Protein 3SIM (pdb70)

Sequence (550 aa):
TLFVEYIGYPLFSGVKFSDVPINPHITKFQFVLSFAVDYTASSPHTSTNGKFNVFWDSSILGPDQISAIKSSHPNVRVAVSLGGASVGSNTVQFQAASVDSWVSNAVTSLTRIIQRYNLDGIDIDYEHFQNTDKNTFAECIGRLITTLKKNGVISFASISPFPSVDEYYLALFNEYKNAINHINYQFKAYDSSTSVDKFLGYYNNAASSKYKGGNVLISFSTGPHPGGLPVDKGFFDAATSLKNKGKLHGIAVWTADTSKSSDFRYEEEAQAFLVSTLFVEYIGYPLFSGVKFSDVPINPHITKFQFVLSFAVDYTASSPHTSTNGKFNVFWDSSILGPDQISAIKSSHPNVRVAVSLGGASVGSNTVQFQAASVDSWVSNAVTSLTRIIQRYNLDGIDIDYEHFQNTDKNTFAECIGRLITTLKKNGVISFASISPFPSVDEYYLALFNEYKNAINHINYQFKAYDSSTSVDKFLGYYNNAASKYKGGNVLISFSTGPHPGGLPVDKGFFDAATSLKNKGKLHGIAVWTADTSKSSDFRYEEEAQAFLVS

Structure (mmCIF, N/CA/C/O backbone):
data_3SIM
#
_entry.id   3SIM
#
_cell.length_a   172.270
_cell.length_b   37.080
_cell.length_c   126.370
_cell.angle_alpha   90.00
_cell.angle_beta   127.01
_cell.angle_gamma   90.00
#
_symmetry.space_group_name_H-M   'C 1 2 1'
#
loop_
_entity.id
_entity.type
_entity.pdbx_description
1 polymer 'Protein, Family 18 Chitinase'
2 non-polymer 'ACETATE ION'
3 non-polymer GLYCEROL
4 water water
#
loop_
_atom_site.group_PDB
_atom_site.id
_atom_site.type_symbol
_atom_site.label_atom_id
_atom_site.label_alt_id
_atom_site.label_comp_id
_atom_site.label_asym_id
_atom_site.label_entity_id
_atom_site.label_seq_id
_atom_site.pdbx_PDB_ins_code
_atom_site.Cartn_x
_atom_site.Cartn_y
_atom_site.Cartn_z
_atom_site.occupancy
_atom_site.B_iso_or_equiv
_atom_site.auth_seq_id
_atom_site.auth_comp_id
_atom_site.auth_asym_id
_atom_site.auth_atom_id
_atom_site.pdbx_PDB_model_num
ATOM 1 N N . THR A 1 1 ? -6.123 15.368 52.589 1.00 16.29 1 THR A N 1
ATOM 2 C CA . THR A 1 1 ? -6.842 14.119 52.798 1.00 16.39 1 THR A CA 1
ATOM 3 C C . THR A 1 1 ? -7.696 13.622 51.587 1.00 15.51 1 THR A C 1
ATOM 4 O O . THR A 1 1 ? -8.370 14.389 50.977 1.00 15.67 1 THR A O 1
ATOM 8 N N . LEU A 1 2 ? -7.596 12.348 51.323 1.00 13.59 2 LEU A N 1
ATOM 9 C CA . LEU A 1 2 ? -8.285 11.633 50.268 1.00 12.04 2 LEU A CA 1
ATOM 10 C C . LEU A 1 2 ? -9.087 10.478 50.819 1.00 11.95 2 LEU A C 1
ATOM 11 O O . LEU A 1 2 ? -8.583 9.637 51.507 1.00 10.45 2 LEU A O 1
ATOM 16 N N . PHE A 1 3 ? -10.344 10.447 50.436 1.00 10.89 3 PHE A N 1
ATOM 17 C CA . PHE A 1 3 ? -11.237 9.337 50.671 1.00 10.01 3 PHE A CA 1
ATOM 18 C C . PHE A 1 3 ? -11.942 8.924 49.386 1.00 9.38 3 PHE A C 1
ATOM 19 O O . PHE A 1 3 ? -12.555 9.722 48.759 1.00 8.53 3 PHE A O 1
ATOM 27 N N . VAL A 1 4 ? -11.838 7.661 49.053 1.00 9.37 4 VAL A N 1
ATOM 28 C CA . VAL A 1 4 ? -12.377 7.041 47.867 1.00 8.81 4 VAL A CA 1
ATOM 29 C C . VAL A 1 4 ? -13.511 6.024 48.182 1.00 9.90 4 VAL A C 1
ATOM 30 O O . VAL A 1 4 ? -13.333 5.099 48.886 1.00 9.02 4 VAL A O 1
ATOM 34 N N . GLU A 1 5 ? -14.671 6.285 47.623 1.00 9.24 5 GLU A N 1
ATOM 35 C CA . GLU A 1 5 ? -15.877 5.481 47.734 1.00 9.54 5 GLU A CA 1
ATOM 36 C C . GLU A 1 5 ? -16.334 4.801 46.439 1.00 8.47 5 GLU A C 1
ATOM 37 O O . GLU A 1 5 ? -16.859 5.435 45.585 1.00 8.47 5 GLU A O 1
ATOM 43 N N . TYR A 1 6 ? -16.134 3.497 46.317 1.00 9.34 6 TYR A N 1
ATOM 44 C CA . TYR A 1 6 ? -16.698 2.757 45.184 1.00 8.35 6 TYR A CA 1
ATOM 45 C C . TYR A 1 6 ? -18.270 2.699 45.248 1.00 8.32 6 TYR A C 1
ATOM 46 O O . TYR A 1 6 ? -18.787 2.594 46.290 1.00 8.73 6 TYR A O 1
ATOM 55 N N . ILE A 1 7 ? -18.937 2.838 44.127 1.00 8.67 7 ILE A N 1
ATOM 56 C CA . ILE A 1 7 ? -20.388 2.867 44.059 1.00 8.68 7 ILE A CA 1
ATOM 57 C C . ILE A 1 7 ? -20.979 2.413 42.711 1.00 8.72 7 ILE A C 1
ATOM 58 O O . ILE A 1 7 ? -20.458 2.638 41.659 1.00 6.88 7 ILE A O 1
ATOM 63 N N . GLY A 1 8 ? -22.154 1.828 42.844 1.00 9.85 8 GLY A N 1
ATOM 64 C CA . GLY A 1 8 ? -22.873 1.125 41.821 1.00 10.37 8 GLY A CA 1
ATOM 65 C C . GLY A 1 8 ? -22.767 -0.391 41.586 1.00 10.87 8 GLY A C 1
ATOM 66 O O . GLY A 1 8 ? -23.310 -0.841 40.659 1.00 11.81 8 GLY A O 1
ATOM 67 N N . TYR A 1 9 ? -22.028 -1.096 42.433 1.00 10.88 9 TYR A N 1
ATOM 68 C CA . TYR A 1 9 ? -21.897 -2.526 42.473 1.00 11.92 9 TYR A CA 1
ATOM 69 C C . TYR A 1 9 ? -21.711 -2.995 43.942 1.00 11.88 9 TYR A C 1
ATOM 70 O O . TYR A 1 9 ? -21.018 -2.376 44.666 1.00 11.74 9 TYR A O 1
ATOM 79 N N . PRO A 1 10 ? -22.344 -4.085 44.350 1.00 12.72 10 PRO A N 1
ATOM 80 C CA . PRO A 1 10 ? -23.192 -4.956 43.552 1.00 13.37 10 PRO A CA 1
ATOM 81 C C . PRO A 1 10 ? -24.465 -4.249 43.027 1.00 13.38 10 PRO A C 1
ATOM 82 O O . PRO A 1 10 ? -24.835 -3.251 43.523 1.00 12.16 10 PRO A O 1
ATOM 86 N N . LEU A 1 11 ? -25.068 -4.817 42.004 1.00 13.46 11 LEU A N 1
ATOM 87 C CA . LEU A 1 11 ? -26.257 -4.288 41.301 1.00 14.69 11 LEU A CA 1
ATOM 88 C C . LEU A 1 11 ? -27.544 -4.224 42.124 1.00 15.43 11 LEU A C 1
ATOM 89 O O . LEU A 1 11 ? -27.687 -4.929 43.066 1.00 14.90 11 LEU A O 1
ATOM 94 N N . PHE A 1 12 ? -28.439 -3.330 41.778 1.00 14.91 12 PHE A N 1
ATOM 95 C CA . PHE A 1 12 ? -29.759 -3.237 42.387 1.00 15.85 12 PHE A CA 1
ATOM 96 C C . PHE A 1 12 ? -29.831 -2.895 43.906 1.00 15.40 12 PHE A C 1
ATOM 97 O O . PHE A 1 12 ? -30.780 -3.228 44.531 1.00 14.12 12 PHE A O 1
ATOM 105 N N . SER A 1 13 ? -28.823 -2.241 44.458 1.00 13.60 13 SER A N 1
ATOM 106 C CA . SER A 1 13 ? -28.879 -1.736 45.826 1.00 12.59 13 SER A CA 1
ATOM 107 C C . SER A 1 13 ? -29.882 -0.600 46.080 1.00 12.84 13 SER A C 1
ATOM 108 O O . SER A 1 13 ? -30.351 -0.416 47.156 1.00 11.82 13 SER A O 1
ATOM 111 N N . GLY A 1 14 ? -29.996 0.233 45.081 1.00 10.93 14 GLY A N 1
ATOM 112 C CA . GLY A 1 14 ? -30.697 1.471 45.124 1.00 12.92 14 GLY A CA 1
ATOM 113 C C . GLY A 1 14 ? -29.981 2.664 45.738 1.00 13.43 14 GLY A C 1
ATOM 114 O O . GLY A 1 14 ? -30.540 3.695 45.794 1.00 14.05 14 GLY A O 1
ATOM 115 N N . VAL A 1 15 ? -28.744 2.499 46.177 1.00 13.01 15 VAL A N 1
ATOM 116 C CA . VAL A 1 15 ? -27.998 3.564 46.829 1.00 12.19 15 VAL A CA 1
ATOM 117 C C . VAL A 1 15 ? -27.673 4.762 45.923 1.00 11.92 15 VAL A C 1
ATOM 118 O O . VAL A 1 15 ? -27.125 4.637 44.923 1.00 11.94 15 VAL A O 1
ATOM 122 N N . LYS A 1 16 ? -28.058 5.928 46.368 1.00 12.39 16 LYS A N 1
ATOM 123 C CA . LYS A 1 16 ? -27.767 7.197 45.736 1.00 12.24 16 LYS A CA 1
ATOM 124 C C . LYS A 1 16 ? -26.553 7.890 46.273 1.00 11.50 16 LYS A C 1
ATOM 125 O O . LYS A 1 16 ? -26.219 7.651 47.351 1.00 11.46 16 LYS A O 1
ATOM 131 N N . PHE A 1 17 ? -25.979 8.820 45.535 1.00 11.41 17 PHE A N 1
ATOM 132 C CA . PHE A 1 17 ? -24.805 9.558 45.976 1.00 12.79 17 PHE A CA 1
ATOM 133 C C . PHE A 1 17 ? -25.147 10.289 47.306 1.00 13.35 17 PHE A C 1
ATOM 134 O O . PHE A 1 17 ? -24.393 10.296 48.269 1.00 12.68 17 PHE A O 1
ATOM 142 N N . SER A 1 18 ? -26.345 10.849 47.324 1.00 14.61 18 SER A N 1
ATOM 143 C CA . SER A 1 18 ? -26.882 11.592 48.442 1.00 15.44 18 SER A CA 1
ATOM 144 C C . SER A 1 18 ? -27.172 10.743 49.681 1.00 16.22 18 SER A C 1
ATOM 145 O O . SER A 1 18 ? -27.379 11.265 50.709 1.00 16.05 18 SER A O 1
ATOM 148 N N . ASP A 1 19 ? -27.241 9.443 49.527 1.00 15.05 19 ASP A N 1
ATOM 149 C CA . ASP A 1 19 ? -27.307 8.566 50.650 1.00 14.53 19 ASP A CA 1
ATOM 150 C C . ASP A 1 19 ? -25.993 8.477 51.481 1.00 13.72 19 ASP A C 1
ATOM 151 O O . ASP A 1 19 ? -26.006 8.086 52.596 1.00 12.79 19 ASP A O 1
ATOM 156 N N . VAL A 1 20 ? -24.867 8.754 50.862 1.00 13.24 20 VAL A N 1
ATOM 157 C CA . VAL A 1 20 ? -23.577 8.584 51.478 1.00 12.66 20 VAL A CA 1
ATOM 158 C C . VAL A 1 20 ? -23.089 9.817 52.248 1.00 13.14 20 VAL A C 1
ATOM 159 O O . VAL A 1 20 ? -22.947 10.834 51.711 1.00 13.03 20 VAL A O 1
ATOM 163 N N . PRO A 1 21 ? -22.773 9.650 53.521 1.00 13.57 21 PRO A N 1
ATOM 164 C CA . PRO A 1 21 ? -22.230 10.746 54.320 1.00 14.40 21 PRO A CA 1
ATOM 165 C C . PRO A 1 21 ? -20.917 11.296 53.747 1.00 14.30 21 PRO A C 1
ATOM 166 O O . PRO A 1 21 ? -19.989 10.587 53.522 1.00 14.61 21 PRO A O 1
ATOM 170 N N . ILE A 1 22 ? -20.899 12.587 53.523 1.00 13.41 22 ILE A N 1
ATOM 171 C CA . ILE A 1 22 ? -19.763 13.288 53.026 1.00 13.43 22 ILE A CA 1
ATOM 172 C C . ILE A 1 22 ? -19.269 14.326 54.062 1.00 14.73 22 ILE A C 1
ATOM 173 O O . ILE A 1 22 ? -19.920 15.292 54.310 1.00 15.80 22 ILE A O 1
ATOM 178 N N . ASN A 1 23 ? -18.089 14.082 54.586 1.00 14.08 23 ASN A N 1
ATOM 179 C CA . ASN A 1 23 ? -17.457 14.944 55.540 1.00 13.53 23 ASN A CA 1
ATOM 180 C C . ASN A 1 23 ? -16.822 16.145 54.842 1.00 13.35 23 ASN A C 1
ATOM 181 O O . ASN A 1 23 ? -15.924 15.985 54.104 1.00 13.51 23 ASN A O 1
ATOM 186 N N . PRO A 1 24 ? -17.310 17.331 55.154 1.00 12.57 24 PRO A N 1
ATOM 187 C CA . PRO A 1 24 ? -16.903 18.576 54.507 1.00 13.34 24 PRO A CA 1
ATOM 188 C C . PRO A 1 24 ? -15.438 19.008 54.698 1.00 12.44 24 PRO A C 1
ATOM 189 O O . PRO A 1 24 ? -14.976 19.811 53.980 1.00 10.98 24 PRO A O 1
ATOM 193 N N . HIS A 1 25 ? -14.794 18.469 55.711 1.00 11.97 25 HIS A N 1
ATOM 194 C CA . HIS A 1 25 ? -13.381 18.677 55.960 1.00 12.20 25 HIS A CA 1
ATOM 195 C C . HIS A 1 25 ? -12.399 17.836 55.129 1.00 11.56 25 HIS A C 1
ATOM 196 O O . HIS A 1 25 ? -11.275 18.150 55.099 1.00 13.11 25 HIS A O 1
ATOM 203 N N . ILE A 1 26 ? -12.865 16.783 54.465 1.00 12.16 26 ILE A N 1
ATOM 204 C CA . ILE A 1 26 ? -12.051 15.981 53.542 1.00 10.80 26 ILE A CA 1
ATOM 205 C C . ILE A 1 26 ? -11.643 16.858 52.341 1.00 11.78 26 ILE A C 1
ATOM 206 O O . ILE A 1 26 ? -12.458 17.415 51.701 1.00 11.26 26 ILE A O 1
ATOM 211 N N . THR A 1 27 ? -10.365 16.951 52.067 1.00 12.74 27 THR A N 1
ATOM 212 C CA . THR A 1 27 ? -9.895 17.704 50.918 1.00 13.35 27 THR A CA 1
ATOM 213 C C . THR A 1 27 ? -10.366 17.163 49.556 1.00 12.64 27 THR A C 1
ATOM 214 O O . THR A 1 27 ? -10.850 17.883 48.790 1.00 12.24 27 THR A O 1
ATOM 218 N N . LYS A 1 28 ? -10.221 15.876 49.360 1.00 12.66 28 LYS A N 1
ATOM 219 C CA . LYS A 1 28 ? -10.665 15.204 48.167 1.00 11.79 28 LYS A CA 1
ATOM 220 C C . LYS A 1 28 ? -11.525 13.969 48.451 1.00 11.48 28 LYS A C 1
ATOM 221 O O . LYS A 1 28 ? -11.030 12.959 48.886 1.00 10.68 28 LYS A O 1
ATOM 227 N N . PHE A 1 29 ? -12.796 14.076 48.181 1.00 10.39 29 PHE A N 1
ATOM 228 C CA . PHE A 1 29 ? -13.705 12.972 48.215 1.00 9.29 29 PHE A CA 1
ATOM 229 C C . PHE A 1 29 ? -13.917 12.488 46.765 1.00 9.75 29 PHE A C 1
ATOM 230 O O . PHE A 1 29 ? -14.405 13.224 45.922 1.00 9.63 29 PHE A O 1
ATOM 238 N N . GLN A 1 30 ? -13.548 11.264 46.472 1.00 8.21 30 GLN A N 1
ATOM 239 C CA . GLN A 1 30 ? -13.831 10.725 45.140 1.00 8.63 30 GLN A CA 1
ATOM 240 C C . GLN A 1 30 ? -14.821 9.558 45.144 1.00 8.73 30 GLN A C 1
ATOM 241 O O . GLN A 1 30 ? -14.536 8.532 45.669 1.00 10.03 30 GLN A O 1
ATOM 247 N N . PHE A 1 31 ? -15.989 9.775 44.573 1.00 8.07 31 PHE A N 1
ATOM 248 C CA . PHE A 1 31 ? -16.879 8.706 44.125 1.00 7.57 31 PHE A CA 1
ATOM 249 C C . PHE A 1 31 ? -16.236 7.918 42.968 1.00 9.40 31 PHE A C 1
ATOM 250 O O . PHE A 1 31 ? -15.620 8.505 42.128 1.00 10.23 31 PHE A O 1
ATOM 258 N N . VAL A 1 32 ? -16.322 6.599 42.973 1.00 7.94 32 VAL A N 1
ATOM 259 C CA . VAL A 1 32 ? -15.883 5.805 41.831 1.00 7.64 32 VAL A CA 1
ATOM 260 C C . VAL A 1 32 ? -16.965 4.851 41.219 1.00 8.85 32 VAL A C 1
ATOM 261 O O . VAL A 1 32 ? -17.324 3.850 41.796 1.00 7.47 32 VAL A O 1
ATOM 265 N N . LEU A 1 33 ? -17.471 5.200 40.059 1.00 7.58 33 LEU A N 1
ATOM 266 C CA . LEU A 1 33 ? -18.582 4.463 39.439 1.00 8.97 33 LEU A CA 1
ATOM 267 C C . LEU A 1 33 ? -18.180 3.029 38.946 1.00 8.20 33 LEU A C 1
ATOM 268 O O . LEU A 1 33 ? -17.272 2.884 38.209 1.00 8.28 33 LEU A O 1
ATOM 273 N N . SER A 1 34 ? -18.890 2.019 39.372 1.00 7.26 34 SER A N 1
ATOM 274 C CA . SER A 1 34 ? -18.539 0.676 38.998 1.00 9.23 34 SER A CA 1
ATOM 275 C C . SER A 1 34 ? -19.641 -0.120 38.307 1.00 8.35 34 SER A C 1
ATOM 276 O O . SER A 1 34 ? -20.626 -0.388 38.902 1.00 7.70 34 SER A O 1
ATOM 279 N N . PHE A 1 35 ? -19.467 -0.529 37.072 1.00 8.49 35 PHE A N 1
ATOM 280 C CA . PHE A 1 35 ? -18.314 -0.406 36.228 1.00 8.34 35 PHE A CA 1
ATOM 281 C C . PHE A 1 35 ? -18.682 -0.027 34.753 1.00 9.64 35 PHE A C 1
ATOM 282 O O . PHE A 1 35 ? -19.775 -0.178 34.325 1.00 9.07 35 PHE A O 1
ATOM 290 N N . ALA A 1 36 ? -17.704 0.460 34.030 1.00 9.92 36 ALA A N 1
ATOM 291 C CA . ALA A 1 36 ? -17.709 0.472 32.598 1.00 9.51 36 ALA A CA 1
ATOM 292 C C . ALA A 1 36 ? -16.860 -0.703 32.133 1.00 10.54 36 ALA A C 1
ATOM 293 O O . ALA A 1 36 ? -15.781 -0.870 32.592 1.00 10.56 36 ALA A O 1
ATOM 295 N N . VAL A 1 37 ? -17.426 -1.512 31.251 1.00 9.57 37 VAL A N 1
ATOM 296 C CA . VAL A 1 37 ? -16.856 -2.741 30.741 1.00 10.63 37 VAL A CA 1
ATOM 297 C C . VAL A 1 37 ? -16.912 -2.838 29.207 1.00 10.15 37 VAL A C 1
ATOM 298 O O . VAL A 1 37 ? -17.916 -2.570 28.629 1.00 11.54 37 VAL A O 1
ATOM 302 N N . ASP A 1 38 ? -15.838 -3.281 28.594 1.00 10.58 38 ASP A N 1
ATOM 303 C CA . ASP A 1 38 ? -15.801 -3.536 27.165 1.00 9.99 38 ASP A CA 1
ATOM 304 C C . ASP A 1 38 ? -16.308 -4.941 26.778 1.00 11.16 38 ASP A C 1
ATOM 305 O O . ASP A 1 38 ? -15.600 -5.721 26.204 1.00 11.01 38 ASP A O 1
ATOM 310 N N . TYR A 1 39 ? -17.555 -5.186 27.141 1.00 9.89 39 TYR A N 1
ATOM 311 C CA . TYR A 1 39 ? -18.302 -6.384 26.873 1.00 10.48 39 TYR A CA 1
ATOM 312 C C . TYR A 1 39 ? -19.702 -5.981 26.450 1.00 10.87 39 TYR A C 1
ATOM 313 O O . TYR A 1 39 ? -20.163 -4.938 26.802 1.00 8.59 39 TYR A O 1
ATOM 322 N N . THR A 1 40 ? -20.336 -6.873 25.733 1.00 11.58 40 THR A N 1
ATOM 323 C CA . THR A 1 40 ? -21.673 -6.677 25.229 1.00 11.89 40 THR A CA 1
ATOM 324 C C . THR A 1 40 ? -22.691 -6.516 26.348 1.00 12.95 40 THR A C 1
ATOM 325 O O . THR A 1 40 ? -22.563 -7.090 27.354 1.00 12.62 40 THR A O 1
ATOM 329 N N . ALA A 1 41 ? -23.673 -5.671 26.138 1.00 13.43 41 ALA A N 1
ATOM 330 C CA . ALA A 1 41 ? -24.646 -5.300 27.164 1.00 15.35 41 ALA A CA 1
ATOM 331 C C . ALA A 1 41 ? -25.543 -6.438 27.649 1.00 16.92 41 ALA A C 1
ATOM 332 O O . ALA A 1 41 ? -25.995 -6.469 28.748 1.00 16.45 41 ALA A O 1
ATOM 334 N N . SER A 1 42 ? -25.806 -7.350 26.770 1.00 18.39 42 SER A N 1
ATOM 335 C CA . SER A 1 42 ? -26.730 -8.380 27.090 1.00 21.95 42 SER A CA 1
ATOM 336 C C . SER A 1 42 ? -26.105 -9.750 26.886 1.00 22.45 42 SER A C 1
ATOM 337 O O . SER A 1 42 ? -25.206 -9.900 26.134 1.00 23.07 42 SER A O 1
ATOM 340 N N . SER A 1 43 ? -26.587 -10.730 27.610 1.00 24.79 43 SER A N 1
ATOM 341 C CA . SER A 1 43 ? -26.072 -12.079 27.537 1.00 26.14 43 SER A CA 1
ATOM 342 C C . SER A 1 43 ? -26.306 -12.815 26.223 1.00 26.96 43 SER A C 1
ATOM 343 O O . SER A 1 43 ? -27.185 -12.530 25.465 1.00 27.64 43 SER A O 1
ATOM 346 N N . PRO A 1 44 ? -25.450 -13.778 25.957 1.00 26.66 44 PRO A N 1
ATOM 347 C CA . PRO A 1 44 ? -24.235 -13.971 26.689 1.00 24.94 44 PRO A CA 1
ATOM 348 C C . PRO A 1 44 ? -23.302 -12.816 26.414 1.00 22.49 44 PRO A C 1
ATOM 349 O O . PRO A 1 44 ? -23.202 -12.304 25.341 1.00 20.81 44 PRO A O 1
ATOM 353 N N . HIS A 1 45 ? -22.615 -12.433 27.456 1.00 21.04 45 HIS A N 1
ATOM 354 C CA . HIS A 1 45 ? -21.696 -11.314 27.379 1.00 19.76 45 HIS A CA 1
ATOM 355 C C . HIS A 1 45 ? -20.372 -11.726 26.775 1.00 19.17 45 HIS A C 1
ATOM 356 O O . HIS A 1 45 ? -19.762 -12.595 27.241 1.00 17.80 45 HIS A O 1
ATOM 363 N N . THR A 1 46 ? -19.995 -11.056 25.709 1.00 18.60 46 THR A N 1
ATOM 364 C CA . THR A 1 46 ? -18.732 -11.205 24.990 1.00 18.35 46 THR A CA 1
ATOM 365 C C . THR A 1 46 ? -17.907 -9.902 24.813 1.00 17.20 46 THR A C 1
ATOM 366 O O . THR A 1 46 ? -18.437 -8.842 24.767 1.00 16.30 46 THR A O 1
ATOM 370 N N . SER A 1 47 ? -16.610 -10.045 24.691 1.00 16.46 47 SER A N 1
ATOM 371 C CA . SER A 1 47 ? -15.736 -8.920 24.582 1.00 17.20 47 SER A CA 1
ATOM 372 C C . SER A 1 47 ? -15.865 -8.109 23.281 1.00 17.05 47 SER A C 1
ATOM 373 O O . SER A 1 47 ? -16.109 -8.652 22.254 1.00 15.90 47 SER A O 1
ATOM 376 N N . THR A 1 48 ? -15.706 -6.805 23.409 1.00 15.07 48 THR A N 1
ATOM 377 C CA . THR A 1 48 ? -15.885 -5.864 22.308 1.00 14.12 48 THR A CA 1
ATOM 378 C C . THR A 1 48 ? -14.629 -5.097 21.858 1.00 14.97 48 THR A C 1
ATOM 379 O O . THR A 1 48 ? -14.717 -4.113 21.180 1.00 13.58 48 THR A O 1
ATOM 383 N N . ASN A 1 49 ? -13.474 -5.569 22.257 1.00 13.79 49 ASN A N 1
ATOM 384 C CA . ASN A 1 49 ? -12.224 -4.954 21.894 1.00 14.16 49 ASN A CA 1
ATOM 385 C C . ASN A 1 49 ? -12.111 -3.443 22.278 1.00 13.70 49 ASN A C 1
ATOM 386 O O . ASN A 1 49 ? -11.799 -2.657 21.483 1.00 14.21 49 ASN A O 1
ATOM 391 N N . GLY A 1 50 ? -12.425 -3.095 23.513 1.00 13.26 50 GLY A N 1
ATOM 392 C CA . GLY A 1 50 ? -12.352 -1.745 23.986 1.00 12.71 50 GLY A CA 1
ATOM 393 C C . GLY A 1 50 ? -13.518 -0.795 23.683 1.00 12.37 50 GLY A C 1
ATOM 394 O O . GLY A 1 50 ? -13.394 0.355 23.923 1.00 12.44 50 GLY A O 1
ATOM 395 N N . LYS A 1 51 ? -14.640 -1.307 23.203 1.00 12.22 51 LYS A N 1
ATOM 396 C CA . LYS A 1 51 ? -15.824 -0.510 23.144 1.00 12.68 51 LYS A CA 1
ATOM 397 C C . LYS A 1 51 ? -16.610 -0.562 24.463 1.00 12.47 51 LYS A C 1
ATOM 398 O O . LYS A 1 51 ? -17.344 -1.444 24.678 1.00 12.58 51 LYS A O 1
ATOM 404 N N . PHE A 1 52 ? -16.436 0.428 25.303 1.00 11.86 52 PHE A N 1
ATOM 405 C CA . PHE A 1 52 ? -17.044 0.425 26.610 1.00 10.93 52 PHE A CA 1
ATOM 406 C C . PHE A 1 52 ? -18.553 0.625 26.641 1.00 12.48 52 PHE A C 1
ATOM 407 O O . PHE A 1 52 ? -19.054 1.453 25.985 1.00 12.52 52 PHE A O 1
ATOM 415 N N . ASN A 1 53 ? -19.210 -0.166 27.450 1.00 11.34 53 ASN A N 1
ATOM 416 C CA . ASN A 1 53 ? -20.578 -0.036 27.849 1.00 11.17 53 ASN A CA 1
ATOM 417 C C . ASN A 1 53 ? -20.720 0.272 29.356 1.00 11.59 53 ASN A C 1
ATOM 418 O O . ASN A 1 53 ? -19.863 -0.046 30.089 1.00 11.73 53 ASN A O 1
ATOM 423 N N . VAL A 1 54 ? -21.808 0.914 29.741 1.00 10.76 54 VAL A N 1
ATOM 424 C CA . VAL A 1 54 ? -22.108 1.330 31.087 1.00 11.38 54 VAL A CA 1
ATOM 425 C C . VAL A 1 54 ? -22.860 0.236 31.890 1.00 12.19 54 VAL A C 1
ATOM 426 O O . VAL A 1 54 ? -23.902 -0.083 31.526 1.00 13.45 54 VAL A O 1
ATOM 430 N N . PHE A 1 55 ? -22.287 -0.334 32.938 1.00 12.08 55 PHE A N 1
ATOM 431 C CA . PHE A 1 55 ? -22.964 -1.397 33.694 1.00 11.82 55 PHE A CA 1
ATOM 432 C C . PHE A 1 55 ? -23.575 -1.036 35.046 1.00 11.87 55 PHE A C 1
ATOM 433 O O . PHE A 1 55 ? -24.212 -1.812 35.664 1.00 11.48 55 PHE A O 1
ATOM 441 N N . TRP A 1 56 ? -23.315 0.179 35.490 1.00 10.83 56 TRP A N 1
ATOM 442 C CA . TRP A 1 56 ? -24.076 0.755 36.575 1.00 10.84 56 TRP A CA 1
ATOM 443 C C . TRP A 1 56 ? -25.380 1.303 36.070 1.00 11.74 56 TRP A C 1
ATOM 444 O O . TRP A 1 56 ? -25.568 1.428 34.891 1.00 11.09 56 TRP A O 1
ATOM 455 N N . ASP A 1 57 ? -26.239 1.628 37.004 1.00 11.97 57 ASP A N 1
ATOM 456 C CA . ASP A 1 57 ? -27.587 2.104 36.714 1.00 13.61 57 ASP A CA 1
ATOM 457 C C . ASP A 1 57 ? -27.662 3.647 36.566 1.00 12.95 57 ASP A C 1
ATOM 458 O O . ASP A 1 57 ? -27.713 4.369 37.521 1.00 14.06 57 ASP A O 1
ATOM 463 N N . SER A 1 58 ? -27.710 4.075 35.322 1.00 13.38 58 SER A N 1
ATOM 464 C CA . SER A 1 58 ? -27.753 5.476 34.967 1.00 14.20 58 SER A CA 1
ATOM 465 C C . SER A 1 58 ? -28.987 6.216 35.458 1.00 15.05 58 SER A C 1
ATOM 466 O O . SER A 1 58 ? -28.951 7.348 35.645 1.00 14.85 58 SER A O 1
ATOM 469 N N . SER A 1 59 ? -30.062 5.513 35.696 1.00 15.31 59 SER A N 1
ATOM 470 C CA . SER A 1 59 ? -31.200 6.147 36.269 1.00 15.91 59 SER A CA 1
ATOM 471 C C . SER A 1 59 ? -31.087 6.547 37.743 1.00 16.43 59 SER A C 1
ATOM 472 O O . SER A 1 59 ? -31.827 7.313 38.234 1.00 16.23 59 SER A O 1
ATOM 475 N N . ILE A 1 60 ? -30.185 5.909 38.434 1.00 15.63 60 ILE A N 1
ATOM 476 C CA . ILE A 1 60 ? -29.852 6.290 39.786 1.00 16.10 60 ILE A CA 1
ATOM 477 C C . ILE A 1 60 ? -28.568 7.155 39.884 1.00 15.11 60 ILE A C 1
ATOM 478 O O . ILE A 1 60 ? -28.564 8.161 40.506 1.00 15.96 60 ILE A O 1
ATOM 483 N N . LEU A 1 61 ? -27.486 6.691 39.290 1.00 14.04 61 LEU A N 1
ATOM 484 C CA . LEU A 1 61 ? -26.250 7.441 39.113 1.00 12.83 61 LEU A CA 1
ATOM 485 C C . LEU A 1 61 ? -26.063 8.073 37.697 1.00 12.54 61 LEU A C 1
ATOM 486 O O . LEU A 1 61 ? -25.326 7.571 36.903 1.00 12.92 61 LEU A O 1
ATOM 491 N N . GLY A 1 62 ? -26.789 9.133 37.419 1.00 11.08 62 GLY A N 1
ATOM 492 C CA . GLY A 1 62 ? -26.681 9.835 36.192 1.00 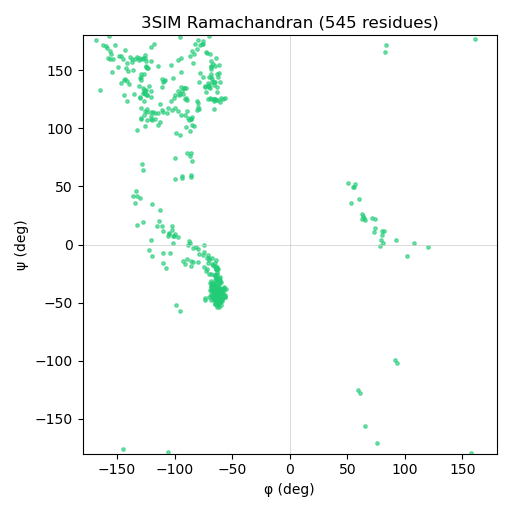11.93 62 GLY A CA 1
ATOM 493 C C . GLY A 1 62 ? -25.979 11.184 36.199 1.00 12.08 62 GLY A C 1
ATOM 494 O O . GLY A 1 62 ? -25.573 11.680 37.218 1.00 12.21 62 GLY A O 1
ATOM 495 N N . PRO A 1 63 ? -25.952 11.776 35.005 1.00 12.87 63 PRO A N 1
ATOM 496 C CA . PRO A 1 63 ? -25.340 13.065 34.763 1.00 12.94 63 PRO A CA 1
ATOM 497 C C . PRO A 1 63 ? -25.946 14.177 35.646 1.00 13.39 63 PRO A C 1
ATOM 498 O O . PRO A 1 63 ? -25.200 14.869 36.202 1.00 13.22 63 PRO A O 1
ATOM 502 N N . ASP A 1 64 ? -27.249 14.273 35.795 1.00 13.20 64 ASP A N 1
ATOM 503 C CA . ASP A 1 64 ? -27.870 15.227 36.703 1.00 13.12 64 ASP A CA 1
ATOM 504 C C . ASP A 1 64 ? -27.577 15.029 38.224 1.00 12.90 64 ASP A C 1
ATOM 505 O O . ASP A 1 64 ? -27.370 15.957 38.918 1.00 10.92 64 ASP A O 1
ATOM 510 N N . GLN A 1 65 ? -27.588 13.788 38.666 1.00 11.34 65 GLN A N 1
ATOM 511 C CA . GLN A 1 65 ? -27.212 13.474 40.042 1.00 11.62 65 GLN A CA 1
ATOM 512 C C . GLN A 1 65 ? -25.726 13.862 40.364 1.00 11.37 65 GLN A C 1
ATOM 513 O O . GLN A 1 65 ? -25.418 14.373 41.412 1.00 10.87 65 GLN A O 1
ATOM 519 N N . ILE A 1 66 ? -24.853 13.613 39.401 1.00 11.92 66 ILE A N 1
ATOM 520 C CA . ILE A 1 66 ? -23.440 13.933 39.479 1.00 11.38 66 ILE A CA 1
AT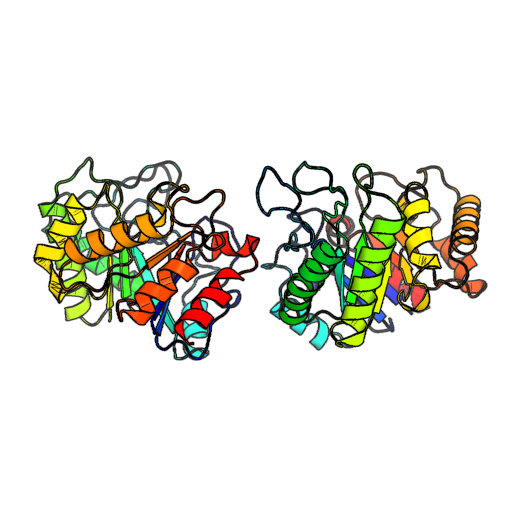OM 521 C C . ILE A 1 66 ? -23.201 15.451 39.599 1.00 13.13 66 ILE A C 1
ATOM 522 O O . ILE A 1 66 ? -22.480 15.899 40.449 1.00 12.33 66 ILE A O 1
ATOM 527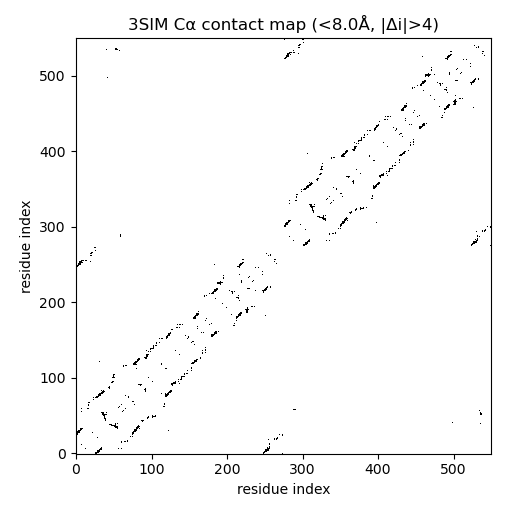 N N . SER A 1 67 ? -23.919 16.196 38.789 1.00 12.79 67 SER A N 1
ATOM 528 C CA . SER A 1 67 ? -23.907 17.643 38.826 1.00 14.31 67 SER A CA 1
ATOM 529 C C . SER A 1 67 ? -24.409 18.185 40.124 1.00 13.90 67 SER A C 1
ATOM 530 O O . SER A 1 67 ? -23.808 19.030 40.659 1.00 14.15 67 SER A O 1
ATOM 533 N N . ALA A 1 68 ? -25.523 17.661 40.598 1.00 13.62 68 ALA A N 1
ATOM 534 C CA . ALA A 1 68 ? -26.074 18.054 41.879 1.00 14.14 68 ALA A CA 1
ATOM 535 C C . ALA A 1 68 ? -25.188 17.758 43.100 1.00 13.89 68 ALA A C 1
ATOM 536 O O . ALA A 1 68 ? -25.055 18.566 43.946 1.00 14.13 68 ALA A O 1
ATOM 538 N N . ILE A 1 69 ? -24.611 16.578 43.170 1.00 13.29 69 ILE A N 1
ATOM 539 C CA . ILE A 1 69 ? -23.749 16.245 44.272 1.00 11.63 69 ILE A CA 1
ATOM 540 C C . ILE A 1 69 ? -22.479 17.121 44.308 1.00 12.13 69 ILE A C 1
ATOM 541 O O . ILE A 1 69 ? -22.084 17.563 45.298 1.00 11.82 69 ILE A O 1
ATOM 546 N N . LYS A 1 70 ? -21.888 17.347 43.173 1.00 12.33 70 LYS A N 1
ATOM 547 C CA . LYS A 1 70 ? -20.755 18.210 43.055 1.00 13.76 70 LYS A CA 1
ATOM 548 C C . LYS A 1 70 ? -21.040 19.675 43.421 1.00 15.75 70 LYS A C 1
ATOM 549 O O . LYS A 1 70 ? -20.239 20.351 43.919 1.00 15.30 70 LYS A O 1
ATOM 555 N N . SER A 1 71 ? -22.220 20.124 43.068 1.00 16.93 71 SER A N 1
ATOM 556 C CA . SER A 1 71 ? -22.659 21.429 43.370 1.00 18.14 71 SER A CA 1
ATOM 557 C C . SER A 1 71 ? -22.908 21.702 44.847 1.00 18.99 71 SER A C 1
ATOM 558 O O . SER A 1 71 ? -22.534 22.694 45.334 1.00 19.07 71 SER A O 1
ATOM 561 N N . SER A 1 72 ? -23.526 20.757 45.517 1.00 18.88 72 SER A N 1
ATOM 562 C CA . SER A 1 72 ? -23.676 20.669 46.927 1.00 18.65 72 SER A CA 1
ATOM 563 C C . SER A 1 72 ? -22.404 20.483 47.741 1.00 17.21 72 SER A C 1
ATOM 564 O O . SER A 1 72 ? -22.381 20.840 48.852 1.00 15.59 72 SER A O 1
ATOM 567 N N . HIS A 1 73 ? -21.431 19.791 47.193 1.00 15.64 73 HIS A N 1
ATOM 568 C CA . HIS A 1 73 ? -20.194 19.475 47.864 1.00 16.16 73 HIS A CA 1
ATOM 569 C C . HIS A 1 73 ? -18.997 19.752 46.986 1.00 15.97 73 HIS A C 1
ATOM 570 O O . HIS A 1 73 ? -18.629 18.940 46.209 1.00 16.45 73 HIS A O 1
ATOM 577 N N . PRO A 1 74 ? -18.377 20.896 47.188 1.00 14.88 74 PRO A N 1
ATOM 578 C CA . PRO A 1 74 ? -17.230 21.353 46.415 1.00 14.65 74 PRO A CA 1
ATOM 579 C C . PRO A 1 74 ? -15.978 20.466 46.505 1.00 13.06 74 PRO A C 1
ATOM 580 O O . PRO A 1 74 ? -15.187 20.516 45.675 1.00 11.76 74 PRO A O 1
ATOM 584 N N . ASN A 1 75 ? -15.874 19.661 47.530 1.00 13.22 75 ASN A N 1
ATOM 585 C CA . ASN A 1 75 ? -14.819 18.655 47.700 1.00 12.94 75 ASN A CA 1
ATOM 586 C C . ASN A 1 75 ? -14.991 17.325 46.900 1.00 13.34 75 ASN A C 1
ATOM 587 O O . ASN A 1 75 ? -14.103 16.526 46.856 1.00 13.12 75 ASN A O 1
ATOM 592 N N . VAL A 1 76 ? -16.145 17.155 46.277 1.00 12.70 76 VAL A N 1
ATOM 593 C CA . VAL A 1 76 ? -16.463 15.953 45.551 1.00 12.24 76 VAL A CA 1
ATOM 594 C C . VAL A 1 76 ? -16.083 15.936 44.042 1.00 12.42 76 VAL A C 1
ATOM 595 O O . VAL A 1 76 ? -16.482 16.750 43.288 1.00 13.56 76 VAL A O 1
ATOM 599 N N . ARG A 1 77 ? -15.351 14.926 43.643 1.00 12.45 77 ARG A N 1
ATOM 600 C CA . ARG A 1 77 ? -15.127 14.534 42.260 1.00 11.85 77 ARG A CA 1
ATOM 601 C C . ARG A 1 77 ? -15.609 13.101 42.026 1.00 10.60 77 ARG A C 1
ATOM 602 O O . ARG A 1 77 ? -15.725 12.351 42.950 1.00 9.88 77 ARG A O 1
ATOM 610 N N . VAL A 1 78 ? -15.886 12.763 40.767 1.00 9.38 78 VAL A N 1
ATOM 611 C CA . VAL A 1 78 ? -16.363 11.464 40.350 1.00 8.76 78 VAL A CA 1
ATOM 612 C C . VAL A 1 78 ? -15.545 10.806 39.238 1.00 8.92 78 VAL A C 1
ATOM 613 O O . VAL A 1 78 ? -15.314 11.391 38.227 1.00 9.51 78 VAL A O 1
ATOM 617 N N . ALA A 1 79 ? -15.166 9.577 39.428 1.00 8.12 79 ALA A N 1
ATOM 618 C CA . ALA A 1 79 ? -14.429 8.821 38.444 1.00 8.56 79 ALA A CA 1
ATOM 619 C C . ALA A 1 79 ? -15.225 7.566 37.958 1.00 9.37 79 ALA A C 1
ATOM 620 O O . ALA A 1 79 ? -16.264 7.306 38.463 1.00 8.60 79 ALA A O 1
ATOM 622 N N . VAL A 1 80 ? -14.740 6.873 36.957 1.00 9.45 80 VAL A N 1
ATOM 623 C CA . VAL A 1 80 ? -15.268 5.581 36.561 1.00 9.26 80 VAL A CA 1
ATOM 624 C C . VAL A 1 80 ? -14.198 4.461 36.594 1.00 10.36 80 VAL A C 1
ATOM 625 O O . VAL A 1 80 ? -13.089 4.653 36.164 1.00 10.07 80 VAL A O 1
ATOM 629 N N . SER A 1 81 ? -14.576 3.304 37.116 1.00 9.55 81 SER A N 1
ATOM 630 C CA . SER A 1 81 ? -13.745 2.125 37.141 1.00 7.45 81 SER A CA 1
ATOM 631 C C . SER A 1 81 ? -14.003 1.162 35.957 1.00 7.39 81 SER A C 1
ATOM 632 O O . SER A 1 81 ? -15.107 0.764 35.705 1.00 7.50 81 SER A O 1
ATOM 635 N N . LEU A 1 82 ? -12.946 0.780 35.301 1.00 7.13 82 LEU A N 1
ATOM 636 C CA . LEU A 1 82 ? -12.928 -0.146 34.193 1.00 8.84 82 LEU A CA 1
ATOM 637 C C . LEU A 1 82 ? -12.745 -1.624 34.632 1.00 9.55 82 LEU A C 1
ATOM 638 O O . LEU A 1 82 ? -11.901 -1.956 35.401 1.00 10.44 82 LEU A O 1
ATOM 643 N N . GLY A 1 83 ? -13.540 -2.478 34.045 1.00 10.87 83 GLY A N 1
ATOM 644 C CA . GLY A 1 83 ? -13.479 -3.898 34.246 1.00 9.21 83 GLY A CA 1
ATOM 645 C C . GLY A 1 83 ? -14.327 -4.468 35.333 1.00 10.55 83 GLY A C 1
ATOM 646 O O . GLY A 1 83 ? -15.486 -4.672 35.164 1.00 10.68 83 GLY A O 1
ATOM 647 N N . GLY A 1 84 ? -13.743 -4.722 36.461 1.00 11.07 84 GLY A N 1
ATOM 648 C CA . GLY A 1 84 ? -14.408 -5.456 37.515 1.00 11.50 84 GLY A CA 1
ATOM 649 C C . GLY A 1 84 ? -14.316 -6.966 37.333 1.00 13.71 84 GLY A C 1
ATOM 650 O O . GLY A 1 84 ? -13.878 -7.370 36.333 1.00 14.96 84 GLY A O 1
ATOM 651 N N . ALA A 1 85 ? -14.739 -7.760 38.309 1.00 14.81 85 ALA A N 1
ATOM 652 C CA . ALA A 1 85 ? -14.688 -9.205 38.250 1.00 16.12 85 ALA A CA 1
ATOM 653 C C . ALA A 1 85 ? -15.555 -9.929 37.236 1.00 16.17 85 ALA A C 1
ATOM 654 O O . ALA A 1 85 ? -15.081 -10.789 36.605 1.00 14.98 85 ALA A O 1
ATOM 656 N N . SER A 1 86 ? -16.810 -9.555 37.145 1.00 16.47 86 SER A N 1
ATOM 657 C CA . SER A 1 86 ? -17.837 -10.247 36.399 1.00 18.46 86 SER A CA 1
ATOM 658 C C . SER A 1 86 ? -18.802 -9.306 35.715 1.00 18.75 86 SER A C 1
ATOM 659 O O . SER A 1 86 ? -19.079 -8.257 36.170 1.00 19.21 86 SER A O 1
ATOM 662 N N . VAL A 1 87 ? -19.348 -9.777 34.636 1.00 18.63 87 VAL A N 1
ATOM 663 C CA . VAL A 1 87 ? -20.433 -9.163 33.969 1.00 19.48 87 VAL A CA 1
ATOM 664 C C . VAL A 1 87 ? -21.545 -10.246 33.740 1.00 19.96 87 VAL A C 1
ATOM 665 O O . VAL A 1 87 ? -21.376 -11.231 33.073 1.00 18.74 87 VAL A O 1
ATOM 669 N N . GLY A 1 88 ? -22.689 -10.019 34.330 1.00 21.78 88 GLY A N 1
ATOM 670 C CA . GLY A 1 88 ? -23.660 -11.069 34.444 1.00 22.92 88 GLY A CA 1
ATOM 671 C C . GLY A 1 88 ? -23.017 -12.178 35.209 1.00 24.39 88 GLY A C 1
ATOM 672 O O . GLY A 1 88 ? -22.541 -11.961 36.274 1.00 25.43 88 GLY A O 1
ATOM 673 N N . SER A 1 89 ? -23.001 -13.366 34.652 1.00 25.06 89 SER A N 1
ATOM 674 C CA . SER A 1 89 ? -22.306 -14.472 35.229 1.00 25.28 89 SER A CA 1
ATOM 675 C C . SER A 1 89 ? -20.960 -14.761 34.566 1.00 23.95 89 SER A C 1
ATOM 676 O O . SER A 1 89 ? -20.319 -15.688 34.915 1.00 25.04 89 SER A O 1
ATOM 679 N N . ASN A 1 90 ? -20.576 -13.971 33.590 1.00 21.14 90 ASN A N 1
ATOM 680 C CA . ASN A 1 90 ? -19.366 -14.214 32.842 1.00 19.56 90 ASN A CA 1
ATOM 681 C C . ASN A 1 90 ? -18.143 -13.491 33.440 1.00 18.40 90 ASN A C 1
ATOM 682 O O . ASN A 1 90 ? -18.206 -12.340 33.755 1.00 17.24 90 ASN A O 1
ATOM 687 N N . THR A 1 91 ? -17.043 -14.192 33.550 1.00 15.64 91 THR A N 1
ATOM 688 C CA . THR A 1 91 ? -15.823 -13.608 34.029 1.00 15.45 91 THR A CA 1
ATOM 689 C C . THR A 1 91 ? -15.338 -12.486 33.058 1.00 13.48 91 THR A C 1
ATOM 690 O O . THR A 1 91 ? -15.349 -12.659 31.902 1.00 13.10 91 THR A O 1
ATOM 694 N N . VAL A 1 92 ? -14.917 -11.349 33.584 1.00 12.20 92 VAL A N 1
ATOM 695 C CA . VAL A 1 92 ? -14.316 -10.308 32.769 1.00 10.78 92 VAL A CA 1
ATOM 696 C C . VAL A 1 92 ? -12.791 -10.531 32.561 1.00 10.71 92 VAL A C 1
ATOM 697 O O . VAL A 1 92 ? -11.978 -10.363 33.435 1.00 10.03 92 VAL A O 1
ATOM 701 N N . GLN A 1 93 ? -12.487 -10.912 31.343 1.00 9.81 93 GLN A N 1
ATOM 702 C CA . GLN A 1 93 ? -11.149 -11.183 30.856 1.00 10.89 93 GLN A CA 1
ATOM 703 C C . GLN A 1 93 ? -10.659 -10.019 30.003 1.00 12.42 93 GLN A C 1
ATOM 704 O O . GLN A 1 93 ? -11.330 -9.685 29.050 1.00 12.80 93 GLN A O 1
ATOM 710 N N . PHE A 1 94 ? -9.516 -9.420 30.343 1.00 11.79 94 PHE A N 1
ATOM 711 C CA . PHE A 1 94 ? -8.916 -8.426 29.452 1.00 13.20 94 PHE A CA 1
ATOM 712 C C . PHE A 1 94 ? -8.503 -9.075 28.140 1.00 14.12 94 PHE A C 1
ATOM 713 O O . PHE A 1 94 ? -7.765 -9.999 28.124 1.00 14.36 94 PHE A O 1
ATOM 721 N N . GLN A 1 95 ? -9.015 -8.530 27.061 1.00 13.42 95 GLN A N 1
ATOM 722 C CA . GLN A 1 95 ? -8.751 -9.007 25.728 1.00 14.13 95 GLN A CA 1
ATOM 723 C C . GLN A 1 95 ? -8.587 -7.889 24.709 1.00 14.18 95 GLN A C 1
ATOM 724 O O . GLN A 1 95 ? -9.471 -7.098 24.568 1.00 11.46 95 GLN A O 1
ATOM 730 N N . ALA A 1 96 ? -7.448 -7.861 24.023 1.00 13.75 96 ALA A N 1
ATOM 731 C CA . ALA A 1 96 ? -7.209 -6.950 22.911 1.00 15.58 96 ALA A CA 1
ATOM 732 C C . ALA A 1 96 ? -6.886 -7.656 21.579 1.00 16.78 96 ALA A C 1
ATOM 733 O O . ALA A 1 96 ? -6.042 -8.510 21.520 1.00 15.92 96 ALA A O 1
ATOM 735 N N . ALA A 1 97 ? -7.615 -7.309 20.532 1.00 17.19 97 ALA A N 1
ATOM 736 C CA . ALA A 1 97 ? -7.340 -7.796 19.188 1.00 17.38 97 ALA A CA 1
ATOM 737 C C . ALA A 1 97 ? -6.015 -7.272 18.593 1.00 17.78 97 ALA A C 1
ATOM 738 O O . ALA A 1 97 ? -5.305 -7.990 17.968 1.00 16.14 97 ALA A O 1
ATOM 740 N N . SER A 1 98 ? -5.742 -6.005 18.846 1.00 17.23 98 SER A N 1
ATOM 741 C CA . SER A 1 98 ? -4.453 -5.375 18.704 1.00 17.86 98 SER A CA 1
ATOM 742 C C . SER A 1 98 ? -4.397 -4.209 19.672 1.00 17.06 98 SER A C 1
ATOM 743 O O . SER A 1 98 ? -5.396 -3.716 20.020 1.00 15.84 98 SER A O 1
ATOM 746 N N . VAL A 1 99 ? -3.208 -3.758 19.998 1.00 16.17 99 VAL A N 1
ATOM 747 C CA . VAL A 1 99 ? -3.073 -2.618 20.861 1.00 15.71 99 VAL A CA 1
ATOM 748 C C . VAL A 1 99 ? -3.701 -1.357 20.242 1.00 17.16 99 VAL A C 1
ATOM 749 O O . VAL A 1 99 ? -4.399 -0.650 20.911 1.00 15.95 99 VAL A O 1
ATOM 753 N N . ASP A 1 100 ? -3.410 -1.121 18.972 1.00 17.64 100 ASP A N 1
ATOM 754 C CA . ASP A 1 100 ? -3.826 0.070 18.278 1.00 17.35 100 ASP A CA 1
ATOM 755 C C . ASP A 1 100 ? -5.332 0.100 18.206 1.00 16.64 100 ASP A C 1
ATOM 756 O O . ASP A 1 100 ? -5.904 1.086 18.460 1.00 16.24 100 ASP A O 1
ATOM 761 N N . SER A 1 101 ? -5.954 -1.012 17.832 1.00 16.54 101 SER A N 1
ATOM 762 C CA . SER A 1 101 ? -7.397 -1.092 17.715 1.00 15.96 101 SER A CA 1
ATOM 763 C C . SER A 1 101 ? -8.166 -0.957 19.038 1.00 15.13 101 SER A C 1
ATOM 764 O O . SER A 1 101 ? -9.122 -0.296 19.084 1.00 15.20 101 SER A O 1
ATOM 767 N N . TRP A 1 102 ? -7.680 -1.593 20.092 1.00 14.03 102 TRP A N 1
ATOM 768 C CA . TRP A 1 102 ? -8.255 -1.474 21.429 1.00 13.51 102 TRP A CA 1
ATOM 769 C C . TRP A 1 102 ? -8.206 -0.035 21.960 1.00 12.99 102 TRP A C 1
ATOM 770 O O . TRP A 1 102 ? -9.185 0.491 22.276 1.00 12.59 102 TRP A O 1
ATOM 781 N N . VAL A 1 103 ? -7.051 0.596 21.878 1.00 13.31 103 VAL A N 1
ATOM 782 C CA . VAL A 1 103 ? -6.851 1.955 22.309 1.00 13.43 103 VAL A CA 1
ATOM 783 C C . VAL A 1 103 ? -7.773 2.947 21.544 1.00 14.62 103 VAL A C 1
ATOM 784 O O . VAL A 1 103 ? -8.436 3.717 22.134 1.00 13.43 103 VAL A O 1
ATOM 788 N N . SER A 1 104 ? -7.873 2.810 20.233 1.00 16.00 104 SER A N 1
ATOM 789 C CA . SER A 1 104 ? -8.746 3.683 19.466 1.00 16.65 104 SER A CA 1
ATOM 790 C C . SER A 1 104 ? -10.215 3.567 19.917 1.00 15.86 104 SER A C 1
ATOM 791 O O . SER A 1 104 ? -10.853 4.548 20.144 1.00 14.85 104 SER A O 1
ATOM 794 N N . ASN A 1 105 ? -10.686 2.336 20.090 1.00 15.52 105 ASN A N 1
ATOM 795 C CA . ASN A 1 105 ? -12.034 2.103 20.584 1.00 15.01 105 ASN A CA 1
ATOM 796 C C . ASN A 1 105 ? -12.278 2.639 22.017 1.00 14.06 105 ASN A C 1
ATOM 797 O O . ASN A 1 105 ? -13.280 3.221 22.269 1.00 12.10 105 ASN A O 1
ATOM 802 N N . ALA A 1 106 ? -11.311 2.411 22.898 1.00 12.55 106 ALA A N 1
ATOM 803 C CA . ALA A 1 106 ? -11.353 2.836 24.271 1.00 12.02 106 ALA A CA 1
ATOM 804 C C . ALA A 1 106 ? -11.392 4.378 24.446 1.00 10.16 106 ALA A C 1
ATOM 805 O O . ALA A 1 106 ? -12.200 4.868 25.148 1.00 9.98 106 ALA A O 1
ATOM 807 N N . VAL A 1 107 ? -10.524 5.075 23.735 1.00 11.05 107 VAL A N 1
ATOM 808 C CA . VAL A 1 107 ? -10.503 6.511 23.737 1.00 10.78 107 VAL A CA 1
ATOM 809 C C . VAL A 1 107 ? -11.836 7.087 23.213 1.00 11.11 107 VAL A C 1
ATOM 810 O O . VAL A 1 107 ? -12.377 7.890 23.837 1.00 11.59 107 VAL A O 1
ATOM 814 N N . THR A 1 108 ? -12.352 6.598 22.115 1.00 11.91 108 THR A N 1
ATOM 815 C CA . THR A 1 108 ? -13.619 7.120 21.616 1.00 13.29 108 THR A CA 1
ATOM 816 C C . THR A 1 108 ? -14.808 6.895 22.570 1.00 13.20 108 THR A C 1
ATOM 817 O O . THR A 1 108 ? -15.419 7.805 22.976 1.00 14.64 108 THR A O 1
ATOM 821 N N . SER A 1 109 ? -15.000 5.671 23.004 1.00 11.82 109 SER A N 1
ATOM 822 C CA . SER A 1 109 ? -16.072 5.271 23.888 1.00 10.30 109 SER A CA 1
ATOM 823 C C . SER A 1 109 ? -16.043 5.877 25.306 1.00 9.79 109 SER A C 1
ATOM 824 O O . SER A 1 109 ? -17.000 6.264 25.802 1.00 9.46 109 SER A O 1
ATOM 827 N N . LEU A 1 110 ? -14.889 5.884 25.936 1.00 10.04 110 LEU A N 1
ATOM 828 C CA . LEU A 1 110 ? -14.639 6.501 27.247 1.00 9.51 110 LEU A CA 1
ATOM 829 C C . LEU A 1 110 ? -14.710 8.012 27.258 1.00 10.11 110 LEU A C 1
ATOM 830 O O . LEU A 1 110 ? -15.237 8.556 28.134 1.00 10.51 110 LEU A O 1
ATOM 835 N N . THR A 1 111 ? -14.195 8.651 26.214 1.00 10.30 111 THR A N 1
ATOM 836 C CA . THR A 1 111 ? -14.280 10.086 26.064 1.00 10.31 111 THR A CA 1
ATOM 837 C C . THR A 1 111 ? -15.747 10.514 26.033 1.00 9.03 111 THR A C 1
ATOM 838 O O . THR A 1 111 ? -16.128 11.327 26.769 1.00 9.96 111 THR A O 1
ATOM 842 N N . ARG A 1 112 ? -16.556 9.814 25.265 1.00 9.64 112 ARG A N 1
ATOM 843 C CA . ARG A 1 112 ? -18.003 10.026 25.277 1.00 11.17 112 ARG A CA 1
ATOM 844 C C . ARG A 1 112 ? -18.659 9.819 26.656 1.00 11.28 112 ARG A C 1
ATOM 845 O O . ARG A 1 112 ? -19.382 10.633 27.091 1.00 11.49 112 ARG A O 1
ATOM 853 N N . ILE A 1 113 ? -18.360 8.727 27.328 1.00 11.89 113 ILE A N 1
ATOM 854 C CA . ILE A 1 113 ? -18.915 8.475 28.640 1.00 11.33 113 ILE A CA 1
ATOM 855 C C . ILE A 1 113 ? -18.472 9.538 29.680 1.00 11.17 113 ILE A C 1
ATOM 856 O O . ILE A 1 113 ? -19.269 10.039 30.405 1.00 12.79 113 ILE A O 1
ATOM 861 N N . ILE A 1 114 ? -17.196 9.847 29.696 1.00 11.27 114 ILE A N 1
ATOM 862 C CA . ILE A 1 114 ? -16.631 10.771 30.634 1.00 11.22 114 ILE A CA 1
ATOM 863 C C . ILE A 1 114 ? -17.228 12.170 30.468 1.00 11.94 114 ILE A C 1
ATOM 864 O O . ILE A 1 114 ? -17.649 12.709 31.414 1.00 11.73 114 ILE A O 1
ATOM 869 N N . GLN A 1 115 ? -17.300 12.672 29.242 1.00 12.27 115 GLN A N 1
ATOM 870 C CA . GLN A 1 115 ? -17.929 13.973 28.950 1.00 13.20 115 GLN A CA 1
ATOM 871 C C . GLN A 1 115 ? -19.420 13.986 29.294 1.00 12.56 115 GLN A C 1
ATOM 872 O O . GLN A 1 115 ? -19.884 14.844 29.912 1.00 11.91 115 GLN A O 1
ATOM 878 N N . ARG A 1 116 ? -20.126 12.950 28.903 1.00 12.00 116 ARG A N 1
ATOM 879 C CA . ARG A 1 116 ? -21.537 12.836 29.175 1.00 12.70 116 ARG A CA 1
ATOM 880 C C . ARG A 1 116 ? -21.908 12.800 30.660 1.00 11.10 116 ARG A C 1
ATOM 881 O O . ARG A 1 116 ? -22.828 13.433 31.015 1.00 9.85 116 ARG A O 1
ATOM 889 N N . TYR A 1 117 ? -21.164 12.079 31.489 1.00 11.12 117 TYR A N 1
ATOM 890 C CA . TYR A 1 117 ? -21.436 11.994 32.915 1.00 11.59 117 TYR A CA 1
ATOM 891 C C . TYR A 1 117 ? -20.752 13.122 33.752 1.00 13.43 117 TYR A C 1
ATOM 892 O O . TYR A 1 117 ? -20.858 13.161 34.952 1.00 14.12 117 TYR A O 1
ATOM 901 N N . ASN A 1 118 ? -20.076 14.030 33.095 1.00 13.68 118 ASN A N 1
ATOM 902 C CA . ASN A 1 118 ? -19.311 15.048 33.800 1.00 15.03 118 ASN A CA 1
ATOM 903 C C . ASN A 1 118 ? -18.175 14.525 34.739 1.00 13.92 118 ASN A C 1
ATOM 904 O O . ASN A 1 118 ? -18.066 15.005 35.781 1.00 11.49 118 ASN A O 1
ATOM 909 N N . LEU A 1 119 ? -17.450 13.502 34.352 1.00 13.18 119 LEU A N 1
ATOM 910 C CA . LEU A 1 119 ? -16.440 12.820 35.181 1.00 12.68 119 LEU A CA 1
ATOM 911 C C . LEU A 1 119 ? -15.064 13.480 35.172 1.00 12.80 119 LEU A C 1
ATOM 912 O O . LEU A 1 119 ? -14.708 14.130 34.237 1.00 12.92 119 LEU A O 1
ATOM 917 N N . ASP A 1 120 ? -14.304 13.239 36.222 1.00 12.68 120 ASP A N 1
ATOM 918 C CA . ASP A 1 120 ? -13.003 13.817 36.468 1.00 13.01 120 ASP A CA 1
ATOM 919 C C . ASP A 1 120 ? -11.781 12.886 36.358 1.00 13.04 120 ASP A C 1
ATOM 920 O O . ASP A 1 120 ? -10.652 13.320 36.300 1.00 13.57 120 ASP A O 1
ATOM 925 N N . GLY A 1 121 ? -12.045 11.600 36.369 1.00 11.72 121 GLY A N 1
ATOM 926 C CA . GLY A 1 121 ? -11.049 10.569 36.402 1.00 11.85 121 GLY A CA 1
ATOM 927 C C . GLY A 1 121 ? -11.445 9.160 35.997 1.00 11.44 121 GLY A C 1
ATOM 928 O O . GLY A 1 121 ? -12.573 8.892 35.786 1.00 11.25 121 GLY A O 1
ATOM 929 N N . ILE A 1 122 ? -10.464 8.285 35.875 1.00 11.55 122 ILE A N 1
ATOM 930 C CA . ILE A 1 122 ? -10.682 6.843 35.742 1.00 11.82 122 ILE A CA 1
ATOM 931 C C . ILE A 1 122 ? -9.898 5.969 36.749 1.00 10.31 122 ILE A C 1
ATOM 932 O O . ILE A 1 122 ? -8.922 6.391 37.313 1.00 11.01 122 ILE A O 1
ATOM 937 N N . ASP A 1 123 ? -10.359 4.758 36.924 1.00 8.54 123 ASP A N 1
ATOM 938 C CA . ASP A 1 123 ? -9.734 3.757 37.762 1.00 8.20 123 ASP A CA 1
ATOM 939 C C . ASP A 1 123 ? -9.604 2.450 36.966 1.00 7.75 123 ASP A C 1
ATOM 940 O O . ASP A 1 123 ? -10.466 2.096 36.237 1.00 6.65 123 ASP A O 1
ATOM 945 N N . ILE A 1 124 ? -8.523 1.747 37.186 1.00 7.30 124 ILE A N 1
ATOM 946 C CA . ILE A 1 124 ? -8.306 0.509 36.473 1.00 7.91 124 ILE A CA 1
ATOM 947 C C . ILE A 1 124 ? -8.504 -0.727 37.346 1.00 7.69 124 ILE A C 1
ATOM 948 O O . ILE A 1 124 ? -7.795 -0.921 38.283 1.00 7.19 124 ILE A O 1
ATOM 953 N N . ASP A 1 125 ? -9.520 -1.503 37.055 1.00 7.34 125 ASP A N 1
ATOM 954 C CA . ASP A 1 125 ? -9.867 -2.692 37.837 1.00 7.19 125 ASP A CA 1
ATOM 955 C C . ASP A 1 125 ? -10.096 -4.014 37.035 1.00 6.91 125 ASP A C 1
ATOM 956 O O . ASP A 1 125 ? -10.993 -4.726 37.305 1.00 7.59 125 ASP A O 1
ATOM 961 N N . TYR A 1 126 ? -9.296 -4.276 36.017 1.00 7.39 126 TYR A N 1
ATOM 962 C CA . TYR A 1 126 ? -9.259 -5.584 35.424 1.00 8.0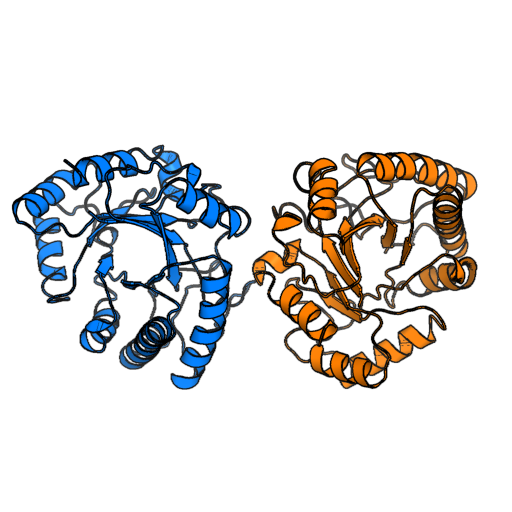9 126 TYR A CA 1
ATOM 963 C C . TYR A 1 126 ? -8.601 -6.610 36.394 1.00 9.81 126 TYR A C 1
ATOM 964 O O . TYR A 1 126 ? -7.640 -6.316 37.028 1.00 9.77 126 TYR A O 1
ATOM 973 N N . GLU A 1 127 ? -9.200 -7.773 36.524 1.00 10.87 127 GLU A N 1
ATOM 974 C CA . GLU A 1 127 ? -8.772 -8.815 37.440 1.00 11.87 127 GLU A CA 1
ATOM 975 C C . GLU A 1 127 ? -8.425 -10.243 36.840 1.00 12.79 127 GLU A C 1
ATOM 976 O O . GLU A 1 127 ? -8.066 -11.148 37.536 1.00 12.53 127 GLU A O 1
ATOM 982 N N . HIS A 1 128 ? -8.641 -10.398 35.544 1.00 11.26 128 HIS A N 1
ATOM 983 C CA . HIS A 1 128 ? -8.385 -11.636 34.859 1.00 11.71 128 HIS A CA 1
ATOM 984 C C . HIS A 1 128 ? -7.667 -11.414 33.550 1.00 10.96 128 HIS A C 1
ATOM 985 O O . HIS A 1 128 ? -8.022 -10.588 32.789 1.00 10.15 128 HIS A O 1
ATOM 992 N N . PHE A 1 129 ? -6.592 -12.154 33.388 1.00 10.13 129 PHE A N 1
ATOM 993 C CA . PHE A 1 129 ? -5.634 -11.985 32.318 1.00 10.83 129 PHE A CA 1
ATOM 994 C C . PHE A 1 129 ? -5.299 -13.266 31.478 1.00 12.45 129 PHE A C 1
ATOM 995 O O . PHE A 1 129 ? -4.328 -13.311 30.826 1.00 12.74 129 PHE A O 1
ATOM 1003 N N . GLN A 1 130 ? -6.151 -14.266 31.526 1.00 13.17 130 GLN A N 1
ATOM 1004 C CA . GLN A 1 130 ? -5.947 -15.550 30.890 1.00 15.98 130 GLN A CA 1
ATOM 1005 C C . GLN A 1 130 ? -5.930 -15.527 29.358 1.00 17.37 130 GLN A C 1
ATOM 1006 O O . GLN A 1 130 ? -5.493 -16.427 28.766 1.00 19.76 130 GLN A O 1
ATOM 1012 N N . ASN A 1 131 ? -6.435 -14.480 28.753 1.00 16.59 131 ASN A N 1
ATOM 1013 C CA . ASN A 1 131 ? -6.428 -14.301 27.308 1.00 17.13 131 ASN A CA 1
ATOM 1014 C C . ASN A 1 131 ? -5.547 -13.123 26.799 1.00 17.33 131 ASN A C 1
ATOM 1015 O O . ASN A 1 131 ? -5.777 -12.618 25.737 1.00 18.12 131 ASN A O 1
ATOM 1020 N N . THR A 1 132 ? -4.601 -12.689 27.611 1.00 15.18 132 THR A N 1
ATOM 1021 C CA . THR A 1 132 ? -3.717 -11.589 27.361 1.00 14.70 132 THR A CA 1
ATOM 1022 C C . THR A 1 132 ? -2.316 -11.811 27.932 1.00 15.02 132 THR A C 1
ATOM 1023 O O . THR A 1 132 ? -2.026 -12.835 28.441 1.00 16.66 132 THR A O 1
ATOM 1027 N N . ASP A 1 133 ? -1.464 -10.818 27.812 1.00 16.11 133 ASP A N 1
ATOM 1028 C CA . ASP A 1 133 ? -0.141 -10.798 28.389 1.00 16.25 133 ASP A CA 1
ATOM 1029 C C . ASP A 1 133 ? 0.116 -9.437 28.991 1.00 16.53 133 ASP A C 1
ATOM 1030 O O . ASP A 1 133 ? -0.533 -8.501 28.619 1.00 15.09 133 ASP A O 1
ATOM 1035 N N . LYS A 1 134 ? 1.085 -9.367 29.901 1.00 16.05 134 LYS A N 1
ATOM 1036 C CA . LYS A 1 134 ? 1.370 -8.183 30.718 1.00 16.03 134 LYS A CA 1
ATOM 1037 C C . LYS A 1 134 ? 1.764 -6.948 29.904 1.00 16.39 134 LYS A C 1
ATOM 1038 O O . LYS A 1 134 ? 1.403 -5.865 30.252 1.00 17.00 134 LYS A O 1
ATOM 1044 N N . ASN A 1 135 ? 2.555 -7.143 28.874 1.00 16.14 135 ASN A N 1
ATOM 1045 C CA . ASN A 1 135 ? 2.953 -6.031 28.030 1.00 16.34 135 ASN A CA 1
ATOM 1046 C C . ASN A 1 135 ? 1.812 -5.382 27.228 1.00 14.70 135 ASN A C 1
ATOM 1047 O O . ASN A 1 135 ? 1.743 -4.199 27.121 1.00 14.68 135 ASN A O 1
ATOM 1052 N N . THR A 1 136 ? 0.943 -6.223 26.688 1.00 14.03 136 THR A N 1
ATOM 1053 C CA . THR A 1 136 ? -0.224 -5.827 25.919 1.00 13.20 136 THR A CA 1
ATOM 1054 C C . THR A 1 136 ? -1.203 -5.002 26.755 1.00 11.91 136 THR A C 1
ATOM 1055 O O . THR A 1 136 ? -1.619 -3.972 26.342 1.00 11.52 136 THR A O 1
ATOM 1059 N N . PHE A 1 137 ? -1.463 -5.477 27.964 1.00 11.80 137 PHE A N 1
ATOM 1060 C CA . PHE A 1 137 ? -2.206 -4.760 29.009 1.00 11.10 137 PHE A CA 1
ATOM 1061 C C . PHE A 1 137 ? -1.539 -3.439 29.419 1.00 10.23 137 PHE A C 1
ATOM 1062 O O . PHE A 1 137 ? -2.156 -2.468 29.454 1.00 9.64 137 PHE A O 1
ATOM 1070 N N . ALA A 1 138 ? -0.251 -3.443 29.685 1.00 10.26 138 ALA A N 1
ATOM 1071 C CA . ALA A 1 138 ? 0.445 -2.236 30.053 1.00 10.63 138 ALA A CA 1
ATOM 1072 C C . ALA A 1 138 ? 0.386 -1.137 28.977 1.00 11.05 138 ALA A C 1
ATOM 1073 O O . ALA A 1 138 ? 0.142 -0.036 29.281 1.00 10.72 138 ALA A O 1
ATOM 1075 N N . GLU A 1 139 ? 0.611 -1.523 27.742 1.00 12.08 139 GLU A N 1
ATOM 1076 C CA . GLU A 1 139 ? 0.543 -0.662 26.591 1.00 13.08 139 GLU A CA 1
ATOM 1077 C C . GLU A 1 139 ? -0.848 -0.104 26.300 1.00 12.52 139 GLU A C 1
ATOM 1078 O O . GLU A 1 139 ? -0.934 1.041 26.147 1.00 13.79 139 GLU A O 1
ATOM 1084 N N . CYS A 1 140 ? -1.887 -0.930 26.323 1.00 11.77 140 CYS A N 1
ATOM 1085 C CA . CYS A 1 140 ? -3.239 -0.495 26.116 1.00 10.63 140 CYS A CA 1
ATOM 1086 C C . CYS A 1 140 ? -3.685 0.529 27.194 1.00 11.25 140 CYS A C 1
ATOM 1087 O O . CYS A 1 140 ? -4.112 1.601 26.850 1.00 10.86 140 CYS A O 1
ATOM 1090 N N . ILE A 1 141 ? -3.543 0.170 28.460 1.00 9.21 141 ILE A N 1
ATOM 1091 C CA . ILE A 1 141 ? -3.904 1.047 29.540 1.00 9.61 141 ILE A CA 1
ATOM 1092 C C . ILE A 1 141 ? -3.044 2.312 29.614 1.00 9.68 141 ILE A C 1
ATOM 1093 O O . ILE A 1 141 ? -3.557 3.354 29.834 1.00 8.82 141 ILE A O 1
ATOM 1098 N N . GLY A 1 142 ? -1.743 2.148 29.446 1.00 8.97 142 GLY A N 1
ATOM 1099 C CA . GLY A 1 142 ? -0.823 3.270 29.469 1.00 10.91 142 GLY A CA 1
ATOM 1100 C C . GLY A 1 142 ? -1.142 4.275 28.368 1.00 11.79 142 GLY A C 1
ATOM 1101 O O . GLY A 1 142 ? -1.306 5.394 28.670 1.00 11.74 142 GLY A O 1
ATOM 1102 N N . ARG A 1 143 ? -1.344 3.827 27.133 1.00 11.53 143 ARG A N 1
ATOM 1103 C CA . ARG A 1 143 ? -1.735 4.716 26.055 1.00 11.49 143 ARG A CA 1
ATOM 1104 C C . ARG A 1 143 ? -3.099 5.392 26.313 1.00 10.98 143 ARG A C 1
ATOM 1105 O O . ARG A 1 143 ? -3.209 6.526 26.141 1.00 10.51 143 ARG A O 1
ATOM 1113 N N . LEU A 1 144 ? -4.073 4.662 26.824 1.00 10.42 144 LEU A N 1
ATOM 1114 C CA . LEU A 1 144 ? -5.368 5.229 27.160 1.00 10.62 144 LEU A CA 1
ATOM 1115 C C . LEU A 1 144 ? -5.285 6.355 28.198 1.00 10.83 144 LEU A C 1
ATOM 1116 O O . LEU A 1 144 ? -5.770 7.377 27.918 1.00 10.16 144 LEU A O 1
ATOM 1121 N N . ILE A 1 145 ? -4.647 6.147 29.327 1.00 9.57 145 ILE A N 1
ATOM 1122 C CA . ILE A 1 145 ? -4.549 7.185 30.317 1.00 9.95 145 ILE A CA 1
ATOM 1123 C C . ILE A 1 145 ? -3.783 8.418 29.792 1.00 10.50 145 ILE A C 1
ATOM 1124 O O . ILE A 1 145 ? -4.252 9.468 29.919 1.00 10.21 145 ILE A O 1
ATOM 1129 N N . THR A 1 146 ? -2.669 8.182 29.131 1.00 11.06 146 THR A N 1
ATOM 1130 C CA . THR A 1 146 ? -1.794 9.204 28.612 1.00 13.13 146 THR A CA 1
ATOM 1131 C C . THR A 1 146 ? -2.579 10.072 27.618 1.00 12.62 146 THR A C 1
ATOM 1132 O O . THR A 1 146 ? -2.604 11.248 27.775 1.00 12.09 146 THR A O 1
ATOM 1136 N N . THR A 1 147 ? -3.311 9.443 26.714 1.00 11.92 147 THR A N 1
ATOM 1137 C CA . THR A 1 147 ? -4.138 10.151 25.740 1.00 11.96 147 THR A CA 1
ATOM 1138 C C . THR A 1 147 ? -5.262 10.989 26.326 1.00 11.73 147 THR A C 1
ATOM 1139 O O . THR A 1 147 ? -5.446 12.088 25.960 1.00 11.36 147 THR A O 1
ATOM 1143 N N . LEU A 1 148 ? -6.010 10.404 27.238 1.00 11.88 148 LEU A N 1
ATOM 1144 C CA . LEU A 1 148 ? -7.116 11.037 27.876 1.00 11.45 148 LEU A CA 1
ATOM 1145 C C . LEU A 1 148 ? -6.630 12.293 28.660 1.00 11.51 148 LEU A C 1
ATOM 1146 O O . LEU A 1 148 ? -7.218 13.304 28.524 1.00 11.60 148 LEU A O 1
ATOM 1151 N N . LYS A 1 149 ? -5.525 12.167 29.384 1.00 11.11 149 LYS A N 1
ATOM 1152 C CA . LYS A 1 149 ? -4.900 13.280 30.083 1.00 12.58 149 LYS A CA 1
ATOM 1153 C C . LYS A 1 149 ? -4.418 14.404 29.124 1.00 12.66 149 LYS A C 1
ATOM 1154 O O . LYS A 1 149 ? -4.680 15.531 29.355 1.00 13.27 149 LYS A O 1
ATOM 1160 N N . LYS A 1 150 ? -3.762 14.026 28.053 1.00 13.16 150 LYS A N 1
ATOM 1161 C CA . LYS A 1 150 ? -3.292 14.955 27.029 1.00 14.65 150 LYS A CA 1
ATOM 1162 C C . LYS A 1 150 ? -4.423 15.745 26.331 1.00 15.16 150 LYS A C 1
ATOM 1163 O O . LYS A 1 150 ? -4.297 16.881 26.223 1.00 15.27 150 LYS A O 1
ATOM 1169 N N . ASN A 1 151 ? -5.543 15.111 26.014 1.00 15.41 151 ASN A N 1
ATOM 1170 C CA . ASN A 1 151 ? -6.719 15.678 25.366 1.00 15.48 151 ASN A CA 1
ATOM 1171 C C . ASN A 1 151 ? -7.563 16.558 26.309 1.00 15.38 151 ASN A C 1
ATOM 1172 O O . ASN A 1 151 ? -8.499 17.173 25.918 1.00 15.12 151 ASN A O 1
ATOM 1177 N N . GLY A 1 152 ? -7.170 16.557 27.573 1.00 14.67 152 GLY A N 1
ATOM 1178 C CA . GLY A 1 152 ? -7.843 17.220 28.666 1.00 13.88 152 GLY A CA 1
ATOM 1179 C C . GLY A 1 152 ? -9.142 16.609 29.190 1.00 13.74 152 GLY A C 1
ATOM 1180 O O . GLY A 1 152 ? -9.872 17.263 29.835 1.00 13.31 152 GLY A O 1
ATOM 1181 N N . VAL A 1 153 ? -9.430 15.375 28.822 1.00 12.90 153 VAL A N 1
ATOM 1182 C CA . VAL A 1 153 ? -10.599 14.626 29.244 1.00 11.08 153 VAL A CA 1
ATOM 1183 C C . VAL A 1 153 ? -10.686 14.225 30.750 1.00 10.87 153 VAL A C 1
ATOM 1184 O O . VAL A 1 153 ? -11.725 14.198 31.307 1.00 11.52 153 VAL A O 1
ATOM 1188 N N . ILE A 1 154 ? -9.558 13.877 31.334 1.00 10.63 154 ILE A N 1
ATOM 1189 C CA . ILE A 1 154 ? -9.430 13.560 32.749 1.00 10.43 154 ILE A CA 1
ATOM 1190 C C . ILE A 1 154 ? -8.315 14.313 33.453 1.00 11.96 154 ILE A C 1
ATOM 1191 O O . ILE A 1 154 ? -7.335 14.617 32.891 1.00 10.87 154 ILE A O 1
ATOM 1196 N N . SER A 1 155 ? -8.565 14.663 34.691 1.00 13.74 155 SER A N 1
ATOM 1197 C CA . SER A 1 155 ? -7.571 15.071 35.687 1.00 15.45 155 SER A CA 1
ATOM 1198 C C . SER A 1 155 ? -6.635 14.028 36.351 1.00 15.66 155 SER A C 1
ATOM 1199 O O . SER A 1 155 ? -5.470 14.274 36.523 1.00 14.74 155 SER A O 1
ATOM 1202 N N . PHE A 1 156 ? -7.226 12.919 36.777 1.00 13.28 156 PHE A N 1
ATOM 1203 C CA . PHE A 1 156 ? -6.550 11.858 37.482 1.00 13.71 156 PHE A CA 1
ATOM 1204 C C . PHE A 1 156 ? -6.854 10.434 37.021 1.00 13.03 156 PHE A C 1
ATOM 1205 O O . PHE A 1 156 ? -7.839 10.162 36.376 1.00 13.45 156 PHE A O 1
ATOM 1213 N N . ALA A 1 157 ? -5.942 9.559 37.381 1.00 11.46 157 ALA A N 1
ATOM 1214 C CA . ALA A 1 157 ? -6.051 8.124 37.233 1.00 10.99 157 ALA A CA 1
ATOM 1215 C C . ALA A 1 157 ? -5.449 7.286 38.381 1.00 10.73 157 ALA A C 1
ATOM 1216 O O . ALA A 1 157 ? -4.422 7.602 38.894 1.00 10.39 157 ALA A O 1
ATOM 1218 N N . SER A 1 158 ? -6.137 6.202 38.702 1.00 9.94 158 SER A N 1
ATOM 1219 C CA . SER A 1 158 ? -5.795 5.223 39.714 1.00 9.49 158 SER A CA 1
ATOM 1220 C C . SER A 1 158 ? -5.816 3.756 39.207 1.00 9.49 158 SER A C 1
ATOM 1221 O O . SER A 1 158 ? -6.468 3.432 38.266 1.00 10.32 158 SER A O 1
ATOM 1224 N N . ILE A 1 159 ? -5.129 2.902 39.930 1.00 9.59 159 ILE A N 1
ATOM 1225 C CA . ILE A 1 159 ? -5.153 1.466 39.704 1.00 8.63 159 ILE A CA 1
ATOM 1226 C C . ILE A 1 159 ? -5.565 0.724 40.981 1.00 9.50 159 ILE A C 1
ATOM 1227 O O . ILE A 1 159 ? -5.322 1.199 42.030 1.00 7.96 159 ILE A O 1
ATOM 1232 N N . SER A 1 160 ? -6.174 -0.449 40.868 1.00 8.54 160 SER A N 1
ATOM 1233 C CA . SER A 1 160 ? -6.615 -1.181 42.021 1.00 8.71 160 SER A CA 1
ATOM 1234 C C . SER A 1 160 ? -6.131 -2.648 42.071 1.00 7.60 160 SER A C 1
ATOM 1235 O O . SER A 1 160 ? -6.892 -3.514 42.057 1.00 7.10 160 SER A O 1
ATOM 1238 N N . PRO A 1 161 ? -4.832 -2.862 42.174 1.00 8.17 161 PRO A N 1
ATOM 1239 C CA . PRO A 1 161 ? -4.249 -4.190 42.233 1.00 8.03 161 PRO A CA 1
ATOM 1240 C C . PRO A 1 161 ? -4.399 -4.960 43.575 1.00 9.27 161 PRO A C 1
ATOM 1241 O O . PRO A 1 161 ? -4.913 -4.483 44.544 1.00 8.28 161 PRO A O 1
ATOM 1245 N N . PHE A 1 162 ? -3.941 -6.198 43.555 1.00 9.34 162 PHE A N 1
ATOM 1246 C CA . PHE A 1 162 ? -3.829 -7.100 44.689 1.00 9.23 162 PHE A CA 1
ATOM 1247 C C . PHE A 1 162 ? -2.794 -8.182 44.320 1.00 9.43 162 PHE A C 1
ATOM 1248 O O . PHE A 1 162 ? -2.389 -8.249 43.200 1.00 9.34 162 PHE A O 1
ATOM 1256 N N . PRO A 1 163 ? -2.368 -8.990 45.278 1.00 8.99 163 PRO A N 1
ATOM 1257 C CA . PRO A 1 163 ? -1.148 -9.754 45.085 1.00 8.54 163 PRO A CA 1
ATOM 1258 C C . PRO A 1 163 ? -1.240 -10.668 43.866 1.00 9.95 163 PRO A C 1
ATOM 1259 O O . PRO A 1 163 ? -0.359 -10.639 43.118 1.00 9.37 163 PRO A O 1
ATOM 1263 N N . SER A 1 164 ? -2.338 -11.361 43.655 1.00 10.42 164 SER A N 1
ATOM 1264 C CA . SER A 1 164 ? -2.424 -12.270 42.512 1.00 12.64 164 SER A CA 1
ATOM 1265 C C . SER A 1 164 ? -2.358 -11.625 41.119 1.00 12.17 164 SER A C 1
ATOM 1266 O O . SER A 1 164 ? -2.045 -12.268 40.219 1.00 11.70 164 SER A O 1
ATOM 1269 N N . VAL A 1 165 ? -2.662 -10.341 41.026 1.00 11.21 165 VAL A N 1
ATOM 1270 C CA . VAL A 1 165 ? -2.501 -9.575 39.821 1.00 9.74 165 VAL A CA 1
ATOM 1271 C C . VAL A 1 165 ? -1.317 -8.607 39.755 1.00 11.08 165 VAL A C 1
ATOM 1272 O O . VAL A 1 165 ? -1.205 -7.864 38.854 1.00 10.05 165 VAL A O 1
ATOM 1276 N N . ASP A 1 166 ? -0.422 -8.683 40.701 1.00 10.32 166 ASP A N 1
ATOM 1277 C CA . ASP A 1 166 ? 0.663 -7.750 40.793 1.00 10.27 166 ASP A CA 1
ATOM 1278 C C . ASP A 1 166 ? 1.574 -7.724 39.546 1.00 9.15 166 ASP A C 1
ATOM 1279 O O . ASP A 1 166 ? 2.071 -6.719 39.245 1.00 9.99 166 ASP A O 1
ATOM 1284 N N . GLU A 1 167 ? 1.747 -8.847 38.872 1.00 8.44 167 GLU A N 1
ATOM 1285 C CA . GLU A 1 167 ? 2.631 -8.943 37.728 1.00 8.33 167 GLU A CA 1
ATOM 1286 C C . GLU A 1 167 ? 2.193 -8.001 36.590 1.00 9.07 167 GLU A C 1
ATOM 1287 O O . GLU A 1 167 ? 2.977 -7.291 36.067 1.00 8.66 167 GLU A O 1
ATOM 1293 N N . TYR A 1 168 ? 0.897 -8.019 36.312 1.00 9.57 168 TYR A N 1
ATOM 1294 C CA . TYR A 1 168 ? 0.216 -7.175 35.336 1.00 10.91 168 TYR A CA 1
ATOM 1295 C C . TYR A 1 168 ? 0.207 -5.679 35.632 1.00 9.86 168 TYR A C 1
ATOM 1296 O O . TYR A 1 168 ? 0.626 -4.910 34.849 1.00 10.26 168 TYR A O 1
ATOM 1305 N N . TYR A 1 169 ? -0.175 -5.346 36.850 1.00 10.49 169 TYR A N 1
ATOM 1306 C CA . TYR A 1 169 ? -0.106 -4.000 37.380 1.00 9.92 169 TYR A CA 1
ATOM 1307 C C . TYR A 1 169 ? 1.298 -3.372 37.525 1.00 9.40 169 TYR A C 1
ATOM 1308 O O . TYR A 1 169 ? 1.471 -2.228 37.312 1.00 9.00 169 TYR A O 1
ATOM 1317 N N . LEU A 1 170 ? 2.271 -4.159 37.921 1.00 9.56 170 LEU A N 1
ATOM 1318 C CA . LEU A 1 170 ? 3.659 -3.723 37.976 1.00 10.38 170 LEU A CA 1
ATOM 1319 C C . LEU A 1 170 ? 4.244 -3.370 36.600 1.00 10.12 170 LEU A C 1
ATOM 1320 O O . LEU A 1 170 ? 4.914 -2.431 36.451 1.00 12.04 170 LEU A O 1
ATOM 1325 N N . ALA A 1 171 ? 3.912 -4.156 35.616 1.00 11.05 171 ALA A N 1
ATOM 1326 C CA . ALA A 1 171 ? 4.272 -3.837 34.253 1.00 10.30 171 ALA A CA 1
ATOM 1327 C C . ALA A 1 171 ? 3.666 -2.478 33.847 1.00 10.49 171 ALA A C 1
ATOM 1328 O O . ALA A 1 171 ? 4.346 -1.688 33.367 1.00 9.86 171 ALA A O 1
ATOM 1330 N N . LEU A 1 172 ? 2.402 -2.258 34.139 1.00 9.86 172 LEU A N 1
ATOM 1331 C CA . LEU A 1 172 ? 1.745 -1.008 33.821 1.00 10.29 172 LEU A CA 1
ATOM 1332 C C . LEU A 1 172 ? 2.380 0.183 34.563 1.00 11.14 172 LEU A C 1
ATOM 1333 O O . LEU A 1 172 ? 2.647 1.193 33.987 1.00 10.99 172 LEU A O 1
ATOM 1338 N N . PHE A 1 173 ? 2.627 -0.018 35.847 1.00 12.15 173 PHE A N 1
ATOM 1339 C CA . PHE A 1 173 ? 3.244 0.995 36.727 1.00 12.66 173 PHE A CA 1
ATOM 1340 C C . PHE A 1 173 ? 4.693 1.364 36.351 1.00 12.94 173 PHE A C 1
ATOM 1341 O O . PHE A 1 173 ? 4.950 2.486 36.179 1.00 14.00 173 PHE A O 1
ATOM 1349 N N . ASN A 1 174 ? 5.570 0.385 36.180 1.00 13.22 174 ASN A N 1
ATOM 1350 C CA . ASN A 1 174 ? 6.918 0.600 35.738 1.00 14.31 174 ASN A CA 1
ATOM 1351 C C . ASN A 1 174 ? 7.025 1.223 34.329 1.00 15.68 174 ASN A C 1
ATOM 1352 O O . ASN A 1 174 ? 7.824 2.052 34.124 1.00 15.43 174 ASN A O 1
ATOM 1357 N N . GLU A 1 175 ? 6.189 0.796 33.416 1.00 14.34 175 GLU A N 1
ATOM 1358 C CA . GLU A 1 175 ? 6.067 1.439 32.119 1.00 15.20 175 GLU A CA 1
ATOM 1359 C C . GLU A 1 175 ? 5.458 2.873 32.005 1.00 14.93 175 GLU A C 1
ATOM 1360 O O . GLU A 1 175 ? 5.759 3.552 31.088 1.00 15.91 175 GLU A O 1
ATOM 1366 N N . TYR A 1 176 ? 4.532 3.228 32.882 1.00 15.29 176 TYR A N 1
ATOM 1367 C CA . TYR A 1 176 ? 3.765 4.476 32.839 1.00 15.97 176 TYR A CA 1
ATOM 1368 C C . TYR A 1 176 ? 3.598 5.200 34.193 1.00 17.05 176 TYR A C 1
ATOM 1369 O O . TYR A 1 176 ? 2.566 5.715 34.471 1.00 17.58 176 TYR A O 1
ATOM 1378 N N . LYS A 1 177 ? 4.641 5.256 34.992 1.00 19.46 177 LYS A N 1
ATOM 1379 C CA . LYS A 1 177 ? 4.591 5.753 36.380 1.00 21.80 177 LYS A CA 1
ATOM 1380 C C . LYS A 1 177 ? 4.107 7.198 36.479 1.00 21.48 177 LYS A C 1
ATOM 1381 O O . LYS A 1 177 ? 3.328 7.484 37.316 1.00 22.24 177 LYS A O 1
ATOM 1387 N N . ASN A 1 178 ? 4.484 8.053 35.561 1.00 20.44 178 ASN A N 1
ATOM 1388 C CA . ASN A 1 178 ? 3.943 9.401 35.557 1.00 21.86 178 ASN A CA 1
ATOM 1389 C C . ASN A 1 178 ? 2.471 9.590 35.176 1.00 21.37 178 ASN A C 1
ATOM 1390 O O . ASN A 1 178 ? 1.965 10.634 35.325 1.00 22.24 178 ASN A O 1
ATOM 1395 N N . ALA A 1 179 ? 1.829 8.590 34.615 1.00 20.06 179 ALA A N 1
ATOM 1396 C CA . ALA A 1 179 ? 0.411 8.649 34.302 1.00 19.04 179 ALA A CA 1
ATOM 1397 C C . ALA A 1 179 ? -0.585 8.261 35.415 1.00 17.81 179 ALA A C 1
ATOM 1398 O O . ALA A 1 179 ? -1.739 8.577 35.325 1.00 15.99 179 ALA A O 1
ATOM 1400 N N . ILE A 1 180 ? -0.090 7.566 36.416 1.00 16.73 180 ILE A N 1
ATOM 1401 C CA . ILE A 1 180 ? -0.860 7.079 37.542 1.00 15.04 180 ILE A CA 1
ATOM 1402 C C . ILE A 1 180 ? -0.672 7.938 38.843 1.00 13.62 180 ILE A C 1
ATOM 1403 O O . ILE A 1 180 ? 0.406 8.041 39.387 1.00 12.83 180 ILE A O 1
ATOM 1408 N N . ASN A 1 181 ? -1.759 8.557 39.257 1.00 11.39 181 ASN A N 1
ATOM 1409 C CA . ASN A 1 181 ? -1.836 9.328 40.469 1.00 11.00 181 ASN A CA 1
ATOM 1410 C C . ASN A 1 181 ? -1.746 8.668 41.857 1.00 10.58 181 ASN A C 1
ATOM 1411 O O . ASN A 1 181 ? -1.106 9.198 42.670 1.00 9.59 181 ASN A O 1
ATOM 1416 N N . HIS A 1 182 ? -2.441 7.566 42.056 1.00 8.10 182 HIS A N 1
ATOM 1417 C CA . HIS A 1 182 ? -2.447 6.777 43.281 1.00 10.15 182 HIS A CA 1
ATOM 1418 C C . HIS A 1 182 ? -2.938 5.340 43.056 1.00 10.74 182 HIS A C 1
ATOM 1419 O O . HIS A 1 182 ? -3.437 5.020 42.023 1.00 10.46 182 HIS A O 1
ATOM 1426 N N . ILE A 1 183 ? -2.788 4.527 44.065 1.00 9.57 183 ILE A N 1
ATOM 1427 C CA . ILE A 1 183 ? -2.979 3.116 44.003 1.00 9.59 183 ILE A CA 1
ATOM 1428 C C . ILE A 1 183 ? -3.901 2.652 45.124 1.00 9.34 183 ILE A C 1
ATOM 1429 O O . ILE A 1 183 ? -3.559 2.665 46.257 1.00 8.94 183 ILE A O 1
ATOM 1434 N N . ASN A 1 184 ? -5.088 2.277 44.732 1.00 8.39 184 ASN A N 1
ATOM 1435 C CA . ASN A 1 184 ? -6.074 1.774 45.617 1.00 7.51 184 ASN A CA 1
ATOM 1436 C C . ASN A 1 184 ? -5.937 0.256 45.826 1.00 6.90 184 ASN A C 1
ATOM 1437 O O . ASN A 1 184 ? -6.688 -0.506 45.299 1.00 7.05 184 ASN A O 1
ATOM 1442 N N . TYR A 1 185 ? -4.943 -0.122 46.630 1.00 6.49 185 TYR A N 1
ATOM 1443 C CA . TYR A 1 185 ? -4.584 -1.516 46.819 1.00 6.96 185 TYR A CA 1
ATOM 1444 C C . TYR A 1 185 ? -5.700 -2.183 47.583 1.00 7.45 185 TYR A C 1
ATOM 1445 O O . TYR A 1 185 ? -6.234 -1.633 48.444 1.00 8.00 185 TYR A O 1
ATOM 1454 N N . GLN A 1 186 ? -6.070 -3.348 47.117 1.00 8.38 186 GLN A N 1
ATOM 1455 C CA . GLN A 1 186 ? -7.198 -4.117 47.590 1.00 8.83 186 GLN A CA 1
ATOM 1456 C C . GLN A 1 186 ? -6.759 -5.072 48.766 1.00 9.64 186 GLN A C 1
ATOM 1457 O O . GLN A 1 186 ? -6.555 -6.249 48.608 1.00 10.24 186 GLN A O 1
ATOM 1463 N N . PHE A 1 187 ? -6.625 -4.496 49.932 1.00 9.92 187 PHE A N 1
ATOM 1464 C CA . PHE A 1 187 ? -6.213 -5.208 51.123 1.00 11.17 187 PHE A CA 1
ATOM 1465 C C . PHE A 1 187 ? -7.250 -6.287 51.546 1.00 11.81 187 PHE A C 1
ATOM 1466 O O . PHE A 1 187 ? -6.917 -7.216 52.179 1.00 11.39 187 PHE A O 1
ATOM 1474 N N . LYS A 1 188 ? -8.477 -6.167 51.089 1.00 12.21 188 LYS A N 1
ATOM 1475 C CA . LYS A 1 188 ? -9.473 -7.185 51.387 1.00 13.42 188 LYS A CA 1
ATOM 1476 C C . LYS A 1 188 ? -9.135 -8.565 50.767 1.00 13.22 188 LYS A C 1
ATOM 1477 O O . LYS A 1 188 ? -9.646 -9.539 51.152 1.00 12.07 188 LYS A O 1
ATOM 1483 N N . ALA A 1 189 ? -8.192 -8.592 49.855 1.00 12.87 189 ALA A N 1
ATOM 1484 C CA . ALA A 1 189 ? -7.680 -9.799 49.252 1.00 13.09 189 ALA A CA 1
ATOM 1485 C C . ALA A 1 189 ? -6.949 -10.785 50.188 1.00 13.21 189 ALA A C 1
ATOM 1486 O O . ALA A 1 189 ? -6.945 -11.920 49.950 1.00 13.18 189 ALA A O 1
ATOM 1488 N N . TYR A 1 190 ? -6.347 -10.286 51.234 1.00 12.73 190 TYR A N 1
ATOM 1489 C CA . TYR A 1 190 ? -5.686 -11.127 52.198 1.00 13.33 190 TYR A CA 1
ATOM 1490 C C . TYR A 1 190 ? -6.670 -11.911 53.088 1.00 16.35 190 TYR A C 1
ATOM 1491 O O . TYR A 1 190 ? -7.828 -11.572 53.152 1.00 15.82 190 TYR A O 1
ATOM 1500 N N . ASP A 1 191 ? -6.180 -12.920 53.795 1.00 17.89 191 ASP A N 1
ATOM 1501 C CA . ASP A 1 191 ? -6.992 -13.768 54.667 1.00 20.49 191 ASP A CA 1
ATOM 1502 C C . ASP A 1 191 ? -7.645 -13.010 55.784 1.00 20.48 191 ASP A C 1
ATOM 1503 O O . ASP A 1 191 ? -7.162 -12.046 56.227 1.00 18.77 191 ASP A O 1
ATOM 1508 N N . SER A 1 192 ? -8.743 -13.565 56.250 1.00 21.66 192 SER A N 1
ATOM 1509 C CA . SER A 1 192 ? -9.541 -13.074 57.365 1.00 23.59 192 SER A CA 1
ATOM 1510 C C . SER A 1 192 ? -8.776 -13.098 58.707 1.00 23.93 192 SER A C 1
ATOM 1511 O O . SER A 1 192 ? -9.042 -12.343 59.567 1.00 25.39 192 SER A O 1
ATOM 1514 N N . SER A 1 193 ? -7.817 -13.979 58.807 1.00 24.41 193 SER A N 1
ATOM 1515 C CA . SER A 1 193 ? -6.904 -14.066 59.930 1.00 25.14 193 SER A CA 1
ATOM 1516 C C . SER A 1 193 ? -5.832 -12.949 60.079 1.00 24.88 193 SER A C 1
ATOM 1517 O O . SER A 1 193 ? -5.184 -12.876 61.080 1.00 25.38 193 SER A O 1
ATOM 1520 N N . THR A 1 194 ? -5.651 -12.115 59.064 1.00 23.03 194 THR A N 1
ATOM 1521 C CA . THR A 1 194 ? -4.573 -11.171 59.062 1.00 20.79 194 THR A CA 1
ATOM 1522 C C . THR A 1 194 ? -4.631 -10.275 60.305 1.00 20.19 194 THR A C 1
ATOM 1523 O O . THR A 1 194 ? -5.605 -9.667 60.557 1.00 19.09 194 THR A O 1
ATOM 1527 N N . SER A 1 195 ? -3.536 -10.233 61.033 1.00 19.13 195 SER A N 1
ATOM 1528 C CA . SER A 1 195 ? -3.347 -9.392 62.216 1.00 17.95 195 SER A CA 1
ATOM 1529 C C . SER A 1 195 ? -2.950 -7.960 61.882 1.00 17.26 195 SER A C 1
ATOM 1530 O O . SER A 1 195 ? -2.655 -7.663 60.783 1.00 13.89 195 SER A O 1
ATOM 1533 N N . VAL A 1 196 ? -2.917 -7.122 62.916 1.00 16.49 196 VAL A N 1
ATOM 1534 C CA . VAL A 1 196 ? -2.471 -5.758 62.780 1.00 16.85 196 VAL A CA 1
ATOM 1535 C C . VAL A 1 196 ? -1.022 -5.706 62.291 1.00 18.08 196 VAL A C 1
ATOM 1536 O O . VAL A 1 196 ? -0.723 -4.983 61.425 1.00 17.97 196 VAL A O 1
ATOM 1540 N N . ASP A 1 197 ? -0.149 -6.520 62.857 1.00 18.49 197 ASP A N 1
ATOM 1541 C CA . ASP A 1 197 ? 1.237 -6.555 62.431 1.00 19.30 197 ASP A CA 1
ATOM 1542 C C . ASP A 1 197 ? 1.440 -7.032 61.000 1.00 17.62 197 ASP A C 1
ATOM 1543 O O . ASP A 1 197 ? 2.235 -6.510 60.333 1.00 16.83 197 ASP A O 1
ATOM 1548 N N . LYS A 1 198 ? 0.728 -8.060 60.602 1.00 16.00 198 LYS A N 1
ATOM 1549 C CA . LYS A 1 198 ? 0.765 -8.566 59.264 1.00 15.58 198 LYS A CA 1
ATOM 1550 C C . LYS A 1 198 ? 0.225 -7.564 58.221 1.00 14.12 198 LYS A C 1
ATOM 1551 O O . LYS A 1 198 ? 0.804 -7.405 57.210 1.00 14.52 198 LYS A O 1
ATOM 1557 N N . PHE A 1 199 ? -0.846 -6.860 58.556 1.00 13.26 199 PHE A N 1
ATOM 1558 C CA . PHE A 1 199 ? -1.372 -5.856 57.681 1.00 12.10 199 PHE A CA 1
ATOM 1559 C C . PHE A 1 199 ? -0.315 -4.802 57.416 1.00 11.31 199 PHE A C 1
ATOM 1560 O O . PHE A 1 199 ? -0.081 -4.505 56.315 1.00 10.14 199 PHE A O 1
ATOM 1568 N N . LEU A 1 200 ? 0.346 -4.339 58.457 1.00 11.17 200 LEU A N 1
ATOM 1569 C CA . LEU A 1 200 ? 1.400 -3.370 58.314 1.00 11.23 200 LEU A CA 1
ATOM 1570 C C . LEU A 1 200 ? 2.555 -3.925 57.443 1.00 11.68 200 LEU A C 1
ATOM 1571 O O . LEU A 1 200 ? 3.088 -3.218 56.666 1.00 10.76 200 LEU A O 1
ATOM 1576 N N . GLY A 1 201 ? 2.895 -5.194 57.606 1.00 11.52 201 GLY A N 1
ATOM 1577 C CA . GLY A 1 201 ? 3.840 -5.854 56.727 1.00 12.33 201 GLY A CA 1
ATOM 1578 C C . GLY A 1 201 ? 3.381 -5.883 55.260 1.00 12.07 201 GLY A C 1
ATOM 1579 O O . GLY A 1 201 ? 4.139 -5.640 54.369 1.00 10.60 201 GLY A O 1
ATOM 1580 N N . TYR A 1 202 ? 2.108 -6.132 55.060 1.00 11.80 202 TYR A N 1
ATOM 1581 C CA . TYR A 1 202 ? 1.533 -6.097 53.711 1.00 11.97 202 TYR A CA 1
ATOM 1582 C C . TYR A 1 202 ? 1.592 -4.692 53.097 1.00 11.27 202 TYR A C 1
ATOM 1583 O O . TYR A 1 202 ? 1.913 -4.563 51.977 1.00 11.56 202 TYR A O 1
ATOM 1592 N N . TYR A 1 203 ? 1.280 -3.682 53.882 1.00 9.26 203 TYR A N 1
ATOM 1593 C CA . TYR A 1 203 ? 1.365 -2.319 53.444 1.00 10.07 203 TYR A CA 1
ATOM 1594 C C . TYR A 1 203 ? 2.780 -1.914 53.031 1.00 10.67 203 TYR A C 1
ATOM 1595 O O . TYR A 1 203 ? 2.959 -1.392 51.984 1.00 8.97 203 TYR A O 1
ATOM 1604 N N . ASN A 1 204 ? 3.756 -2.193 53.857 1.00 11.70 204 ASN A N 1
ATOM 1605 C CA . ASN A 1 204 ? 5.114 -1.906 53.513 1.00 12.38 204 ASN A CA 1
ATOM 1606 C C . ASN A 1 204 ? 5.588 -2.688 52.257 1.00 12.00 204 ASN A C 1
ATOM 1607 O O . ASN A 1 204 ? 6.302 -2.151 51.490 1.00 13.05 204 ASN A O 1
ATOM 1612 N N . ASN A 1 205 ? 5.121 -3.911 52.084 1.00 11.36 205 ASN A N 1
ATOM 1613 C CA . ASN A 1 205 ? 5.412 -4.705 50.910 1.00 11.33 205 ASN A CA 1
ATOM 1614 C C . ASN A 1 205 ? 4.854 -4.014 49.626 1.00 11.01 205 ASN A C 1
ATOM 1615 O O . ASN A 1 205 ? 5.556 -3.880 48.684 1.00 10.64 205 ASN A O 1
ATOM 1620 N N . ALA A 1 206 ? 3.603 -3.560 49.692 1.00 8.73 206 ALA A N 1
ATOM 1621 C CA . ALA A 1 206 ? 2.936 -2.840 48.619 1.00 9.71 206 ALA A CA 1
ATOM 1622 C C . ALA A 1 206 ? 3.620 -1.501 48.201 1.00 10.44 206 ALA A C 1
ATOM 1623 O O . ALA A 1 206 ? 3.803 -1.262 47.035 1.00 10.93 206 ALA A O 1
ATOM 1625 N N . ALA A 1 207 ? 4.039 -0.736 49.207 1.00 10.55 207 ALA A N 1
ATOM 1626 C CA . ALA A 1 207 ? 4.796 0.496 49.099 1.00 10.93 207 ALA A CA 1
ATOM 1627 C C . ALA A 1 207 ? 6.153 0.315 48.404 1.00 10.89 207 ALA A C 1
ATOM 1628 O O . ALA A 1 207 ? 6.502 1.080 47.600 1.00 11.10 207 ALA A O 1
ATOM 1630 N N . SER A 1 208 ? 6.879 -0.735 48.729 1.00 11.51 208 SER A N 1
ATOM 1631 C CA A SER A 1 208 ? 8.021 -1.198 48.101 0.50 11.83 208 SER A CA 1
ATOM 1632 C CA B SER A 1 208 ? 8.025 -1.147 48.106 0.50 11.49 208 SER A CA 1
ATOM 1633 C C . SER A 1 208 ? 7.777 -1.734 46.675 1.00 11.68 208 SER A C 1
ATOM 1634 O O . SER A 1 208 ? 8.583 -1.327 45.900 1.00 12.50 208 SER A O 1
ATOM 1639 N N . LYS A 1 209 ? 6.784 -2.558 46.401 1.00 11.51 209 LYS A N 1
ATOM 1640 C CA . LYS A 1 209 ? 6.592 -3.092 45.087 1.00 11.56 209 LYS A CA 1
ATOM 1641 C C . LYS A 1 209 ? 6.315 -1.894 44.135 1.00 11.89 209 LYS A C 1
ATOM 1642 O O . LYS A 1 209 ? 6.914 -1.804 43.120 1.00 12.00 209 LYS A O 1
ATOM 1648 N N . TYR A 1 210 ? 5.417 -0.998 44.544 1.00 11.26 210 TYR A N 1
ATOM 1649 C CA . TYR A 1 210 ? 5.043 0.220 43.809 1.00 12.72 210 TYR A CA 1
ATOM 1650 C C . TYR A 1 210 ? 5.843 1.495 44.235 1.00 12.88 210 TYR A C 1
ATOM 1651 O O . TYR A 1 210 ? 5.333 2.481 44.665 1.00 11.50 210 TYR A O 1
ATOM 1660 N N . LYS A 1 211 ? 7.147 1.383 44.114 1.00 15.27 211 LYS A N 1
ATOM 1661 C CA . LYS A 1 211 ? 8.032 2.348 44.720 1.00 16.64 211 LYS A CA 1
ATOM 1662 C C . LYS A 1 211 ? 7.835 3.727 44.158 1.00 16.40 211 LYS A C 1
ATOM 1663 O O . LYS A 1 211 ? 7.921 3.919 43.004 1.00 15.67 211 LYS A O 1
ATOM 1669 N N . GLY A 1 212 ? 7.562 4.663 45.036 1.00 15.96 212 GLY A N 1
ATOM 1670 C CA . GLY A 1 212 ? 7.232 5.986 44.608 1.00 17.00 212 GLY A CA 1
ATOM 1671 C C . GLY A 1 212 ? 5.813 6.217 44.107 1.00 17.86 212 GLY A C 1
ATOM 1672 O O . GLY A 1 212 ? 5.486 7.267 43.667 1.00 20.11 212 GLY A O 1
ATOM 1673 N N . GLY A 1 213 ? 4.973 5.218 44.167 1.00 16.58 213 GLY A N 1
ATOM 1674 C CA . GLY A 1 213 ? 3.565 5.353 43.877 1.00 14.17 213 GLY A CA 1
ATOM 1675 C C . GLY A 1 213 ? 2.902 5.591 45.223 1.00 12.98 213 GLY A C 1
ATOM 1676 O O . GLY A 1 213 ? 3.406 5.133 46.213 1.00 13.86 213 GLY A O 1
ATOM 1677 N N . ASN A 1 214 ? 1.817 6.337 45.281 1.00 11.14 214 ASN A N 1
ATOM 1678 C CA . ASN A 1 214 ? 1.164 6.548 46.546 1.00 10.07 214 ASN A CA 1
ATOM 1679 C C . ASN A 1 214 ? 0.055 5.453 46.793 1.00 9.99 214 ASN A C 1
ATOM 1680 O O . ASN A 1 214 ? -0.967 5.425 46.148 1.00 8.98 214 ASN A O 1
ATOM 1685 N N . VAL A 1 215 ? 0.299 4.588 47.765 1.00 8.82 215 VAL A N 1
ATOM 1686 C CA . VAL A 1 215 ? -0.626 3.505 48.063 1.00 7.70 215 VAL A CA 1
ATOM 1687 C C . VAL A 1 215 ? -1.581 3.830 49.230 1.00 8.36 215 VAL A C 1
ATOM 1688 O O . VAL A 1 215 ? -1.186 3.969 50.355 1.00 8.86 215 VAL A O 1
ATOM 1692 N N . LEU A 1 216 ? -2.842 3.911 48.878 1.00 8.59 216 LEU A N 1
ATOM 1693 C CA . LEU A 1 216 ? -3.964 3.893 49.789 1.00 9.47 216 LEU A CA 1
ATOM 1694 C C . LEU A 1 216 ? -4.220 2.535 50.474 1.00 8.92 216 LEU A C 1
ATOM 1695 O O . LEU A 1 216 ? -3.989 1.486 49.948 1.00 8.68 216 LEU A O 1
ATOM 1700 N N . ILE A 1 217 ? -4.628 2.614 51.704 1.00 7.90 217 ILE A N 1
ATOM 1701 C CA . ILE A 1 217 ? -5.205 1.478 52.406 1.00 6.64 217 ILE A CA 1
ATOM 1702 C C . ILE A 1 217 ? -6.714 1.329 52.133 1.00 7.62 217 ILE A C 1
ATOM 1703 O O . ILE A 1 217 ? -7.313 2.212 51.653 1.00 7.66 217 ILE A O 1
ATOM 1708 N N . SER A 1 218 ? -7.277 0.199 52.486 1.00 8.44 218 SER A N 1
ATOM 1709 C CA . SER A 1 218 ? -8.659 -0.105 52.157 1.00 8.94 218 SER A CA 1
ATOM 1710 C C . SER A 1 218 ? -9.344 -1.163 53.026 1.00 9.35 218 SER A C 1
ATOM 1711 O O . SER A 1 218 ? -8.720 -1.938 53.628 1.00 9.14 218 SER A O 1
ATOM 1714 N N . PHE A 1 219 ? -10.650 -1.161 52.998 1.00 8.90 219 PHE A N 1
ATOM 1715 C CA . PHE A 1 219 ? -11.497 -2.198 53.553 1.00 9.97 219 PHE A CA 1
ATOM 1716 C C . PHE A 1 219 ? -12.809 -2.405 52.750 1.00 9.78 219 PHE A C 1
ATOM 1717 O O . PHE A 1 219 ? -13.222 -1.554 52.044 1.00 8.54 219 PHE A O 1
ATOM 1725 N N . SER A 1 220 ? -13.431 -3.539 52.969 1.00 8.73 220 SER A N 1
ATOM 1726 C CA . SER A 1 220 ? -14.723 -3.911 52.420 1.00 10.01 220 SER A CA 1
ATOM 1727 C C . SER A 1 220 ? -15.811 -3.899 53.486 1.00 11.49 220 SER A C 1
ATOM 1728 O O . SER A 1 220 ? -15.584 -4.228 54.597 1.00 11.95 220 SER A O 1
ATOM 1731 N N . THR A 1 221 ? -16.967 -3.444 53.096 1.00 10.86 221 THR A N 1
ATOM 1732 C CA . THR A 1 221 ? -18.164 -3.461 53.900 1.00 11.33 221 THR A CA 1
ATOM 1733 C C . THR A 1 221 ? -19.127 -4.622 53.476 1.00 12.49 221 THR A C 1
ATOM 1734 O O . THR A 1 221 ? -20.230 -4.640 53.826 1.00 12.88 221 THR A O 1
ATOM 1738 N N . GLY A 1 222 ? -18.632 -5.538 52.664 1.00 13.05 222 GLY A N 1
ATOM 1739 C CA . GLY A 1 222 ? -19.346 -6.671 52.119 1.00 13.71 222 GLY A CA 1
ATOM 1740 C C . GLY A 1 222 ? -19.671 -7.792 53.105 1.00 15.73 222 GLY A C 1
ATOM 1741 O O . GLY A 1 222 ? -19.150 -7.841 54.154 1.00 13.40 222 GLY A O 1
ATOM 1742 N N . PRO A 1 223 ? -20.559 -8.689 52.765 1.00 17.52 223 PRO A N 1
ATOM 1743 C CA . PRO A 1 223 ? -21.006 -9.655 53.752 1.00 19.57 223 PRO A CA 1
ATOM 1744 C C . PRO A 1 223 ? -20.029 -10.809 53.959 1.00 22.10 223 PRO A C 1
ATOM 1745 O O . PRO A 1 223 ? -20.293 -11.618 54.779 1.00 23.63 223 PRO A O 1
ATOM 1749 N N . HIS A 1 224 ? -18.949 -10.867 53.196 1.00 23.01 224 HIS A N 1
ATOM 1750 C CA . HIS A 1 224 ? -18.013 -11.949 53.218 1.00 24.29 224 HIS A CA 1
ATOM 1751 C C . HIS A 1 224 ? -16.676 -11.547 53.846 1.00 25.27 224 HIS A C 1
ATOM 1752 O O . HIS A 1 224 ? -16.188 -10.513 53.609 1.00 25.69 224 HIS A O 1
ATOM 1759 N N . PRO A 1 225 ? -16.084 -12.417 54.620 1.00 25.17 225 PRO A N 1
ATOM 1760 C CA . PRO A 1 225 ? -14.820 -12.069 55.236 1.00 25.26 225 PRO A CA 1
ATOM 1761 C C . PRO A 1 225 ? -13.691 -11.857 54.248 1.00 25.25 225 PRO A C 1
ATOM 1762 O O . PRO A 1 225 ? -13.679 -12.514 53.224 1.00 25.89 225 PRO A O 1
ATOM 1766 N N . GLY A 1 226 ? -12.866 -10.840 54.506 1.00 23.57 226 GLY A N 1
ATOM 1767 C CA . GLY A 1 226 ? -11.613 -10.570 53.815 1.00 21.61 226 GLY A CA 1
ATOM 1768 C C . GLY A 1 226 ? -10.716 -9.585 54.553 1.00 20.53 226 GLY A C 1
ATOM 1769 O O . GLY A 1 226 ? -11.167 -8.589 54.993 1.00 19.24 226 GLY A O 1
ATOM 1770 N N . GLY A 1 227 ? -9.455 -9.916 54.672 1.00 18.79 227 GLY A N 1
ATOM 1771 C CA . GLY A 1 227 ? -8.444 -9.053 55.241 1.00 18.62 227 GLY A CA 1
ATOM 1772 C C . GLY A 1 227 ? -8.583 -8.714 56.716 1.00 17.68 227 GLY A C 1
ATOM 1773 O O . GLY A 1 227 ? -9.260 -9.388 57.406 1.00 19.97 227 GLY A O 1
ATOM 1774 N N . LEU A 1 228 ? -8.013 -7.621 57.140 1.00 17.32 228 LEU A N 1
ATOM 1775 C CA . LEU A 1 228 ? -8.124 -7.106 58.484 1.00 16.14 228 LEU A CA 1
ATOM 1776 C C . LEU A 1 228 ? -9.401 -6.238 58.580 1.00 16.38 228 LEU A C 1
ATOM 1777 O O . LEU A 1 228 ? -9.459 -5.175 58.093 1.00 15.94 228 LEU A O 1
ATOM 1782 N N . PRO A 1 229 ? -10.397 -6.730 59.261 1.00 17.42 229 PRO A N 1
ATOM 1783 C CA . PRO A 1 229 ? -11.685 -6.068 59.331 1.00 17.51 229 PRO A CA 1
ATOM 1784 C C . PRO A 1 229 ? -11.648 -4.693 59.951 1.00 16.58 229 PRO A C 1
ATOM 1785 O O . PRO A 1 229 ? -10.924 -4.416 60.869 1.00 14.84 229 PRO A O 1
ATOM 1789 N N . VAL A 1 230 ? -12.543 -3.883 59.425 1.00 17.98 230 VAL A N 1
ATOM 1790 C CA . VAL A 1 230 ? -12.586 -2.466 59.650 1.00 19.49 230 VAL A CA 1
ATOM 1791 C C . VAL A 1 230 ? -12.683 -2.148 61.095 1.00 20.76 230 VAL A C 1
ATOM 1792 O O . VAL A 1 230 ? -12.178 -1.194 61.515 1.00 22.34 230 VAL A O 1
ATOM 1796 N N . ASP A 1 231 ? -13.413 -2.942 61.822 1.00 22.07 231 ASP A N 1
ATOM 1797 C CA . ASP A 1 231 ? -13.592 -2.697 63.204 1.00 23.01 231 ASP A CA 1
ATOM 1798 C C . ASP A 1 231 ? -12.940 -3.689 64.113 1.00 23.78 231 ASP A C 1
ATOM 1799 O O . ASP A 1 231 ? -13.294 -3.780 65.250 1.00 23.95 231 ASP A O 1
ATOM 1804 N N . LYS A 1 232 ? -12.037 -4.460 63.553 1.00 22.81 232 LYS A N 1
ATOM 1805 C CA . LYS A 1 232 ? -11.224 -5.403 64.299 1.00 21.81 232 LYS A CA 1
ATOM 1806 C C . LYS A 1 232 ? -9.685 -5.174 64.245 1.00 20.25 232 LYS A C 1
ATOM 1807 O O . LYS A 1 232 ? -8.904 -6.048 64.310 1.00 19.69 232 LYS A O 1
ATOM 1813 N N . GLY A 1 233 ? -9.333 -3.921 64.193 1.00 18.89 233 GLY A N 1
ATOM 1814 C CA . GLY A 1 233 ? -7.982 -3.473 64.251 1.00 16.76 233 GLY A CA 1
ATOM 1815 C C . GLY A 1 233 ? -7.502 -2.689 63.042 1.00 15.77 233 GLY A C 1
ATOM 1816 O O . GLY A 1 233 ? -6.451 -2.168 63.079 1.00 15.01 233 GLY A O 1
ATOM 1817 N N . PHE A 1 234 ? -8.346 -2.520 62.031 1.00 14.41 234 PHE A N 1
ATOM 1818 C CA . PHE A 1 234 ? -7.961 -1.731 60.880 1.00 13.82 234 PHE A CA 1
ATOM 1819 C C . PHE A 1 234 ? -7.543 -0.307 61.315 1.00 13.62 234 PHE A C 1
ATOM 1820 O O . PHE A 1 234 ? -6.543 0.149 60.919 1.00 13.53 234 PHE A O 1
ATOM 1828 N N . PHE A 1 235 ? -8.301 0.308 62.186 1.00 12.99 235 PHE A N 1
ATOM 1829 C CA . PHE A 1 235 ? -7.974 1.626 62.711 1.00 12.36 235 PHE A CA 1
ATOM 1830 C C . PHE A 1 235 ? -6.674 1.734 63.532 1.00 12.63 235 PHE A C 1
ATOM 1831 O O . PHE A 1 235 ? -6.083 2.736 63.535 1.00 11.65 235 PHE A O 1
ATOM 1839 N N . ASP A 1 236 ? -6.264 0.666 64.202 1.00 13.37 236 ASP A N 1
ATOM 1840 C CA . ASP A 1 236 ? -4.966 0.608 64.852 1.00 14.69 236 ASP A CA 1
ATOM 1841 C C . ASP A 1 236 ? -3.785 0.642 63.875 1.00 13.38 236 ASP A C 1
ATOM 1842 O O . ASP A 1 236 ? -2.868 1.337 64.071 1.00 12.42 236 ASP A O 1
ATOM 1847 N N . ALA A 1 237 ? -3.881 -0.147 62.832 1.00 12.20 237 ALA A N 1
ATOM 1848 C CA . ALA A 1 237 ? -2.943 -0.130 61.741 1.00 11.28 237 ALA A CA 1
ATOM 1849 C C . ALA A 1 237 ? -2.950 1.246 61.035 1.00 10.23 237 ALA A C 1
ATOM 1850 O O . ALA A 1 237 ? -1.946 1.784 60.760 1.00 10.79 237 ALA A O 1
ATOM 1852 N N . ALA A 1 238 ? -4.115 1.792 60.812 1.00 9.31 238 ALA A N 1
ATOM 1853 C CA . ALA A 1 238 ? -4.246 3.066 60.148 1.00 8.55 238 ALA A CA 1
ATOM 1854 C C . ALA A 1 238 ? -3.592 4.175 60.989 1.00 9.79 238 ALA A C 1
ATOM 1855 O O . ALA A 1 238 ? -2.958 5.028 60.476 1.00 8.32 238 ALA A O 1
ATOM 1857 N N . THR A 1 239 ? -3.759 4.059 62.288 1.00 9.42 239 THR A N 1
ATOM 1858 C CA . THR A 1 239 ? -3.152 4.977 63.221 1.00 11.65 239 THR A CA 1
ATOM 1859 C C . THR A 1 239 ? -1.604 4.964 63.201 1.00 11.61 239 THR A C 1
ATOM 1860 O O . THR A 1 239 ? -1.043 5.978 63.147 1.00 11.74 239 THR A O 1
ATOM 1864 N N . SER A 1 240 ? -0.989 3.790 63.151 1.00 11.87 240 SER A N 1
ATOM 1865 C CA . SER A 1 240 ? 0.445 3.670 63.016 1.00 11.57 240 SER A CA 1
ATOM 1866 C C . SER A 1 240 ? 0.927 4.294 61.696 1.00 12.22 240 SER A C 1
ATOM 1867 O O . SER A 1 240 ? 1.890 5.022 61.696 1.00 12.65 240 SER A O 1
ATOM 1870 N N . LEU A 1 241 ? 0.207 4.021 60.616 1.00 10.26 241 LEU A N 1
ATOM 1871 C CA . LEU A 1 241 ? 0.516 4.618 59.369 1.00 10.66 241 LEU A CA 1
ATOM 1872 C C . LEU A 1 241 ? 0.424 6.147 59.409 1.00 10.53 241 LEU A C 1
ATOM 1873 O O . LEU A 1 241 ? 1.292 6.779 58.925 1.00 10.75 241 LEU A O 1
ATOM 1878 N N . LYS A 1 242 ? -0.607 6.681 60.032 1.00 11.08 242 LYS A N 1
ATOM 1879 C CA . LYS A 1 242 ? -0.783 8.108 60.150 1.00 11.55 242 LYS A CA 1
ATOM 1880 C C . LYS A 1 242 ? 0.388 8.813 60.930 1.00 11.38 242 LYS A C 1
ATOM 1881 O O . LYS A 1 242 ? 0.929 9.734 60.431 1.00 10.68 242 LYS A O 1
ATOM 1887 N N . ASN A 1 243 ? 0.788 8.252 62.056 1.00 11.35 243 ASN A N 1
ATOM 1888 C CA . ASN A 1 243 ? 1.864 8.727 62.925 1.00 11.87 243 ASN A CA 1
ATOM 1889 C C . ASN A 1 243 ? 3.219 8.750 62.208 1.00 12.97 243 ASN A C 1
ATOM 1890 O O . ASN A 1 243 ? 4.042 9.550 62.459 1.00 11.75 243 ASN A O 1
ATOM 1895 N N . LYS A 1 244 ? 3.388 7.805 61.308 1.00 13.70 244 LYS A N 1
ATOM 1896 C CA . LYS A 1 244 ? 4.564 7.675 60.510 1.00 15.71 244 LYS A CA 1
ATOM 1897 C C . LYS A 1 244 ? 4.633 8.536 59.220 1.00 15.22 244 LYS A C 1
ATOM 1898 O O . LYS A 1 244 ? 5.579 8.536 58.565 1.00 15.37 244 LYS A O 1
ATOM 1904 N N . GLY A 1 245 ? 3.609 9.277 58.912 1.00 15.14 245 GLY A N 1
ATOM 1905 C CA . GLY A 1 245 ? 3.570 9.990 57.673 1.00 15.25 245 GLY A CA 1
ATOM 1906 C C . GLY A 1 245 ? 3.307 9.084 56.472 1.00 16.53 245 GLY A C 1
ATOM 1907 O O . GLY A 1 245 ? 3.633 9.401 55.412 1.00 16.48 245 GLY A O 1
ATOM 1908 N N . LYS A 1 246 ? 2.734 7.928 56.715 1.00 15.49 246 LYS A N 1
ATOM 1909 C CA . LYS A 1 246 ? 2.467 6.944 55.673 1.00 15.28 246 LYS A CA 1
ATOM 1910 C C . LYS A 1 246 ? 1.004 6.737 55.163 1.00 14.69 246 LYS A C 1
ATOM 1911 O O . LYS A 1 246 ? 0.761 5.817 54.463 1.00 15.78 246 LYS A O 1
ATOM 1917 N N . LEU A 1 247 ? 0.070 7.560 55.593 1.00 12.98 247 LEU A N 1
ATOM 1918 C CA . LEU A 1 247 ? -1.319 7.401 55.250 1.00 12.28 247 LEU A CA 1
ATOM 1919 C C . LEU A 1 247 ? -1.701 8.333 54.099 1.00 13.47 247 LEU A C 1
ATOM 1920 O O . LEU A 1 247 ? -1.898 9.470 54.283 1.00 13.04 247 LEU A O 1
ATOM 1925 N N . HIS A 1 248 ? -1.674 7.821 52.904 1.00 12.35 248 HIS A N 1
ATOM 1926 C CA . HIS A 1 248 ? -2.114 8.516 51.697 1.00 13.14 248 HIS A CA 1
ATOM 1927 C C . HIS A 1 248 ? -3.611 8.776 51.565 1.00 13.28 248 HIS A C 1
ATOM 1928 O O . HIS A 1 248 ? -4.012 9.715 50.962 1.00 14.47 248 HIS A O 1
ATOM 1935 N N . GLY A 1 249 ? -4.390 7.852 52.087 1.00 11.26 249 GLY A N 1
ATOM 1936 C CA . GLY A 1 249 ? -5.832 7.853 52.053 1.00 10.19 249 GLY A CA 1
ATOM 1937 C C . GLY A 1 249 ? -6.502 6.503 52.311 1.00 10.43 249 GLY A C 1
ATOM 1938 O O . GLY A 1 249 ? -5.858 5.512 52.491 1.00 10.03 249 GLY A O 1
ATOM 1939 N N . ILE A 1 250 ? -7.816 6.496 52.342 1.00 9.65 250 ILE A N 1
ATOM 1940 C CA . ILE A 1 250 ? -8.583 5.285 52.547 1.00 8.95 250 ILE A CA 1
ATOM 1941 C C . ILE A 1 250 ? -9.635 5.060 51.426 1.00 9.84 250 ILE A C 1
ATOM 1942 O O . ILE A 1 250 ? -10.379 5.939 51.084 1.00 8.49 250 ILE A O 1
ATOM 1947 N N . ALA A 1 251 ? -9.660 3.860 50.913 1.00 7.44 251 ALA A N 1
ATOM 1948 C CA . ALA A 1 251 ? -10.625 3.433 49.909 1.00 7.05 251 ALA A CA 1
ATOM 1949 C C . ALA A 1 251 ? -11.668 2.379 50.409 1.00 7.67 251 ALA A C 1
ATOM 1950 O O . ALA A 1 251 ? -11.341 1.402 51.027 1.00 6.39 251 ALA A O 1
ATOM 1952 N N . VAL A 1 252 ? -12.903 2.570 50.071 1.00 7.40 252 VAL A N 1
ATOM 1953 C CA . VAL A 1 252 ? -13.941 1.685 50.523 1.00 7.49 252 VAL A CA 1
ATOM 1954 C C . VAL A 1 252 ? -14.756 0.965 49.371 1.00 8.11 252 VAL A C 1
ATOM 1955 O O . VAL A 1 252 ? -15.165 1.597 48.445 1.00 9.12 252 VAL A O 1
ATOM 1959 N N . TRP A 1 253 ? -14.939 -0.345 49.469 1.00 7.83 253 TRP A N 1
ATOM 1960 C CA . TRP A 1 253 ? -15.748 -1.196 48.609 1.00 8.58 253 TRP A CA 1
ATOM 1961 C C . TRP A 1 253 ? -16.951 -1.771 49.438 1.00 8.27 253 TRP A C 1
ATOM 1962 O O . TRP A 1 253 ? -16.777 -2.601 50.233 1.00 6.69 253 TRP A O 1
ATOM 1973 N N . THR A 1 254 ? -18.154 -1.265 49.297 1.00 8.75 254 THR A N 1
ATOM 1974 C CA . THR A 1 254 ? -18.597 -0.255 48.377 1.00 8.61 254 THR A CA 1
ATOM 1975 C C . THR A 1 254 ? -19.793 0.451 49.056 1.00 9.71 254 THR A C 1
ATOM 1976 O O . THR A 1 254 ? -20.274 -0.026 50.052 1.00 9.48 254 THR A O 1
ATOM 1980 N N . ALA A 1 255 ? -20.289 1.544 48.492 1.00 9.28 255 ALA A N 1
ATOM 1981 C CA . ALA A 1 255 ? -21.459 2.216 49.079 1.00 9.87 255 ALA A CA 1
ATOM 1982 C C . ALA A 1 255 ? -22.696 1.246 49.094 1.00 9.80 255 ALA A C 1
ATOM 1983 O O . ALA A 1 255 ? -23.503 1.252 49.958 1.00 9.65 255 ALA A O 1
ATOM 1985 N N . ASP A 1 256 ? -22.746 0.414 48.086 1.00 10.05 256 ASP A N 1
ATOM 1986 C CA . ASP A 1 256 ? -23.818 -0.494 47.887 1.00 11.42 256 ASP A CA 1
ATOM 1987 C C . ASP A 1 256 ? -23.936 -1.535 49.021 1.00 12.81 256 ASP A C 1
ATOM 1988 O O . ASP A 1 256 ? -24.988 -1.773 49.471 1.00 12.89 256 ASP A O 1
ATOM 1993 N N . THR A 1 257 ? -22.826 -2.115 49.407 1.00 12.10 257 THR A N 1
ATOM 1994 C CA . THR A 1 257 ? -22.716 -2.953 50.593 1.00 11.58 257 THR A CA 1
ATOM 1995 C C . THR A 1 257 ? -22.912 -2.249 51.921 1.00 11.95 257 THR A C 1
ATOM 1996 O O . THR A 1 257 ? -23.468 -2.785 52.780 1.00 11.34 257 THR A O 1
ATOM 2000 N N . SER A 1 258 ? -22.464 -1.015 52.015 1.00 10.96 258 SER A N 1
ATOM 2001 C CA . SER A 1 258 ? -22.575 -0.219 53.200 1.00 11.65 258 SER A CA 1
ATOM 2002 C C . SER A 1 258 ? -23.991 0.130 53.630 1.00 12.75 258 SER A C 1
ATOM 2003 O O . SER A 1 258 ? -24.148 0.518 54.716 1.00 11.94 258 SER A O 1
ATOM 2006 N N . LYS A 1 259 ? -24.995 -0.022 52.781 1.00 13.48 259 LYS A N 1
ATOM 2007 C CA . LYS A 1 259 ? -26.361 0.291 53.156 1.00 15.10 259 LYS A CA 1
ATOM 2008 C C . LYS A 1 259 ? -26.748 -0.543 54.388 1.00 14.89 259 LYS A C 1
ATOM 2009 O O . LYS A 1 259 ? -27.372 -0.082 55.241 1.00 13.74 259 LYS A O 1
ATOM 2015 N N . SER A 1 260 ? -26.281 -1.765 54.460 1.00 16.59 260 SER A N 1
ATOM 2016 C CA . SER A 1 260 ? -26.625 -2.607 55.561 1.00 17.80 260 SER A CA 1
ATOM 2017 C C . SER A 1 260 ? -26.066 -2.251 56.967 1.00 17.44 260 SER A C 1
ATOM 2018 O O . SER A 1 260 ? -26.670 -2.617 57.915 1.00 17.06 260 SER A O 1
ATOM 2021 N N . SER A 1 261 ? -24.942 -1.546 57.026 1.00 14.53 261 SER A N 1
ATOM 2022 C CA . SER A 1 261 ? -24.300 -1.051 58.227 1.00 13.32 261 SER A CA 1
ATOM 2023 C C . SER A 1 261 ? -24.614 0.444 58.478 1.00 13.67 261 SER A C 1
ATOM 2024 O O . SER A 1 261 ? -24.013 1.106 59.289 1.00 13.38 261 SER A O 1
ATOM 2027 N N . ASP A 1 262 ? -25.534 0.931 57.686 1.00 12.35 262 ASP A N 1
ATOM 2028 C CA . ASP A 1 262 ? -25.932 2.307 57.606 1.00 13.44 262 ASP A CA 1
ATOM 2029 C C . ASP A 1 262 ? -24.805 3.347 57.379 1.00 12.42 262 ASP A C 1
ATOM 2030 O O . ASP A 1 262 ? -24.853 4.368 57.945 1.00 12.50 262 ASP A O 1
ATOM 2035 N N . PHE A 1 263 ? -23.793 3.036 56.610 1.00 10.93 263 PHE A N 1
ATOM 2036 C CA . PHE A 1 263 ? -22.710 3.935 56.335 1.00 10.09 263 PHE A CA 1
ATOM 2037 C C . PHE A 1 263 ? -21.899 4.315 57.593 1.00 9.79 263 PHE A C 1
ATOM 2038 O O . PHE A 1 263 ? -21.224 5.291 57.616 1.00 7.98 263 PHE A O 1
ATOM 2046 N N . ARG A 1 264 ? -21.975 3.495 58.618 1.00 9.40 264 ARG A N 1
ATOM 2047 C CA . ARG A 1 264 ? -21.243 3.798 59.818 1.00 10.77 264 ARG A CA 1
ATOM 2048 C C . ARG A 1 264 ? -19.716 3.850 59.556 1.00 10.29 264 ARG A C 1
ATOM 2049 O O . ARG A 1 264 ? -19.055 4.705 60.011 1.00 11.64 264 ARG A O 1
ATOM 2057 N N . TYR A 1 265 ? -19.238 2.940 58.749 1.00 9.75 265 TYR A N 1
ATOM 2058 C CA . TYR A 1 265 ? -17.842 2.875 58.402 1.00 10.32 265 TYR A CA 1
ATOM 2059 C C . TYR A 1 265 ? -17.314 4.073 57.573 1.00 10.04 265 TYR A C 1
ATOM 2060 O O . TYR A 1 265 ? -16.327 4.585 57.836 1.00 11.26 265 TYR A O 1
ATOM 2069 N N . GLU A 1 266 ? -18.102 4.506 56.595 1.00 9.63 266 GLU A N 1
ATOM 2070 C CA . GLU A 1 266 ? -17.770 5.703 55.832 1.00 9.75 266 GLU A CA 1
ATOM 2071 C C . GLU A 1 266 ? -17.603 6.908 56.761 1.00 10.34 266 GLU A C 1
ATOM 2072 O O . GLU A 1 266 ? -16.657 7.684 56.623 1.00 9.85 266 GLU A O 1
ATOM 2078 N N . GLU A 1 267 ? -18.521 7.039 57.712 1.00 9.71 267 GLU A N 1
ATOM 2079 C CA . GLU A 1 267 ? -18.491 8.139 58.668 1.00 11.39 267 GLU A CA 1
ATOM 2080 C C . GLU A 1 267 ? -17.305 8.035 59.624 1.00 10.59 267 GLU A C 1
ATOM 2081 O O . GLU A 1 267 ? -16.723 9.049 60.009 1.00 11.30 267 GLU A O 1
ATOM 2087 N N . GLU A 1 268 ? -16.950 6.812 60.008 1.00 10.41 268 GLU A N 1
ATOM 2088 C CA . GLU A 1 268 ? -15.866 6.617 60.934 1.00 9.55 268 GLU A CA 1
ATOM 2089 C C . GLU A 1 268 ? -14.495 6.939 60.323 1.00 9.33 268 GLU A C 1
ATOM 2090 O O . GLU A 1 268 ? -13.677 7.536 60.914 1.00 9.69 268 GLU A O 1
ATOM 2096 N N . ALA A 1 269 ? -14.300 6.452 59.134 1.00 9.08 269 ALA A N 1
ATOM 2097 C CA . ALA A 1 269 ? -13.081 6.624 58.380 1.00 9.16 269 ALA A CA 1
ATOM 2098 C C . ALA A 1 269 ? -12.746 8.057 57.938 1.00 8.33 269 ALA A C 1
ATOM 2099 O O . ALA A 1 269 ? -11.657 8.469 58.048 1.00 9.17 269 ALA A O 1
ATOM 2101 N N . GLN A 1 270 ? -13.734 8.782 57.484 1.00 8.56 270 GLN A N 1
ATOM 2102 C CA . GLN A 1 270 ? -13.580 10.180 57.190 1.00 8.37 270 GLN A CA 1
ATOM 2103 C C . GLN A 1 270 ? -13.197 11.049 58.415 1.00 8.60 270 GLN A C 1
ATOM 2104 O O . GLN A 1 270 ? -12.304 11.819 58.328 1.00 9.55 270 GLN A O 1
ATOM 2110 N N . ALA A 1 271 ? -13.860 10.811 59.530 1.00 8.46 271 ALA A N 1
ATOM 2111 C CA . ALA A 1 271 ? -13.552 11.442 60.813 1.00 10.08 271 ALA A CA 1
ATOM 2112 C C . ALA A 1 271 ? -12.143 11.115 61.257 1.00 10.81 271 ALA A C 1
ATOM 2113 O O . ALA A 1 271 ? -11.466 11.975 61.636 1.00 11.53 271 ALA A O 1
ATOM 2115 N N . PHE A 1 272 ? -11.731 9.871 61.073 1.00 10.73 272 PHE A N 1
ATOM 2116 C CA . PHE A 1 272 ? -10.387 9.449 61.383 1.00 10.15 272 PHE A CA 1
ATOM 2117 C C . PHE A 1 272 ? -9.379 10.249 60.516 1.00 10.46 272 PHE A C 1
ATOM 2118 O O . PHE A 1 272 ? -8.452 10.694 61.009 1.00 10.94 272 PHE A O 1
ATOM 2126 N N . LEU A 1 273 ? -9.628 10.409 59.235 1.00 10.50 273 LEU A N 1
ATOM 2127 C CA . LEU A 1 273 ? -8.697 11.065 58.331 1.00 11.11 273 LEU A CA 1
ATOM 2128 C C . LEU A 1 273 ? -8.377 12.530 58.720 1.00 12.14 273 LEU A C 1
ATOM 2129 O O . LEU A 1 273 ? -7.291 12.981 58.690 1.00 11.38 273 LEU A O 1
ATOM 2134 N N . VAL A 1 274 ? -9.415 13.206 59.121 1.00 12.56 274 VAL A N 1
ATOM 2135 C CA . VAL A 1 274 ? -9.443 14.602 59.352 1.00 15.17 274 VAL A CA 1
ATOM 2136 C C . VAL A 1 274 ? -8.978 15.032 60.784 1.00 16.77 274 VAL A C 1
ATOM 2137 O O . VAL A 1 274 ? -8.719 16.148 60.980 1.00 15.91 274 VAL A O 1
ATOM 2141 N N . SER A 1 275 ? -8.879 14.083 61.714 1.00 18.33 275 SER A N 1
ATOM 2142 C CA . SER A 1 275 ? -8.506 14.307 63.111 1.00 20.49 275 SER A CA 1
ATOM 2143 C C . SER A 1 275 ? -7.032 14.641 63.403 1.00 21.95 275 SER A C 1
ATOM 2144 O O . SER A 1 275 ? -6.194 14.295 62.641 1.00 22.11 275 SER A O 1
ATOM 2148 N N . THR B 1 1 ? -37.489 18.101 10.434 1.00 16.78 1 THR B N 1
ATOM 2149 C CA . THR B 1 1 ? -37.039 16.806 10.875 1.00 16.03 1 THR B CA 1
ATOM 2150 C C . THR B 1 1 ? -37.962 16.245 11.981 1.00 16.01 1 THR B C 1
ATOM 2151 O O . THR B 1 1 ? -38.468 16.970 12.755 1.00 16.46 1 THR B O 1
ATOM 2155 N N . LEU B 1 2 ? -38.210 14.963 11.942 1.00 14.18 2 LEU B N 1
ATOM 2156 C CA . LEU B 1 2 ? -39.053 14.285 12.877 1.00 13.03 2 LEU B CA 1
ATOM 2157 C C . LEU B 1 2 ? -38.326 13.117 13.498 1.00 12.85 2 LEU B C 1
ATOM 2158 O O . LEU B 1 2 ? -37.850 12.238 12.798 1.00 13.25 2 LEU B O 1
ATOM 2163 N N . PHE B 1 3 ? -38.259 13.128 14.812 1.00 11.78 3 PHE B N 1
ATOM 2164 C CA . PHE B 1 3 ? -37.749 12.009 15.613 1.00 11.26 3 PHE B CA 1
ATOM 2165 C C . PHE B 1 3 ? -38.761 11.517 16.643 1.00 11.52 3 PHE B C 1
ATOM 2166 O O . PHE B 1 3 ? -39.312 12.261 17.354 1.00 11.16 3 PHE B O 1
ATOM 2174 N N . VAL B 1 4 ? -38.996 10.222 16.632 1.00 10.96 4 VAL B N 1
ATOM 2175 C CA . VAL B 1 4 ? -40.033 9.574 17.424 1.00 9.19 4 VAL B CA 1
ATOM 2176 C C . VAL B 1 4 ? -39.449 8.525 18.395 1.00 9.04 4 VAL B C 1
ATOM 2177 O O . VAL B 1 4 ? -38.926 7.554 17.978 1.00 8.38 4 VAL B O 1
ATOM 2181 N N . GLU B 1 5 ? -39.576 8.789 19.692 1.00 8.71 5 GLU B N 1
ATOM 2182 C CA . GLU B 1 5 ? -39.001 7.922 20.715 1.00 9.24 5 GLU B CA 1
ATOM 2183 C C . GLU B 1 5 ? -40.042 7.336 21.668 1.00 9.85 5 GLU B C 1
ATOM 2184 O O . GLU B 1 5 ? -40.579 8.032 22.530 1.00 8.46 5 GLU B O 1
ATOM 2190 N N . TYR B 1 6 ? -40.308 6.045 21.504 1.00 9.36 6 TYR B N 1
ATOM 2191 C CA . TYR B 1 6 ? -41.166 5.298 22.387 1.00 9.54 6 TYR B CA 1
ATOM 2192 C C . TYR B 1 6 ? -40.575 5.175 23.829 1.00 8.62 6 TYR B C 1
ATOM 2193 O O . TYR B 1 6 ? -39.444 4.938 23.983 1.00 8.36 6 TYR B O 1
ATOM 2202 N N . ILE B 1 7 ? -41.422 5.297 24.824 1.00 8.61 7 ILE B N 1
ATOM 2203 C CA . ILE B 1 7 ? -41.021 5.221 26.229 1.00 9.20 7 ILE B CA 1
ATOM 2204 C C . ILE B 1 7 ? -42.102 4.659 27.182 1.00 9.75 7 ILE B C 1
ATOM 2205 O O . ILE B 1 7 ? -43.249 4.853 26.921 1.00 10.08 7 ILE B O 1
ATOM 2210 N N . GLY B 1 8 ? -41.684 4.049 28.300 1.00 11.45 8 GLY B N 1
ATOM 2211 C CA . GLY B 1 8 ? -42.544 3.410 29.284 1.00 11.24 8 GLY B CA 1
ATOM 2212 C C . GLY B 1 8 ? -42.679 1.896 29.307 1.00 13.22 8 GLY B C 1
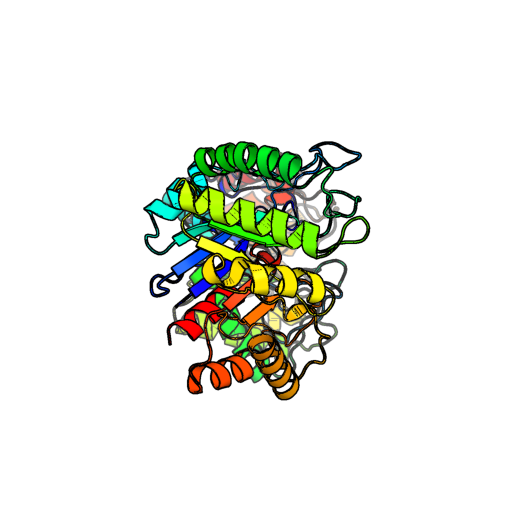ATOM 2213 O O . GLY B 1 8 ? -43.203 1.356 30.230 1.00 11.95 8 GLY B O 1
ATOM 2214 N N . TYR B 1 9 ? -42.140 1.250 28.278 1.00 13.48 9 TYR B N 1
ATOM 2215 C CA . TYR B 1 9 ? -42.034 -0.188 28.113 1.00 14.24 9 TYR B CA 1
ATOM 2216 C C . TYR B 1 9 ? -40.702 -0.622 27.470 1.00 13.58 9 TYR B C 1
ATOM 2217 O O . TYR B 1 9 ? -40.242 0.032 26.617 1.00 13.67 9 TYR B O 1
ATOM 2226 N N . PRO B 1 10 ? -40.092 -1.715 27.901 1.00 13.47 10 PRO B N 1
ATOM 2227 C CA . PRO B 1 10 ? -40.579 -2.568 28.964 1.00 13.26 10 PRO B CA 1
ATOM 2228 C C . PRO B 1 10 ? -40.508 -1.897 30.343 1.00 13.24 10 PRO B C 1
ATOM 2229 O O . PRO B 1 10 ? -39.861 -0.908 30.514 1.00 12.56 10 PRO B O 1
ATOM 2233 N N . LEU B 1 11 ? -41.230 -2.478 31.261 1.00 12.82 11 LEU B N 1
ATOM 2234 C CA . LEU B 1 11 ? -41.475 -1.979 32.585 1.00 14.04 11 LEU B CA 1
ATOM 2235 C C . LEU B 1 11 ? -40.244 -1.958 33.524 1.00 13.72 11 LEU B C 1
ATOM 2236 O O . LEU B 1 11 ? -39.357 -2.707 33.377 1.00 12.25 11 LEU B O 1
ATOM 2241 N N . PHE B 1 12 ? -40.273 -1.062 34.484 1.00 14.72 12 PHE B N 1
ATOM 2242 C CA . PHE B 1 12 ? -39.342 -1.012 35.569 1.00 15.51 12 PHE B CA 1
ATOM 2243 C C . PHE B 1 12 ? -37.926 -0.562 35.178 1.00 15.46 12 PHE B C 1
ATOM 2244 O O . PHE B 1 12 ? -37.022 -0.881 35.827 1.00 14.65 12 PHE B O 1
ATOM 2252 N N . SER B 1 13 ? -37.765 0.143 34.086 1.00 13.78 13 SER B N 1
ATOM 2253 C CA . SER B 1 13 ? -36.500 0.752 33.728 1.00 13.32 13 SER B CA 1
ATOM 2254 C C . SER B 1 13 ? -35.953 1.886 34.619 1.00 13.65 13 SER B C 1
ATOM 2255 O O . SER B 1 13 ? -34.799 2.037 34.692 1.00 13.32 13 SER B O 1
ATOM 2258 N N . GLY B 1 14 ? -36.830 2.733 35.128 1.00 13.54 14 GLY B N 1
ATOM 2259 C CA . GLY B 1 14 ? -36.500 3.997 35.733 1.00 11.74 14 GLY B CA 1
ATOM 2260 C C . GLY B 1 14 ? -36.182 5.155 34.790 1.00 11.94 14 GLY B C 1
ATOM 2261 O O . GLY B 1 14 ? -35.928 6.197 35.245 1.00 10.85 14 GLY B O 1
ATOM 2262 N N . VAL B 1 15 ? -36.190 4.953 33.490 1.00 10.93 15 VAL B N 1
ATOM 2263 C CA . VAL B 1 15 ? -35.866 6.037 32.529 1.00 11.05 15 VAL B CA 1
ATOM 2264 C C . VAL B 1 15 ? -36.875 7.209 32.495 1.00 10.92 15 VAL B C 1
ATOM 2265 O O . VAL B 1 15 ? -37.990 7.057 32.139 1.00 10.59 15 VAL B O 1
ATOM 2269 N N . LYS B 1 16 ? -36.394 8.373 32.855 1.00 10.89 16 LYS B N 1
ATOM 2270 C CA . LYS B 1 16 ? -37.123 9.617 32.810 1.00 11.23 16 LYS B CA 1
ATOM 2271 C C . LYS B 1 16 ? -37.026 10.299 31.422 1.00 11.73 16 LYS B C 1
ATOM 2272 O O . LYS B 1 16 ? -36.131 10.012 30.705 1.00 10.62 16 LYS B O 1
ATOM 2278 N N . PHE B 1 17 ? -37.928 11.236 31.133 1.00 12.19 17 PHE B N 1
ATOM 2279 C CA . PHE B 1 17 ? -37.939 12.017 29.898 1.00 13.97 17 PHE B CA 1
ATOM 2280 C C . PHE B 1 17 ? -36.574 12.725 29.837 1.00 13.97 17 PHE B C 1
ATOM 2281 O O . PHE B 1 17 ? -35.927 12.700 28.867 1.00 13.65 17 PHE B O 1
ATOM 2289 N N . SER B 1 18 ? -36.141 13.230 30.990 1.00 15.17 18 SER B N 1
ATOM 2290 C CA . SER B 1 18 ? -34.880 13.907 31.230 1.00 15.43 18 SER B CA 1
ATOM 2291 C C . SER B 1 18 ? -33.595 13.060 31.087 1.00 15.42 18 SER B C 1
ATOM 2292 O O . SER B 1 18 ? -32.543 13.594 31.027 0.50 14.52 18 SER B O 1
ATOM 2295 N N . ASP B 1 19 ? -33.698 11.771 31.135 1.00 13.40 19 ASP B N 1
ATOM 2296 C CA . ASP B 1 19 ? -32.627 10.901 30.825 1.00 13.66 19 ASP B CA 1
ATOM 2297 C C . ASP B 1 19 ? -32.313 10.861 29.287 1.00 13.44 19 ASP B C 1
ATOM 2298 O O . ASP B 1 19 ? -31.248 10.518 28.923 1.00 12.96 19 ASP B O 1
ATOM 2303 N N . VAL B 1 20 ? -33.266 11.208 28.433 1.00 12.59 20 VAL B N 1
ATOM 2304 C CA . VAL B 1 20 ? -33.102 11.005 27.013 1.00 13.26 20 VAL B CA 1
ATOM 2305 C C . VAL B 1 20 ? -32.492 12.204 26.284 1.00 13.13 20 VAL B C 1
ATOM 2306 O O . VAL B 1 20 ? -33.012 13.239 26.368 1.00 13.81 20 VAL B O 1
ATOM 2310 N N . PRO B 1 21 ? -31.400 12.021 25.556 1.00 14.68 21 PRO B N 1
ATOM 2311 C CA . PRO B 1 21 ? -30.803 13.166 24.855 1.00 15.12 21 PRO B CA 1
ATOM 2312 C C . PRO B 1 21 ? -31.710 13.727 23.759 1.00 16.25 21 PRO B C 1
ATOM 2313 O O . PRO B 1 21 ? -32.109 13.016 22.907 1.00 16.35 21 PRO B O 1
ATOM 2317 N N . ILE B 1 22 ? -32.013 15.017 23.868 1.00 15.34 22 ILE B N 1
ATOM 2318 C CA . ILE B 1 22 ? -32.854 15.733 22.977 1.00 14.88 22 ILE B CA 1
ATOM 2319 C C . ILE B 1 22 ? -32.012 16.766 22.158 1.00 15.62 22 ILE B C 1
ATOM 2320 O O . ILE B 1 22 ? -31.425 17.659 22.697 1.00 16.01 22 ILE B O 1
ATOM 2325 N N . ASN B 1 23 ? -31.952 16.563 20.869 1.00 14.33 23 ASN B N 1
ATOM 2326 C CA . ASN B 1 23 ? -31.277 17.439 19.947 1.00 15.24 23 ASN B CA 1
ATOM 2327 C C . ASN B 1 23 ? -32.176 18.667 19.595 1.00 15.32 23 ASN B C 1
ATOM 2328 O O . ASN B 1 23 ? -33.187 18.548 19.021 1.00 14.09 23 ASN B O 1
ATOM 2333 N N . PRO B 1 24 ? -31.706 19.838 19.986 1.00 16.84 24 PRO B N 1
ATOM 2334 C CA . PRO B 1 24 ? -32.397 21.120 19.840 1.00 17.46 24 PRO B CA 1
ATOM 2335 C C . PRO B 1 24 ? -32.625 21.509 18.394 1.00 17.92 24 PRO B C 1
ATOM 2336 O O . PRO B 1 24 ? -33.444 22.294 18.165 1.00 17.38 24 PRO B O 1
ATOM 2340 N N . HIS B 1 25 ? -31.878 20.955 17.468 1.00 17.76 25 HIS B N 1
ATOM 2341 C CA . HIS B 1 25 ? -32.081 21.229 16.077 1.00 18.83 25 HIS B CA 1
ATOM 2342 C C . HIS B 1 25 ? -33.164 20.401 15.380 1.00 18.49 25 HIS B C 1
ATOM 2343 O O . HIS B 1 25 ? -33.610 20.760 14.320 1.00 17.62 25 HIS B O 1
ATOM 2350 N N . ILE B 1 26 ? -33.595 19.317 16.014 1.00 16.83 26 ILE B N 1
ATOM 2351 C CA . ILE B 1 26 ? -34.717 18.549 15.537 1.00 16.57 26 ILE B CA 1
ATOM 2352 C C . ILE B 1 26 ? -35.969 19.431 15.659 1.00 16.28 26 ILE B C 1
ATOM 2353 O O . ILE B 1 26 ? -36.235 19.937 16.685 1.00 16.71 26 ILE B O 1
ATOM 2358 N N . THR B 1 27 ? -36.680 19.594 14.560 1.00 16.19 27 THR B N 1
ATOM 2359 C CA . THR B 1 27 ? -37.925 20.362 14.476 1.00 16.77 27 THR B CA 1
ATOM 2360 C C . THR B 1 27 ? -39.079 19.777 15.300 0.50 15.57 27 THR B C 1
ATOM 2361 O O . THR B 1 27 ? -39.697 20.474 16.058 1.00 15.52 27 THR B O 1
ATOM 2365 N N . LYS B 1 28 ? -39.348 18.503 15.125 1.00 14.22 28 LYS B N 1
ATOM 2366 C CA . LYS B 1 28 ? -40.314 17.826 15.932 1.00 14.67 28 LYS B CA 1
ATOM 2367 C C . LYS B 1 28 ? -39.793 16.568 16.606 1.00 14.75 28 LYS B C 1
ATOM 2368 O O . LYS B 1 28 ? -39.533 15.582 15.959 1.00 13.09 28 LYS B O 1
ATOM 2374 N N . PHE B 1 29 ? -39.680 16.643 17.903 1.00 14.46 29 PHE B N 1
ATOM 2375 C CA . PHE B 1 29 ? -39.348 15.526 18.788 1.00 14.23 29 PHE B CA 1
ATOM 2376 C C . PHE B 1 29 ? -40.670 15.046 19.401 1.00 14.78 29 PHE B C 1
ATOM 2377 O O . PHE B 1 29 ? -41.368 15.802 19.976 1.00 14.50 29 PHE B O 1
ATOM 2385 N N . GLN B 1 30 ? -40.964 13.782 19.275 1.00 12.95 30 GLN B N 1
ATOM 2386 C CA . GLN B 1 30 ? -42.147 13.212 19.892 1.00 12.14 30 GLN B CA 1
ATOM 2387 C C . GLN B 1 30 ? -41.871 12.011 20.778 1.00 11.61 30 GLN B C 1
ATOM 2388 O O . GLN B 1 30 ? -41.475 10.989 20.309 1.00 13.56 30 GLN B O 1
ATOM 2394 N N . PHE B 1 31 ? -42.115 12.143 22.055 1.00 10.47 31 PHE B N 1
ATOM 2395 C CA . PHE B 1 31 ? -42.201 11.006 22.963 1.00 10.06 31 PHE B CA 1
ATOM 2396 C C . PHE B 1 31 ? -43.535 10.238 22.729 1.00 10.64 31 PHE B C 1
ATOM 2397 O O . PHE B 1 31 ? -44.560 10.834 22.605 1.00 11.49 31 PHE B O 1
ATOM 2405 N N . VAL B 1 32 ? -43.511 8.928 22.689 1.00 10.79 32 VAL B N 1
ATOM 2406 C CA . VAL B 1 32 ? -44.736 8.137 22.671 1.00 9.82 32 VAL B CA 1
ATOM 2407 C C . VAL B 1 32 ? -44.850 7.167 23.879 1.00 10.17 32 VAL B C 1
ATOM 2408 O O . VAL B 1 32 ? -44.154 6.199 23.970 1.00 9.78 32 VAL B O 1
ATOM 2412 N N . LEU B 1 33 ? -45.741 7.474 24.802 1.00 9.06 33 LEU B N 1
ATOM 2413 C CA . LEU B 1 33 ? -45.929 6.713 26.010 1.00 9.46 33 LEU B CA 1
ATOM 2414 C C . LEU B 1 33 ? -46.587 5.332 25.732 1.00 10.51 33 LEU B C 1
ATOM 2415 O O . LEU B 1 33 ? -47.621 5.259 25.144 1.00 11.39 33 LEU B O 1
ATOM 2420 N N . SER B 1 34 ? -45.954 4.261 26.169 1.00 10.42 34 SER B N 1
ATOM 2421 C CA . SER B 1 34 ? -46.407 2.919 25.842 1.00 11.03 34 SER B CA 1
ATOM 2422 C C . SER B 1 34 ? -46.750 2.193 27.144 1.00 11.07 34 SER B C 1
ATOM 2423 O O . SER B 1 34 ? -45.874 1.989 27.923 1.00 10.81 34 SER B O 1
ATOM 2426 N N . PHE B 1 35 ? -47.989 1.840 27.412 1.00 10.72 35 PHE B N 1
ATOM 2427 C CA . PHE B 1 35 ? -49.169 1.950 26.613 1.00 10.97 35 PHE B CA 1
ATOM 2428 C C . PHE B 1 35 ? -50.394 2.330 27.459 1.00 11.58 35 PHE B C 1
ATOM 2429 O O . PHE B 1 35 ? -50.461 2.095 28.623 1.00 10.84 35 PHE B O 1
ATOM 2437 N N . ALA B 1 36 ? -51.356 2.913 26.789 1.00 9.92 36 ALA B N 1
ATOM 2438 C CA . ALA B 1 36 ? -52.746 2.837 27.140 1.00 10.32 36 ALA B CA 1
ATOM 2439 C C . ALA B 1 36 ? -53.471 1.673 26.450 1.00 9.56 36 ALA B C 1
ATOM 2440 O O . ALA B 1 36 ? -53.323 1.431 25.289 1.00 7.21 36 ALA B O 1
ATOM 2442 N N . VAL B 1 37 ? -54.241 0.984 27.254 1.00 9.20 37 VAL B N 1
ATOM 2443 C CA . VAL B 1 37 ? -54.942 -0.213 26.846 1.00 10.88 37 VAL B CA 1
ATOM 2444 C C . VAL B 1 37 ? -56.367 -0.322 27.389 1.00 10.21 37 VAL B C 1
ATOM 2445 O O . VAL B 1 37 ? -56.599 -0.040 28.513 1.00 9.98 37 VAL B O 1
ATOM 2449 N N . ASP B 1 38 ? -57.282 -0.760 26.537 1.00 11.21 38 ASP B N 1
ATOM 2450 C CA . ASP B 1 38 ? -58.665 -1.105 26.893 1.00 12.27 38 ASP B CA 1
ATOM 2451 C C . ASP B 1 38 ? -58.849 -2.552 27.405 1.00 12.83 38 ASP B C 1
ATOM 2452 O O . ASP B 1 38 ? -59.571 -3.329 26.889 1.00 13.36 38 ASP B O 1
ATOM 2457 N N . TYR B 1 39 ? -58.102 -2.815 28.465 1.00 12.53 39 TYR B N 1
ATOM 2458 C CA . TYR B 1 39 ? -58.068 -4.024 29.260 1.00 13.26 39 TYR B CA 1
ATOM 2459 C C . TYR B 1 39 ? -58.031 -3.618 30.754 1.00 13.68 39 TYR B C 1
ATOM 2460 O O . TYR B 1 39 ? -57.482 -2.591 31.071 1.00 12.85 39 TYR B O 1
ATOM 2469 N N . THR B 1 40 ? -58.574 -4.437 31.640 1.00 14.12 40 THR B N 1
ATOM 2470 C CA . THR B 1 40 ? -58.574 -4.160 33.090 1.00 14.04 40 THR B CA 1
ATOM 2471 C C . THR B 1 40 ? -57.168 -4.026 33.737 1.00 16.09 40 THR B C 1
ATOM 2472 O O . THR B 1 40 ? -56.280 -4.748 33.451 1.00 15.45 40 THR B O 1
ATOM 2476 N N . ALA B 1 41 ? -57.002 -3.075 34.643 1.00 18.04 41 ALA B N 1
ATOM 2477 C CA . ALA B 1 41 ? -55.719 -2.843 35.329 1.00 19.56 41 ALA B CA 1
ATOM 2478 C C . ALA B 1 41 ? -55.256 -4.032 36.157 1.00 20.97 41 ALA B C 1
ATOM 2479 O O . ALA B 1 41 ? -54.135 -4.259 36.291 1.00 22.07 41 ALA B O 1
ATOM 2481 N N . SER B 1 42 ? -56.165 -4.800 36.684 1.00 20.51 42 SER B N 1
ATOM 2482 C CA . SER B 1 42 ? -55.790 -5.939 37.442 1.00 21.69 42 SER B CA 1
ATOM 2483 C C . SER B 1 42 ? -55.952 -7.238 36.706 1.00 22.29 42 SER B C 1
ATOM 2484 O O . SER B 1 42 ? -56.715 -7.328 35.796 1.00 21.59 42 SER B O 1
ATOM 2487 N N . SER B 1 43 ? -55.167 -8.216 37.112 1.00 23.19 43 SER B N 1
ATOM 2488 C CA . SER B 1 43 ? -55.234 -9.589 36.639 1.00 24.66 43 SER B CA 1
ATOM 2489 C C . SER B 1 43 ? -56.357 -10.414 37.229 1.00 24.22 43 SER B C 1
ATOM 2490 O O . SER B 1 43 ? -56.687 -10.263 38.364 1.00 25.68 43 SER B O 1
ATOM 2493 N N . PRO B 1 44 ? -56.877 -11.339 36.450 1.00 22.87 44 PRO B N 1
ATOM 2494 C CA . PRO B 1 44 ? -56.495 -11.473 35.048 1.00 21.82 44 PRO B CA 1
ATOM 2495 C C . PRO B 1 44 ? -57.015 -10.334 34.121 1.00 19.63 44 PRO B C 1
ATOM 2496 O O . PRO B 1 44 ? -58.116 -9.896 34.256 1.00 18.51 44 PRO B O 1
ATOM 2500 N N . HIS B 1 45 ? -56.183 -9.875 33.207 1.00 18.39 45 HIS B N 1
ATOM 2501 C CA . HIS B 1 45 ? -56.541 -8.740 32.379 1.00 16.77 45 HIS B CA 1
ATOM 2502 C C . HIS B 1 45 ? -57.468 -9.143 31.226 1.00 16.78 45 HIS B C 1
ATOM 2503 O O . HIS B 1 45 ? -57.082 -9.882 30.385 1.00 17.38 45 HIS B O 1
ATOM 2510 N N . THR B 1 46 ? -58.664 -8.584 31.204 1.00 14.99 46 THR B N 1
ATOM 2511 C CA . THR B 1 46 ? -59.689 -8.818 30.190 1.00 14.65 46 THR B CA 1
ATOM 2512 C C . THR B 1 46 ? -60.160 -7.519 29.537 1.00 14.64 46 THR B C 1
ATOM 2513 O O . THR B 1 46 ? -60.046 -6.507 30.115 1.00 13.97 46 THR B O 1
ATOM 2517 N N . SER B 1 47 ? -60.715 -7.595 28.348 1.00 15.31 47 SER B N 1
ATOM 2518 C CA . SER B 1 47 ? -61.118 -6.420 27.591 1.00 16.22 47 SER B CA 1
ATOM 2519 C C . SER B 1 47 ? -62.278 -5.623 28.143 1.00 17.02 47 SER B C 1
ATOM 2520 O O . SER B 1 47 ? -63.176 -6.143 28.689 1.00 15.85 47 SER B O 1
ATOM 2523 N N . THR B 1 48 ? -62.213 -4.331 27.938 1.00 17.02 48 THR B N 1
ATOM 2524 C CA . THR B 1 48 ? -63.215 -3.407 28.432 1.00 16.24 48 THR B CA 1
ATOM 2525 C C . THR B 1 48 ? -64.143 -2.713 27.431 1.00 16.64 48 THR B C 1
ATOM 2526 O O . THR B 1 48 ? -64.802 -1.788 27.775 1.00 17.44 48 THR B O 1
ATOM 2530 N N . ASN B 1 49 ? -64.137 -3.157 26.207 1.00 15.70 49 ASN B N 1
ATOM 2531 C CA . ASN B 1 49 ? -64.841 -2.483 25.135 1.00 15.40 49 ASN B CA 1
ATOM 2532 C C . ASN B 1 49 ? -64.519 -0.998 24.894 1.00 14.28 49 ASN B C 1
ATOM 2533 O O . ASN B 1 49 ? -65.405 -0.217 24.776 1.00 13.68 49 ASN B O 1
ATOM 2538 N N . GLY B 1 50 ? -63.238 -0.664 24.798 1.00 14.28 50 GLY B N 1
ATOM 2539 C CA . GLY B 1 50 ? -62.781 0.692 24.665 1.00 12.84 50 GLY B CA 1
ATOM 2540 C C . GLY B 1 50 ? -62.670 1.623 25.885 1.00 12.47 50 GLY B C 1
ATOM 2541 O O . GLY B 1 50 ? -62.491 2.771 25.727 1.00 12.64 50 GLY B O 1
ATOM 2542 N N . LYS B 1 51 ? -62.778 1.123 27.093 1.00 12.29 51 LYS B N 1
ATOM 2543 C CA . LYS B 1 51 ? -62.391 1.964 28.215 1.00 13.53 51 LYS B CA 1
ATOM 2544 C C . LYS B 1 51 ? -60.913 1.818 28.532 1.00 12.77 51 LYS B C 1
ATOM 2545 O O . LYS B 1 51 ? -60.464 0.823 28.992 1.00 11.63 51 LYS B O 1
ATOM 2551 N N . PHE B 1 52 ? -60.209 2.872 28.218 1.00 11.87 52 PHE B N 1
ATOM 2552 C CA . PHE B 1 52 ? -58.782 2.904 28.316 1.00 11.84 52 PHE B CA 1
ATOM 2553 C C . PHE B 1 52 ? -58.298 3.105 29.738 1.00 12.64 52 PHE B C 1
ATOM 2554 O O . PHE B 1 52 ? -58.852 3.834 30.482 1.00 11.59 52 PHE B O 1
ATOM 2562 N N . ASN B 1 53 ? -57.246 2.380 30.039 1.00 12.47 53 ASN B N 1
ATOM 2563 C CA . ASN B 1 53 ? -56.420 2.508 31.224 1.00 12.73 53 ASN B CA 1
ATOM 2564 C C . ASN B 1 53 ? -54.901 2.672 30.942 1.00 12.63 53 ASN B C 1
ATOM 2565 O O . ASN B 1 53 ? -54.354 2.092 30.047 1.00 12.46 53 ASN B O 1
ATOM 2570 N N . VAL B 1 54 ? -54.263 3.436 31.805 1.00 12.14 54 VAL B N 1
ATOM 2571 C CA . VAL B 1 54 ? -52.841 3.735 31.788 1.00 12.81 54 VAL B CA 1
ATOM 2572 C C . VAL B 1 54 ? -52.023 2.578 32.377 1.00 12.76 54 VAL B C 1
ATOM 2573 O O . VAL B 1 54 ? -52.248 2.185 33.494 1.00 12.33 54 VAL B O 1
ATOM 2577 N N . PHE B 1 55 ? -51.106 2.054 31.574 1.00 12.32 55 PHE B N 1
ATOM 2578 C CA . PHE B 1 55 ? -50.177 0.994 31.965 1.00 12.05 55 PHE B CA 1
ATOM 2579 C C . PHE B 1 55 ? -48.664 1.299 32.137 1.00 13.66 55 PHE B C 1
ATOM 2580 O O . PHE B 1 55 ? -47.946 0.487 32.581 1.00 13.13 55 PHE B O 1
ATOM 2588 N N . TRP B 1 56 ? -48.210 2.475 31.782 1.00 13.44 56 TRP B N 1
ATOM 2589 C CA . TRP B 1 56 ? -46.875 2.919 32.135 1.00 13.52 56 TRP B CA 1
ATOM 2590 C C . TRP B 1 56 ? -46.836 3.405 33.577 1.00 14.33 56 TRP B C 1
ATOM 2591 O O . TRP B 1 56 ? -47.839 3.506 34.185 1.00 14.67 56 TRP B O 1
ATOM 2602 N N . ASP B 1 57 ? -45.669 3.770 34.061 1.00 14.67 57 ASP B N 1
ATOM 2603 C CA . ASP B 1 57 ? -45.494 4.250 35.417 1.00 15.56 57 ASP B CA 1
ATOM 2604 C C . ASP B 1 57 ? -45.709 5.757 35.558 1.00 16.15 57 ASP B C 1
ATOM 2605 O O . ASP B 1 57 ? -44.906 6.550 35.181 1.00 15.89 57 ASP B O 1
ATOM 2610 N N . SER B 1 58 ? -46.814 6.098 36.157 1.00 16.15 58 SER B N 1
ATOM 2611 C CA . SER B 1 58 ? -47.180 7.461 36.375 1.00 18.85 58 SER B CA 1
ATOM 2612 C C . SER B 1 58 ? -46.318 8.305 37.306 1.00 19.01 58 SER B C 1
ATOM 2613 O O . SER B 1 58 ? -46.366 9.474 37.241 1.00 20.08 58 SER B O 1
ATOM 2616 N N . SER B 1 59 ? -45.634 7.697 38.240 1.00 20.39 59 SER B N 1
ATOM 2617 C CA . SER B 1 59 ? -44.730 8.448 39.065 1.00 22.36 59 SER B CA 1
ATOM 2618 C C . SER B 1 59 ? -43.429 8.859 38.392 0.50 21.96 59 SER B C 1
ATOM 2619 O O . SER B 1 59 ? -42.775 9.748 38.845 1.00 22.47 59 SER B O 1
ATOM 2622 N N . ILE B 1 60 ? -43.085 8.170 37.307 1.00 21.21 60 ILE B N 1
ATOM 2623 C CA . ILE B 1 60 ? -41.978 8.544 36.475 1.00 19.84 60 ILE B CA 1
ATOM 2624 C C . ILE B 1 60 ? -42.371 9.404 35.254 1.00 19.21 60 ILE B C 1
ATOM 2625 O O . ILE B 1 60 ? -41.876 10.478 35.121 1.00 16.54 60 ILE B O 1
ATOM 2630 N N . LEU B 1 61 ? -43.274 8.894 34.413 1.00 16.80 61 LEU B N 1
ATOM 2631 C CA . LEU B 1 61 ? -43.924 9.577 33.312 1.00 16.56 61 LEU B CA 1
ATOM 2632 C C . LEU B 1 61 ? -45.318 10.238 33.597 1.00 17.43 61 LEU B C 1
ATOM 2633 O O . LEU B 1 61 ? -46.270 9.912 32.982 1.00 17.65 61 LEU B O 1
ATOM 2638 N N . GLY B 1 62 ? -45.376 11.156 34.542 1.00 18.24 62 GLY B N 1
ATOM 2639 C CA . GLY B 1 62 ? -46.586 11.835 34.929 1.00 17.81 62 GLY B CA 1
ATOM 2640 C C . GLY B 1 62 ? -46.913 13.182 34.318 1.00 18.61 62 GLY B C 1
ATOM 2641 O O . GLY B 1 62 ? -46.152 13.739 33.624 1.00 19.15 62 GLY B O 1
ATOM 2642 N N . PRO B 1 63 ? -48.049 13.732 34.693 1.00 19.14 63 PRO B N 1
ATOM 2643 C CA . PRO B 1 63 ? -48.486 15.001 34.168 1.00 19.64 63 PRO B CA 1
ATOM 2644 C C . PRO B 1 63 ? -47.512 16.108 34.472 1.00 20.46 63 PRO B C 1
ATOM 2645 O O . PRO B 1 63 ? -47.239 16.832 33.581 1.00 21.79 63 PRO B O 1
ATOM 2649 N N . ASP B 1 64 ? -46.962 16.200 35.665 1.00 21.53 64 ASP B N 1
ATOM 2650 C CA . ASP B 1 64 ? -45.972 17.206 35.951 1.00 21.66 64 ASP B CA 1
ATOM 2651 C C . ASP B 1 64 ? -44.698 17.046 35.144 1.00 21.40 64 ASP B C 1
ATOM 2652 O O . ASP B 1 64 ? -44.189 17.997 34.667 1.00 22.08 64 ASP B O 1
ATOM 2657 N N . GLN B 1 65 ? -44.198 15.836 35.008 1.00 20.81 65 GLN B N 1
ATOM 2658 C CA . GLN B 1 65 ? -43.017 15.569 34.197 1.00 20.68 65 GLN B CA 1
ATOM 2659 C C . GLN B 1 65 ? -43.192 15.882 32.708 1.00 19.86 65 GLN B C 1
ATOM 2660 O O . GLN B 1 65 ? -42.309 16.370 32.087 1.00 19.44 65 GLN B O 1
ATOM 2666 N N . ILE B 1 66 ? -44.362 15.592 32.181 1.00 19.17 66 ILE B N 1
ATOM 2667 C CA . ILE B 1 66 ? -44.713 15.876 30.817 1.00 19.54 66 ILE B CA 1
ATOM 2668 C C . ILE B 1 66 ? -44.726 17.377 30.551 1.00 21.00 66 ILE B C 1
ATOM 2669 O O . ILE B 1 66 ? -44.178 17.826 29.593 1.00 19.70 66 ILE B O 1
ATOM 2674 N N . SER B 1 67 ? -45.371 18.119 31.437 1.00 21.58 67 SER B N 1
ATOM 2675 C CA . SER B 1 67 ? -45.479 19.557 31.317 1.00 22.32 67 SER B CA 1
ATOM 2676 C C . SER B 1 67 ? -44.103 20.202 31.420 1.00 21.45 67 SER B C 1
ATOM 2677 O O . SER B 1 67 ? -43.776 21.034 30.620 1.00 21.75 67 SER B O 1
ATOM 2680 N N . ALA B 1 68 ? -43.316 19.729 32.365 1.00 20.20 68 ALA B N 1
ATOM 2681 C CA . ALA B 1 68 ? -41.976 20.178 32.513 1.00 19.25 68 ALA B CA 1
ATOM 2682 C C . ALA B 1 68 ? -41.026 19.942 31.351 1.00 19.91 68 ALA B C 1
ATOM 2683 O O . ALA B 1 68 ? -40.286 20.818 31.026 1.00 20.35 68 ALA B O 1
ATOM 2685 N N . ILE B 1 69 ? -41.013 18.758 30.760 1.00 18.28 69 ILE B N 1
ATOM 2686 C CA . ILE B 1 69 ? -40.156 18.500 29.629 1.00 16.53 69 ILE B CA 1
ATOM 2687 C C . ILE B 1 69 ? -40.550 19.410 28.447 1.00 17.53 69 ILE B C 1
ATOM 2688 O O . ILE B 1 69 ? -39.716 19.886 27.773 1.00 16.25 69 ILE B O 1
ATOM 2693 N N . LYS B 1 70 ? -41.845 19.635 28.242 1.00 18.91 70 LYS B N 1
ATOM 2694 C CA . LYS B 1 70 ? -42.362 20.493 27.151 1.00 20.62 70 LYS B CA 1
ATOM 2695 C C . LYS B 1 70 ? -42.009 21.976 27.252 1.00 22.42 70 LYS B C 1
ATOM 2696 O O . LYS B 1 70 ? -41.707 22.617 26.294 1.00 20.31 70 LYS B O 1
ATOM 2702 N N . SER B 1 71 ? -42.076 22.469 28.471 1.00 23.81 71 SER B N 1
ATOM 2703 C CA . SER B 1 71 ? -41.671 23.809 28.793 1.00 25.66 71 SER B CA 1
ATOM 2704 C C . SER B 1 71 ? -40.186 24.094 28.637 1.00 25.89 71 SER B C 1
ATOM 2705 O O . SER B 1 71 ? -39.811 25.153 28.310 1.00 25.83 71 SER B O 1
ATOM 2708 N N . SER B 1 72 ? -39.344 23.144 28.922 1.00 26.72 72 SER B N 1
ATOM 2709 C CA . SER B 1 72 ? -37.943 23.389 28.728 1.00 27.20 72 SER B CA 1
ATOM 2710 C C . SER B 1 72 ? -37.424 22.988 27.332 1.00 26.63 72 SER B C 1
ATOM 2711 O O . SER B 1 72 ? -36.391 23.414 26.938 1.00 26.82 72 SER B O 1
ATOM 2714 N N . HIS B 1 73 ? -38.159 22.179 26.589 1.00 24.90 73 HIS B N 1
ATOM 2715 C CA . HIS B 1 73 ? -37.790 21.886 25.212 1.00 23.07 73 HIS B CA 1
ATOM 2716 C C . HIS B 1 73 ? -38.983 22.193 24.307 1.00 22.92 73 HIS B C 1
ATOM 2717 O O . HIS B 1 73 ? -39.890 21.427 24.228 1.00 22.96 73 HIS B O 1
ATOM 2724 N N . PRO B 1 74 ? -38.951 23.339 23.626 1.00 23.70 74 PRO B N 1
ATOM 2725 C CA . PRO B 1 74 ? -40.029 23.793 22.740 1.00 22.92 74 PRO B CA 1
ATOM 2726 C C . PRO B 1 74 ? -40.303 22.922 21.520 1.00 22.27 74 PRO B C 1
ATOM 2727 O O . PRO B 1 74 ? -41.338 23.008 20.973 1.00 22.13 74 PRO B O 1
ATOM 2731 N N . ASN B 1 75 ? -39.343 22.120 21.116 1.00 21.54 75 ASN B N 1
ATOM 2732 C CA . ASN B 1 75 ? -39.482 21.160 20.026 1.00 19.64 75 ASN B CA 1
ATOM 2733 C C . ASN B 1 75 ? -40.163 19.816 20.373 1.00 17.60 75 ASN B C 1
ATOM 2734 O O . ASN B 1 75 ? -40.336 19.032 19.534 1.00 15.92 75 ASN B O 1
ATOM 2739 N N . VAL B 1 76 ? -40.525 19.617 21.623 1.00 15.48 76 VAL B N 1
ATOM 2740 C CA . VAL B 1 76 ? -41.043 18.361 22.137 1.00 13.71 76 VAL B CA 1
ATOM 2741 C C . VAL B 1 76 ? -42.597 18.303 22.198 1.00 13.92 76 VAL B C 1
ATOM 2742 O O . VAL B 1 76 ? -43.214 19.175 22.675 1.00 13.02 76 VAL B O 1
ATOM 2746 N N . ARG B 1 77 ? -43.181 17.238 21.707 1.00 13.15 77 ARG B N 1
ATOM 2747 C CA . ARG B 1 77 ? -44.544 16.882 22.032 1.00 11.69 77 ARG B CA 1
ATOM 2748 C C . ARG B 1 77 ? -44.654 15.458 22.570 1.00 11.59 77 ARG B C 1
ATOM 2749 O O . ARG B 1 77 ? -43.750 14.690 22.474 1.00 10.88 77 ARG B O 1
ATOM 2757 N N . VAL B 1 78 ? -45.768 15.182 23.196 1.00 10.99 78 VAL B N 1
ATOM 2758 C CA . VAL B 1 78 ? -46.007 13.916 23.814 1.00 11.40 78 VAL B CA 1
ATOM 2759 C C . VAL B 1 78 ? -47.318 13.268 23.459 1.00 11.81 78 VAL B C 1
ATOM 2760 O O . VAL B 1 78 ? -48.376 13.829 23.614 1.00 11.33 78 VAL B O 1
ATOM 2764 N N . ALA B 1 79 ? -47.181 12.049 23.021 1.00 10.62 79 ALA B N 1
ATOM 2765 C CA . ALA B 1 79 ? -48.268 11.274 22.542 1.00 11.19 79 ALA B CA 1
ATOM 2766 C C . ALA B 1 79 ? -48.451 9.988 23.356 1.00 10.27 79 ALA B C 1
ATOM 2767 O O . ALA B 1 79 ? -47.653 9.723 24.168 1.00 10.23 79 ALA B O 1
ATOM 2769 N N . VAL B 1 80 ? -49.541 9.278 23.161 1.00 9.83 80 VAL B N 1
ATOM 2770 C CA . VAL B 1 80 ? -49.803 7.988 23.789 1.00 10.01 80 VAL B CA 1
ATOM 2771 C C . VAL B 1 80 ? -50.110 6.888 22.759 1.00 10.59 80 VAL B C 1
ATOM 2772 O O . VAL B 1 80 ? -50.858 7.106 21.871 1.00 11.83 80 VAL B O 1
ATOM 2776 N N . SER B 1 81 ? -49.469 5.743 22.917 1.00 10.86 81 SER B N 1
ATOM 2777 C CA . SER B 1 81 ? -49.678 4.581 22.095 1.00 10.52 81 SER B CA 1
ATOM 2778 C C . SER B 1 81 ? -50.720 3.608 22.649 1.00 10.81 81 SER B C 1
ATOM 2779 O O . SER B 1 81 ? -50.702 3.225 23.768 1.00 9.93 81 SER B O 1
ATOM 2782 N N . LEU B 1 82 ? -51.636 3.255 21.797 1.00 9.61 82 LEU B N 1
ATOM 2783 C CA . LEU B 1 82 ? -52.730 2.379 22.130 1.00 9.79 82 LEU B CA 1
ATOM 2784 C C . LEU B 1 82 ? -52.432 0.901 21.785 1.00 10.74 82 LEU B C 1
ATOM 2785 O O . LEU B 1 82 ? -51.963 0.589 20.731 1.00 9.82 82 LEU B O 1
ATOM 2790 N N . GLY B 1 83 ? -52.768 0.034 22.689 1.00 10.61 83 GLY B N 1
ATOM 2791 C CA . GLY B 1 83 ? -52.561 -1.361 22.524 1.00 10.89 83 GLY B CA 1
ATOM 2792 C C . GLY B 1 83 ? -51.318 -2.006 23.042 1.00 12.82 83 GLY B C 1
ATOM 2793 O O . GLY B 1 83 ? -51.265 -2.352 24.179 1.00 13.07 83 GLY B O 1
ATOM 2794 N N . GLY B 1 84 ? -50.374 -2.283 22.191 1.00 11.76 84 GLY B N 1
ATOM 2795 C CA . GLY B 1 84 ? -49.266 -3.111 22.590 1.00 14.23 84 GLY B CA 1
ATOM 2796 C C . GLY B 1 84 ? -49.575 -4.608 22.510 1.00 16.61 84 GLY B C 1
ATOM 2797 O O . GLY B 1 84 ? -50.695 -4.973 22.357 1.00 17.43 84 GLY B O 1
ATOM 2798 N N . ALA B 1 85 ? -48.558 -5.456 22.568 1.00 17.02 85 ALA B N 1
ATOM 2799 C CA . ALA B 1 85 ? -48.702 -6.916 22.501 1.00 18.01 85 ALA B CA 1
ATOM 2800 C C . ALA B 1 85 ? -49.372 -7.679 23.623 1.00 18.70 85 ALA B C 1
ATOM 2801 O O . ALA B 1 85 ? -50.150 -8.544 23.391 1.00 18.27 85 ALA B O 1
ATOM 2803 N N . SER B 1 86 ? -49.006 -7.321 24.834 1.00 19.77 86 SER B N 1
ATOM 2804 C CA . SER B 1 86 ? -49.384 -8.020 26.032 1.00 21.48 86 SER B CA 1
ATOM 2805 C C . SER B 1 86 ? -49.707 -7.099 27.210 1.00 21.11 86 SER B C 1
ATOM 2806 O O . SER B 1 86 ? -49.148 -6.057 27.343 1.00 20.24 86 SER B O 1
ATOM 2809 N N . VAL B 1 87 ? -50.600 -7.548 28.057 1.00 21.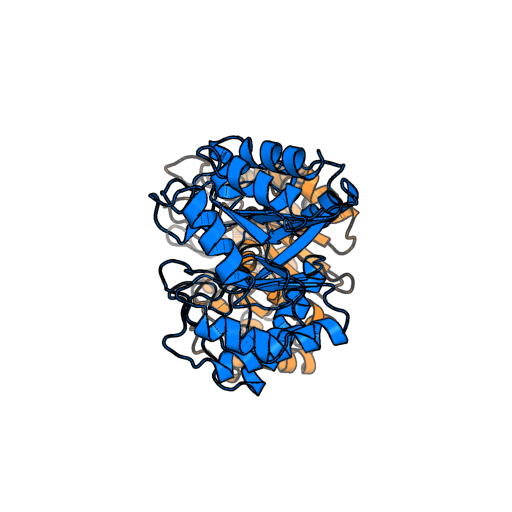08 87 VAL B N 1
ATOM 2810 C CA . VAL B 1 87 ? -50.743 -7.010 29.387 1.00 22.61 87 VAL B CA 1
ATOM 2811 C C . VAL B 1 87 ? -50.609 -8.093 30.426 1.00 22.62 87 VAL B C 1
ATOM 2812 O O . VAL B 1 87 ? -51.427 -8.948 30.536 1.00 21.52 87 VAL B O 1
ATOM 2816 N N . GLY B 1 88 ? -49.567 -8.008 31.205 1.00 23.67 88 GLY B N 1
ATOM 2817 C CA . GLY B 1 88 ? -49.182 -9.080 32.076 1.00 24.63 88 GLY B CA 1
ATOM 2818 C C . GLY B 1 88 ? -48.892 -10.267 31.206 1.00 25.64 88 GLY B C 1
ATOM 2819 O O . GLY B 1 88 ? -48.199 -10.163 30.285 1.00 25.79 88 GLY B O 1
ATOM 2820 N N . SER B 1 89 ? -49.498 -11.385 31.500 1.00 26.31 89 SER B N 1
ATOM 2821 C CA . SER B 1 89 ? -49.338 -12.529 30.656 1.00 27.00 89 SER B CA 1
ATOM 2822 C C . SER B 1 89 ? -50.463 -12.756 29.610 1.00 26.09 89 SER B C 1
ATOM 2823 O O . SER B 1 89 ? -50.480 -13.753 28.960 1.00 26.63 89 SER B O 1
ATOM 2826 N N . ASN B 1 90 ? -51.390 -11.812 29.507 1.00 23.86 90 ASN B N 1
ATOM 2827 C CA . ASN B 1 90 ? -52.519 -11.897 28.635 1.00 22.08 90 ASN B CA 1
ATOM 2828 C C . ASN B 1 90 ? -52.268 -11.171 27.310 1.00 21.04 90 ASN B C 1
ATOM 2829 O O . ASN B 1 90 ? -51.905 -10.018 27.290 1.00 19.65 90 ASN B O 1
ATOM 2834 N N . THR B 1 91 ? -52.508 -11.856 26.204 1.00 19.05 91 THR B N 1
ATOM 2835 C CA . THR B 1 91 ? -52.364 -11.203 24.929 1.00 18.56 91 THR B CA 1
ATOM 2836 C C . THR B 1 91 ? -53.465 -10.161 24.672 1.00 16.23 91 THR B C 1
ATOM 2837 O O . THR B 1 91 ? -54.594 -10.386 24.989 1.00 14.99 91 THR B O 1
ATOM 2841 N N . VAL B 1 92 ? -53.077 -9.004 24.143 1.00 14.42 92 VAL B N 1
ATOM 2842 C CA . VAL B 1 92 ? -53.988 -7.903 23.892 1.00 11.82 92 VAL B CA 1
ATOM 2843 C C . VAL B 1 92 ? -54.694 -8.120 22.542 1.00 13.09 92 VAL B C 1
ATOM 2844 O O . VAL B 1 92 ? -54.124 -7.922 21.525 1.00 14.72 92 VAL B O 1
ATOM 2848 N N . GLN B 1 93 ? -55.931 -8.567 22.576 1.00 13.25 93 GLN B N 1
ATOM 2849 C CA . GLN B 1 93 ? -56.760 -8.699 21.384 1.00 12.52 93 GLN B CA 1
ATOM 2850 C C . GLN B 1 93 ? -57.625 -7.464 21.141 1.00 13.34 93 GLN B C 1
ATOM 2851 O O . GLN B 1 93 ? -58.290 -6.995 22.037 1.00 13.75 93 GLN B O 1
ATOM 2857 N N . PHE B 1 94 ? -57.642 -6.961 19.929 1.00 12.22 94 PHE B N 1
ATOM 2858 C CA . PHE B 1 94 ? -58.594 -5.917 19.621 1.00 12.24 94 PHE B CA 1
ATOM 2859 C C . PHE B 1 94 ? -59.989 -6.516 19.642 1.00 13.01 94 PHE B C 1
ATOM 2860 O O . PHE B 1 94 ? -60.227 -7.434 18.962 1.00 13.37 94 PHE B O 1
ATOM 2868 N N . GLN B 1 95 ? -60.879 -5.946 20.433 1.00 13.19 95 GLN B N 1
ATOM 2869 C CA . GLN B 1 95 ? -62.258 -6.389 20.511 1.00 15.60 95 GLN B CA 1
ATOM 2870 C C . GLN B 1 95 ? -63.298 -5.295 20.715 1.00 15.42 95 GLN B C 1
ATOM 2871 O O . GLN B 1 95 ? -63.195 -4.516 21.592 1.00 15.00 95 GLN B O 1
ATOM 2877 N N . ALA B 1 96 ? -64.309 -5.285 19.893 1.00 15.04 96 ALA B N 1
ATOM 2878 C CA . ALA B 1 96 ? -65.419 -4.387 20.036 1.00 16.17 96 ALA B CA 1
ATOM 2879 C C . ALA B 1 96 ? -66.795 -5.134 20.084 1.00 17.39 96 ALA B C 1
ATOM 2880 O O . ALA B 1 96 ? -67.058 -5.948 19.258 1.00 17.41 96 ALA B O 1
ATOM 2882 N N . ALA B 1 97 ? -67.624 -4.847 21.076 1.00 18.09 97 ALA B N 1
ATOM 2883 C CA . ALA B 1 97 ? -69.011 -5.337 21.149 1.00 18.77 97 ALA B CA 1
ATOM 2884 C C . ALA B 1 97 ? -69.951 -4.816 20.038 1.00 18.46 97 ALA B C 1
ATOM 2885 O O . ALA B 1 97 ? -70.692 -5.534 19.511 1.00 19.51 97 ALA B O 1
ATOM 2887 N N . SER B 1 98 ? -69.872 -3.537 19.762 1.00 18.51 98 SER B N 1
ATOM 2888 C CA . SER B 1 98 ? -70.410 -2.856 18.611 1.00 17.38 98 SER B CA 1
ATOM 2889 C C . SER B 1 98 ? -69.446 -1.740 18.240 1.00 17.05 98 SER B C 1
ATOM 2890 O O . SER B 1 98 ? -68.729 -1.305 19.033 1.00 17.40 98 SER B O 1
ATOM 2893 N N . VAL B 1 99 ? -69.479 -1.240 17.044 1.00 17.89 99 VAL B N 1
ATOM 2894 C CA . VAL B 1 99 ? -68.643 -0.090 16.726 1.00 18.32 99 VAL B CA 1
ATOM 2895 C C . VAL B 1 99 ? -69.030 1.140 17.556 1.00 19.14 99 VAL B C 1
ATOM 2896 O O . VAL B 1 99 ? -68.169 1.798 18.053 1.00 19.57 99 VAL B O 1
ATOM 2900 N N . ASP B 1 100 ? -70.322 1.411 17.679 1.00 18.46 100 ASP B N 1
ATOM 2901 C CA . ASP B 1 100 ? -70.791 2.595 18.361 1.00 19.29 100 ASP B CA 1
ATOM 2902 C C . ASP B 1 100 ? -70.405 2.605 19.869 1.00 18.34 100 ASP B C 1
ATOM 2903 O O . ASP B 1 100 ? -69.979 3.580 20.380 1.00 17.26 100 ASP B O 1
ATOM 2908 N N . SER B 1 101 ? -70.605 1.482 20.523 1.00 17.34 101 SER B N 1
ATOM 2909 C CA . SER B 1 101 ? -70.233 1.361 21.906 1.00 16.81 101 SER B CA 1
ATOM 2910 C C . SER B 1 101 ? -68.725 1.473 22.191 1.00 16.08 101 SER B C 1
ATOM 2911 O O . SER B 1 101 ? -68.380 2.126 23.106 1.00 15.35 101 SER B O 1
ATOM 2914 N N . TRP B 1 102 ? -67.880 0.837 21.391 1.00 15.25 102 TRP B N 1
ATOM 2915 C CA . TRP B 1 102 ? -66.431 0.943 21.559 1.00 14.45 102 TRP B CA 1
ATOM 2916 C C . TRP B 1 102 ? -65.946 2.376 21.341 1.00 14.02 102 TRP B C 1
ATOM 2917 O O . TRP B 1 102 ? -65.240 2.868 22.127 1.00 13.12 102 TRP B O 1
ATOM 2928 N N . VAL B 1 103 ? -66.417 3.008 20.266 1.00 14.51 103 VAL B N 1
ATOM 2929 C CA . VAL B 1 103 ? -66.052 4.369 19.938 1.00 14.11 103 VAL B CA 1
ATOM 2930 C C . VAL B 1 103 ? -66.481 5.338 21.038 1.00 14.60 103 VAL B C 1
ATOM 2931 O O . VAL B 1 103 ? -65.723 6.139 21.441 1.00 14.56 103 VAL B O 1
ATOM 2935 N N . SER B 1 104 ? -67.676 5.181 21.568 1.00 14.37 104 SER B N 1
ATOM 2936 C CA . SER B 1 104 ? -68.135 6.003 22.680 1.00 15.63 104 SER B CA 1
ATOM 2937 C C . SER B 1 104 ? -67.275 5.877 23.995 1.00 13.55 104 SER B C 1
ATOM 2938 O O . SER B 1 104 ? -66.890 6.849 24.543 1.00 11.98 104 SER B O 1
ATOM 2941 N N . ASN B 1 105 ? -66.952 4.668 24.385 1.00 13.62 105 ASN B N 1
ATOM 2942 C CA . ASN B 1 105 ? -66.064 4.434 25.506 1.00 13.97 105 ASN B CA 1
ATOM 2943 C C . ASN B 1 105 ? -64.662 5.037 25.283 1.00 13.15 105 ASN B C 1
ATOM 2944 O O . ASN B 1 105 ? -64.126 5.664 26.139 1.00 13.11 105 ASN B O 1
ATOM 2949 N N . ALA B 1 106 ? -64.118 4.809 24.102 1.00 12.88 106 ALA B N 1
ATOM 2950 C CA . ALA B 1 106 ? -62.796 5.256 23.707 1.00 12.98 106 ALA B CA 1
ATOM 2951 C C . ALA B 1 106 ? -62.604 6.785 23.688 1.00 12.42 106 ALA B C 1
ATOM 2952 O O . ALA B 1 106 ? -61.674 7.271 24.195 1.00 13.43 106 ALA B O 1
ATOM 2954 N N . VAL B 1 107 ? -63.533 7.501 23.104 1.00 13.02 107 VAL B N 1
ATOM 2955 C CA . VAL B 1 107 ? -63.473 8.942 23.070 1.00 12.96 107 VAL B CA 1
ATOM 2956 C C . VAL B 1 107 ? -63.529 9.549 24.492 1.00 13.16 107 VAL B C 1
ATOM 2957 O O . VAL B 1 107 ? -62.746 10.345 24.796 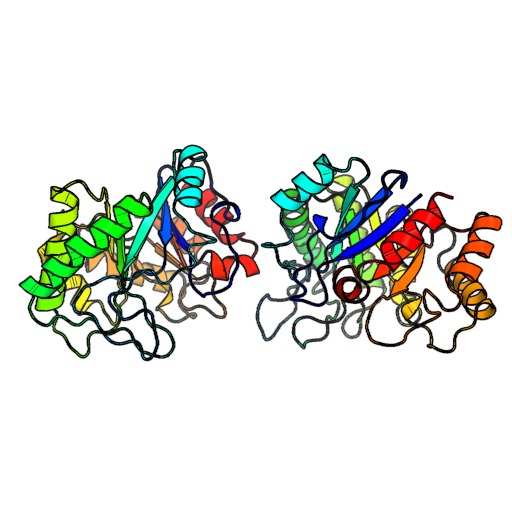1.00 12.80 107 VAL B O 1
ATOM 2961 N N . THR B 1 108 ? -64.466 9.108 25.312 1.00 13.91 108 THR B N 1
ATOM 2962 C CA . THR B 1 108 ? -64.619 9.574 26.677 1.00 14.81 108 THR B CA 1
ATOM 2963 C C . THR B 1 108 ? -63.401 9.229 27.549 1.00 14.54 108 THR B C 1
ATOM 2964 O O . THR B 1 108 ? -62.876 10.068 28.161 1.00 14.12 108 THR B O 1
ATOM 2968 N N . SER B 1 109 ? -62.985 7.977 27.550 1.00 13.92 109 SER B N 1
ATOM 2969 C CA . SER B 1 109 ? -61.875 7.537 28.367 1.00 12.63 109 SER B CA 1
ATOM 2970 C C . SER B 1 109 ? -60.533 8.143 27.992 1.00 13.09 109 SER B C 1
ATOM 2971 O O . SER B 1 109 ? -59.836 8.602 28.831 1.00 12.44 109 SER B O 1
ATOM 2974 N N . LEU B 1 110 ? -60.227 8.143 26.709 1.00 13.21 110 LEU B N 1
ATOM 2975 C CA . LEU B 1 110 ? -59.035 8.818 26.188 1.00 13.34 110 LEU B CA 1
ATOM 2976 C C . LEU B 1 110 ? -59.004 10.361 26.353 1.00 13.53 110 LEU B C 1
ATOM 2977 O O . LEU B 1 110 ? -57.993 10.882 26.672 1.00 13.48 110 LEU B O 1
ATOM 2982 N N . THR B 1 111 ? -60.156 11.003 26.241 1.00 13.49 111 THR B N 1
ATOM 2983 C CA . THR B 1 111 ? -60.280 12.425 26.460 1.00 13.76 111 THR B CA 1
ATOM 2984 C C . THR B 1 111 ? -59.864 12.773 27.881 1.00 14.28 111 THR B C 1
ATOM 2985 O O . THR B 1 111 ? -59.063 13.596 28.024 1.00 14.40 111 THR B O 1
ATOM 2989 N N . ARG B 1 112 ? -60.298 12.017 28.874 1.00 15.84 112 ARG B N 1
ATOM 2990 C CA . ARG B 1 112 ? -59.843 12.144 30.243 1.00 17.60 112 ARG B CA 1
ATOM 2991 C C . ARG B 1 112 ? -58.341 11.913 30.395 1.00 17.18 112 ARG B C 1
ATOM 2992 O O . ARG B 1 112 ? -57.673 12.699 30.988 1.00 17.03 112 ARG B O 1
ATOM 3000 N N . ILE B 1 113 ? -57.824 10.861 29.789 1.00 16.24 113 ILE B N 1
ATOM 3001 C CA . ILE B 1 113 ? -56.401 10.613 29.853 1.00 15.84 113 ILE B CA 1
ATOM 3002 C C . ILE B 1 113 ? -55.564 11.716 29.181 1.00 15.60 113 ILE B C 1
ATOM 3003 O O . ILE B 1 113 ? -54.666 12.198 29.796 1.00 16.03 113 ILE B O 1
ATOM 3008 N N . ILE B 1 114 ? -55.917 12.096 27.966 1.00 15.53 114 ILE B N 1
ATOM 3009 C CA . ILE B 1 114 ? -55.204 13.128 27.253 1.00 16.35 114 ILE B CA 1
ATOM 3010 C C . ILE B 1 114 ? -55.225 14.495 28.009 1.00 16.25 114 ILE B C 1
ATOM 3011 O O . ILE B 1 114 ? -54.233 15.096 28.185 1.00 16.93 114 ILE B O 1
ATOM 3016 N N . GLN B 1 115 ? -56.357 14.919 28.515 1.00 17.02 115 GLN B N 1
ATOM 3017 C CA . GLN B 1 115 ? -56.414 16.172 29.270 1.00 17.81 115 GLN B CA 1
ATOM 3018 C C . GLN B 1 115 ? -55.597 16.177 30.573 1.00 18.97 115 GLN B C 1
ATOM 3019 O O . GLN B 1 115 ? -54.870 17.075 30.833 1.00 20.19 115 GLN B O 1
ATOM 3025 N N . ARG B 1 116 ? -55.712 15.113 31.341 1.00 17.63 116 ARG B N 1
ATOM 3026 C CA . ARG B 1 116 ? -54.961 14.952 32.569 1.00 18.80 116 ARG B CA 1
ATOM 3027 C C . ARG B 1 116 ? -53.438 14.881 32.438 1.00 18.35 116 ARG B C 1
ATOM 3028 O O . ARG B 1 116 ? -52.740 15.525 33.158 1.00 19.05 116 ARG B O 1
ATOM 3036 N N . TYR B 1 117 ? -52.944 14.130 31.474 1.00 16.05 117 TYR B N 1
ATOM 3037 C CA . TYR B 1 117 ? -51.516 14.024 31.215 1.00 15.71 117 TYR B CA 1
ATOM 3038 C C . TYR B 1 117 ? -50.927 15.127 30.270 1.00 15.70 117 TYR B C 1
ATOM 3039 O O . TYR B 1 117 ? -49.758 15.143 30.007 1.00 16.88 117 TYR B O 1
ATOM 3048 N N . ASN B 1 118 ? -51.750 16.049 29.822 1.00 16.00 118 ASN B N 1
ATOM 3049 C CA . ASN B 1 118 ? -51.334 17.105 28.882 1.00 15.41 118 ASN B CA 1
ATOM 3050 C C . ASN B 1 118 ? -50.717 16.632 27.547 1.00 15.30 118 ASN B C 1
ATOM 3051 O O . ASN B 1 118 ? -49.652 17.027 27.235 1.00 14.53 118 ASN B O 1
ATOM 3056 N N . LEU B 1 119 ? -51.397 15.748 26.851 1.00 14.23 119 LEU B N 1
ATOM 3057 C CA . LEU B 1 119 ? -50.874 15.075 25.670 1.00 13.27 119 LEU B CA 1
ATOM 3058 C C . LEU B 1 119 ? -51.333 15.746 24.362 1.00 13.94 119 LEU B C 1
ATOM 3059 O O . LEU B 1 119 ? -52.295 16.455 24.338 1.00 13.43 119 LEU B O 1
ATOM 3064 N N . ASP B 1 120 ? -50.578 15.487 23.314 1.00 14.09 120 ASP B N 1
ATOM 3065 C CA . ASP B 1 120 ? -50.732 16.092 22.016 1.00 14.78 120 ASP B CA 1
ATOM 3066 C C . ASP B 1 120 ? -51.305 15.227 20.857 1.00 15.03 120 ASP B C 1
ATOM 3067 O O . ASP B 1 120 ? -51.763 15.743 19.869 1.00 14.88 120 ASP B O 1
ATOM 3072 N N . GLY B 1 121 ? -51.224 13.925 21.030 1.00 13.71 121 GLY B N 1
ATOM 3073 C CA . GLY B 1 121 ? -51.475 12.952 20.006 1.00 14.11 121 GLY B CA 1
ATOM 3074 C C . GLY B 1 121 ? -51.612 11.503 20.451 1.00 12.82 121 GLY B C 1
ATOM 3075 O O . GLY B 1 121 ? -51.376 11.203 21.592 1.00 11.31 121 GLY B O 1
ATOM 3076 N N . ILE B 1 122 ? -51.925 10.651 19.498 1.00 12.10 122 ILE B N 1
ATOM 3077 C CA . ILE B 1 122 ? -52.008 9.221 19.670 1.00 11.54 122 ILE B CA 1
ATOM 3078 C C . ILE B 1 122 ? -51.257 8.425 18.606 1.00 11.55 122 ILE B C 1
ATOM 3079 O O . ILE B 1 122 ? -51.019 8.900 17.552 1.00 10.58 122 ILE B O 1
ATOM 3084 N N . ASP B 1 123 ? -50.938 7.193 18.943 1.00 11.32 123 ASP B N 1
ATOM 3085 C CA . ASP B 1 123 ? -50.411 6.185 18.053 1.00 10.31 123 ASP B CA 1
ATOM 3086 C C . ASP B 1 123 ? -51.216 4.904 18.177 1.00 10.38 123 ASP B C 1
ATOM 3087 O O . ASP B 1 123 ? -51.696 4.577 19.206 1.00 9.89 123 ASP B O 1
ATOM 3092 N N . ILE B 1 124 ? -51.339 4.210 17.089 1.00 9.86 124 ILE B N 1
ATOM 3093 C CA . ILE B 1 124 ? -52.083 2.996 17.060 1.00 8.98 124 ILE B CA 1
ATOM 3094 C C . ILE B 1 124 ? -51.181 1.751 16.880 1.00 9.17 124 ILE B C 1
ATOM 3095 O O . ILE B 1 124 ? -50.567 1.556 15.882 1.00 9.25 124 ILE B O 1
ATOM 3100 N N . ASP B 1 125 ? -51.154 0.951 17.911 1.00 7.99 125 ASP B N 1
ATOM 3101 C CA . ASP B 1 125 ? -50.318 -0.241 18.009 1.00 8.51 125 ASP B CA 1
ATOM 3102 C C . ASP B 1 125 ? -51.036 -1.522 18.513 1.00 9.47 125 ASP B C 1
ATOM 3103 O O . ASP B 1 125 ? -50.526 -2.178 19.394 1.00 10.26 125 ASP B O 1
ATOM 3108 N N . TYR B 1 126 ? -52.222 -1.825 17.990 1.00 8.95 126 TYR B N 1
ATOM 3109 C CA . TYR B 1 126 ? -52.806 -3.135 18.151 1.00 9.05 126 TYR B CA 1
ATOM 3110 C C . TYR B 1 126 ? -52.089 -4.175 17.261 1.00 10.45 126 TYR B C 1
ATOM 3111 O O . TYR B 1 126 ? -51.794 -3.918 16.142 1.00 9.76 126 TYR B O 1
ATOM 3120 N N . GLU B 1 127 ? -51.811 -5.323 17.827 1.00 10.22 127 GLU B N 1
ATOM 3121 C CA . GLU B 1 127 ? -51.086 -6.382 17.157 1.00 11.51 127 GLU B CA 1
ATOM 3122 C C . GLU B 1 127 ? -51.801 -7.784 16.971 1.00 11.33 127 GLU B C 1
ATOM 3123 O O . GLU B 1 127 ? -51.312 -8.624 16.317 1.00 12.02 127 GLU B O 1
ATOM 3129 N N . HIS B 1 128 ? -52.938 -7.958 17.626 1.00 12.29 128 HIS B N 1
ATOM 3130 C CA . HIS B 1 128 ? -53.736 -9.183 17.616 1.00 12.51 128 HIS B CA 1
ATOM 3131 C C . HIS B 1 128 ? -55.203 -8.936 17.240 1.00 12.45 128 HIS B C 1
ATOM 3132 O O . HIS B 1 128 ? -55.789 -8.045 17.732 1.00 12.21 128 HIS B O 1
ATOM 3139 N N . PHE B 1 129 ? -55.696 -9.726 16.305 1.00 11.71 129 PHE B N 1
ATOM 3140 C CA . PHE B 1 129 ? -56.929 -9.516 15.631 1.00 13.08 129 PHE B CA 1
ATOM 3141 C C . PHE B 1 129 ? -57.858 -10.761 15.532 1.00 14.38 129 PHE B C 1
ATOM 3142 O O . PHE B 1 129 ? -58.752 -10.794 14.749 1.00 15.83 129 PHE B O 1
ATOM 3150 N N . GLN B 1 130 ? -57.586 -11.753 16.352 1.00 15.73 130 GLN B N 1
ATOM 3151 C CA . GLN B 1 130 ? -58.270 -13.037 16.378 1.00 17.50 130 GLN B CA 1
ATOM 3152 C C . GLN B 1 130 ? -59.747 -12.975 16.725 1.00 18.43 130 GLN B C 1
ATOM 3153 O O . GLN B 1 130 ? -60.476 -13.811 16.319 1.00 20.36 130 GLN B O 1
ATOM 3159 N N . ASN B 1 131 ? -60.166 -11.952 17.440 1.00 17.97 131 ASN B N 1
ATOM 3160 C CA . ASN B 1 131 ? -61.547 -11.761 17.830 1.00 19.25 131 ASN B CA 1
ATOM 3161 C C . ASN B 1 131 ? -62.256 -10.558 17.182 1.00 18.97 131 ASN B C 1
ATOM 3162 O O . ASN B 1 131 ? -63.092 -9.978 17.778 1.00 19.09 131 ASN B O 1
ATOM 3167 N N . THR B 1 132 ? -61.849 -10.192 15.972 1.00 18.68 132 THR B N 1
ATOM 3168 C CA . THR B 1 132 ? -62.365 -9.047 15.231 1.00 18.68 132 THR B CA 1
ATOM 3169 C C . THR B 1 132 ? -62.155 -9.177 13.696 1.00 19.07 132 THR B C 1
ATOM 3170 O O . THR B 1 132 ? -61.648 -10.148 13.219 1.00 19.52 132 THR B O 1
ATOM 3174 N N . ASP B 1 133 ? -62.598 -8.194 12.953 1.00 18.28 133 ASP B N 1
ATOM 3175 C CA . ASP B 1 133 ? -62.421 -8.131 11.512 1.00 17.86 133 ASP B CA 1
ATOM 3176 C C . ASP B 1 133 ? -61.936 -6.761 11.135 1.00 17.60 133 ASP B C 1
ATOM 3177 O O . ASP B 1 133 ? -62.093 -5.847 11.883 1.00 17.40 133 ASP B O 1
ATOM 3182 N N . LYS B 1 134 ? -61.368 -6.656 9.956 1.00 17.48 134 LYS B N 1
ATOM 3183 C CA . LYS B 1 134 ? -60.683 -5.479 9.477 1.00 17.36 134 LYS B CA 1
ATOM 3184 C C . LYS B 1 134 ? -61.548 -4.221 9.358 1.00 17.19 134 LYS B C 1
ATOM 3185 O O . LYS B 1 134 ? -61.075 -3.161 9.551 1.00 16.87 134 LYS B O 1
ATOM 3191 N N . ASN B 1 135 ? -62.780 -4.391 8.947 1.00 16.41 135 ASN B N 1
ATOM 3192 C CA . ASN B 1 135 ? -63.705 -3.312 8.873 1.00 16.81 135 ASN B CA 1
ATOM 3193 C C . ASN B 1 135 ? -64.174 -2.721 10.216 1.00 16.13 135 ASN B C 1
ATOM 3194 O O . ASN B 1 135 ? -64.298 -1.574 10.355 1.00 15.49 135 ASN B O 1
ATOM 3199 N N . THR B 1 136 ? -64.392 -3.584 11.179 1.00 15.35 136 THR B N 1
ATOM 3200 C CA . THR B 1 136 ? -64.697 -3.205 12.516 1.00 14.17 136 THR B CA 1
ATOM 3201 C C . THR B 1 136 ? -63.497 -2.401 13.091 1.00 14.25 136 THR B C 1
ATOM 3202 O O . THR B 1 136 ? -63.667 -1.380 13.668 1.00 12.81 136 THR B O 1
ATOM 3206 N N . PHE B 1 137 ? -62.290 -2.893 12.868 1.00 13.31 137 PHE B N 1
ATOM 3207 C CA . PHE B 1 137 ? -61.091 -2.204 13.302 1.00 12.15 137 PHE B CA 1
ATOM 3208 C C . PHE B 1 137 ? -60.926 -0.843 12.640 1.00 12.29 137 PHE B C 1
ATOM 3209 O O . PHE B 1 137 ? -60.743 0.086 13.289 1.00 12.00 137 PHE B O 1
ATOM 3217 N N . ALA B 1 138 ? -61.065 -0.784 11.334 1.00 12.19 138 ALA B N 1
ATOM 3218 C CA . ALA B 1 138 ? -60.922 0.442 10.597 1.00 12.49 138 ALA B CA 1
ATOM 3219 C C . ALA B 1 138 ? -61.966 1.506 11.009 1.00 13.03 138 ALA B C 1
ATOM 3220 O O . ALA B 1 138 ? -61.634 2.605 11.236 1.00 12.17 138 ALA B O 1
ATOM 3222 N N . GLU B 1 139 ? -63.211 1.098 11.140 1.00 13.32 139 GLU B N 1
ATOM 3223 C CA . GLU B 1 139 ? -64.274 1.955 11.585 1.00 14.79 139 GLU B CA 1
ATOM 3224 C C . GLU B 1 139 ? -64.102 2.475 13.030 1.00 14.37 139 GLU B C 1
ATOM 3225 O O . GLU B 1 139 ? -64.314 3.620 13.228 1.00 15.49 139 GLU B O 1
ATOM 3231 N N . CYS B 1 140 ? -63.717 1.614 13.975 1.00 13.20 140 CYS B N 1
ATOM 3232 C CA . CYS B 1 140 ? -63.455 2.004 15.331 1.00 13.18 140 CYS B CA 1
ATOM 3233 C C . CYS B 1 140 ? -62.280 2.991 15.475 1.00 13.28 140 CYS B C 1
ATOM 3234 O O . CYS B 1 140 ? -62.471 4.035 15.988 1.00 13.60 140 CYS B O 1
ATOM 3237 N N . ILE B 1 141 ? -61.125 2.663 14.949 1.00 11.61 141 ILE B N 1
ATOM 3238 C CA . ILE B 1 141 ? -60.006 3.578 14.963 1.00 12.51 141 ILE B CA 1
ATOM 3239 C C . ILE B 1 141 ? -60.217 4.900 14.196 1.00 12.79 141 ILE B C 1
ATOM 3240 O O . ILE B 1 141 ? -59.905 5.930 14.709 1.00 13.14 141 ILE B O 1
ATOM 3245 N N . GLY B 1 142 ? -60.776 4.828 13.005 1.00 12.11 142 GLY B N 1
ATOM 3246 C CA . GLY B 1 142 ? -61.017 6.013 12.243 1.00 13.61 142 GLY B CA 1
ATOM 3247 C C . GLY B 1 142 ? -61.943 7.008 12.916 1.00 13.64 142 GLY B C 1
ATOM 3248 O O . GLY B 1 142 ? -61.621 8.116 13.031 1.00 12.22 142 GLY B O 1
ATOM 3249 N N . ARG B 1 143 ? -63.063 6.545 13.429 1.00 14.39 143 ARG B N 1
ATOM 3250 C CA . ARG B 1 143 ? -63.998 7.394 14.119 1.00 14.61 143 ARG B CA 1
ATOM 3251 C C . ARG B 1 143 ? -63.391 8.022 15.370 1.00 14.58 143 ARG B C 1
ATOM 3252 O O . ARG B 1 143 ? -63.626 9.135 15.646 1.00 15.56 143 ARG B O 1
ATOM 3260 N N . LEU B 1 144 ? -62.589 7.266 16.104 1.00 14.51 144 LEU B N 1
ATOM 3261 C CA . LEU B 1 144 ? -61.907 7.755 17.282 1.00 13.68 144 LEU B CA 1
ATOM 3262 C C . LEU B 1 144 ? -60.914 8.909 16.985 1.00 14.54 144 LEU B C 1
ATOM 3263 O O . LEU B 1 144 ? -61.007 9.942 17.572 1.00 14.22 144 LEU B O 1
ATOM 3268 N N . ILE B 1 145 ? -60.025 8.704 16.031 1.00 13.17 145 ILE B N 1
ATOM 3269 C CA . ILE B 1 145 ? -59.098 9.732 15.609 1.00 12.43 145 ILE B CA 1
ATOM 3270 C C . ILE B 1 145 ? -59.826 10.969 15.034 1.00 13.50 145 ILE B C 1
ATOM 3271 O O . ILE B 1 145 ? -59.487 12.051 15.354 1.00 12.19 145 ILE B O 1
ATOM 3276 N N . THR B 1 146 ? -60.831 10.741 14.192 1.00 14.89 146 THR B N 1
ATOM 3277 C CA . THR B 1 146 ? -61.598 11.822 13.560 1.00 17.35 146 THR B CA 1
ATOM 3278 C C . THR B 1 146 ? -62.307 12.674 14.627 1.00 16.87 146 THR B C 1
ATOM 3279 O O . THR B 1 146 ? -62.187 13.844 14.618 1.00 18.33 146 THR B O 1
ATOM 3283 N N . THR B 1 147 ? -62.975 12.039 15.565 1.00 17.18 147 THR B N 1
ATOM 3284 C CA . THR B 1 147 ? -63.663 12.726 16.644 1.00 16.63 147 THR B CA 1
ATOM 3285 C C . THR B 1 147 ? -62.719 13.504 17.544 1.00 16.63 147 THR B C 1
ATOM 3286 O O . THR B 1 147 ? -62.982 14.628 17.847 1.00 15.51 147 THR B O 1
ATOM 3290 N N . LEU B 1 148 ? -61.603 12.902 17.943 1.00 15.02 148 LEU B N 1
ATOM 3291 C CA . LEU B 1 148 ? -60.631 13.562 18.807 1.00 14.51 148 LEU B CA 1
ATOM 3292 C C . LEU B 1 148 ? -60.024 14.812 18.121 1.00 16.02 148 LEU B C 1
ATOM 3293 O O . LEU B 1 148 ? -59.839 15.818 18.732 1.00 16.85 148 LEU B O 1
ATOM 3298 N N . LYS B 1 149 ? -59.699 14.702 16.849 1.00 16.95 149 LYS B N 1
ATOM 3299 C CA . LYS B 1 149 ? -59.228 15.821 16.074 1.00 18.00 149 LYS B CA 1
ATOM 3300 C C . LYS B 1 149 ? -60.322 16.927 15.957 1.00 19.03 149 LYS B C 1
ATOM 3301 O O . LYS B 1 149 ? -60.059 18.045 16.233 1.00 19.17 149 LYS B O 1
ATOM 3307 N N . LYS B 1 150 ? -61.548 16.532 15.668 1.00 20.42 150 LYS B N 1
ATOM 3308 C CA . LYS B 1 150 ? -62.681 17.433 15.471 1.00 22.04 150 LYS B CA 1
ATOM 3309 C C . LYS B 1 150 ? -62.963 18.227 16.762 1.00 22.05 150 LYS B C 1
ATOM 3310 O O . LYS B 1 150 ? -63.099 19.390 16.737 1.00 21.89 150 LYS B O 1
ATOM 3316 N N . ASN B 1 151 ? -62.924 17.545 17.891 1.00 21.44 151 ASN B N 1
ATOM 3317 C CA . ASN B 1 151 ? -63.089 18.082 19.216 1.00 20.63 151 ASN B CA 1
ATOM 3318 C C . ASN B 1 151 ? -61.901 18.944 19.705 1.00 20.08 151 ASN B C 1
ATOM 3319 O O . ASN B 1 151 ? -61.990 19.493 20.733 1.00 20.80 151 ASN B O 1
ATOM 3324 N N . GLY B 1 152 ? -60.787 18.993 19.001 1.00 19.03 152 GLY B N 1
ATOM 3325 C CA . GLY B 1 152 ? -59.595 19.673 19.454 1.00 17.73 152 GLY B CA 1
ATOM 3326 C C . GLY B 1 152 ? -58.733 19.067 20.587 1.00 17.87 152 GLY B C 1
ATOM 3327 O O . GLY B 1 152 ? -57.932 19.749 21.107 1.00 18.28 152 GLY B O 1
ATOM 3328 N N . VAL B 1 153 ? -58.982 17.827 20.988 1.00 17.42 153 VAL B N 1
ATOM 3329 C CA . VAL B 1 153 ? -58.228 17.043 21.984 1.00 15.55 153 VAL B CA 1
ATOM 3330 C C . VAL B 1 153 ? -56.791 16.597 21.606 1.00 16.98 153 VAL B C 1
ATOM 3331 O O . VAL B 1 153 ? -55.939 16.539 22.438 1.00 16.78 153 VAL B O 1
ATOM 3335 N N . ILE B 1 154 ? -56.593 16.277 20.341 1.00 15.92 154 ILE B N 1
ATOM 3336 C CA . ILE B 1 154 ? -55.288 15.917 19.777 1.00 15.83 154 ILE B CA 1
ATOM 3337 C C . ILE B 1 154 ? -54.970 16.710 18.508 1.00 16.31 154 ILE B C 1
ATOM 3338 O O . ILE B 1 154 ? -55.841 17.089 17.816 1.00 15.53 154 ILE B O 1
ATOM 3343 N N . SER B 1 155 ? -53.729 17.103 18.353 1.00 16.98 155 SER B N 1
ATOM 3344 C CA . SER B 1 155 ? -53.127 17.585 17.136 1.00 18.14 155 SER B CA 1
ATOM 3345 C C . SER B 1 155 ? -52.788 16.599 15.996 1.00 18.73 155 SER B C 1
ATOM 3346 O O . SER B 1 155 ? -53.034 16.873 14.881 1.00 19.13 155 SER B O 1
ATOM 3349 N N . PHE B 1 156 ? -52.151 15.487 16.344 1.00 18.03 156 PHE B N 1
ATOM 3350 C CA . PHE B 1 156 ? -51.668 14.489 15.400 1.00 15.73 156 PHE B CA 1
ATOM 3351 C C . PHE B 1 156 ? -52.043 13.032 15.717 1.00 14.93 156 PHE B C 1
ATOM 3352 O O . PHE B 1 156 ? -52.366 12.704 16.823 1.00 14.04 156 PHE B O 1
ATOM 3360 N N . ALA B 1 157 ? -51.967 12.177 14.716 1.00 13.68 157 ALA B N 1
ATOM 3361 C CA . ALA B 1 157 ? -52.062 10.746 14.889 1.00 12.94 157 ALA B CA 1
ATOM 3362 C C . ALA B 1 157 ? -51.151 9.909 13.938 1.00 12.43 157 ALA B C 1
ATOM 3363 O O . ALA B 1 157 ? -51.021 10.197 12.765 1.00 11.59 157 ALA B O 1
ATOM 3365 N N . SER B 1 158 ? -50.608 8.842 14.490 1.00 10.76 158 SER B N 1
ATOM 3366 C CA . SER B 1 158 ? -49.815 7.858 13.786 1.00 10.45 158 SER B CA 1
ATOM 3367 C C . SER B 1 158 ? -50.307 6.385 13.950 1.00 10.30 158 SER B C 1
ATOM 3368 O O . SER B 1 158 ? -51.012 6.063 14.821 1.00 9.33 158 SER B O 1
ATOM 3371 N N . ILE B 1 159 ? -49.893 5.543 13.050 1.00 10.31 159 ILE B N 1
ATOM 3372 C CA . ILE B 1 159 ? -50.102 4.096 13.111 1.00 9.24 159 ILE B CA 1
ATOM 3373 C C . ILE B 1 159 ? -48.762 3.357 13.057 1.00 8.58 159 ILE B C 1
ATOM 3374 O O . ILE B 1 159 ? -47.852 3.876 12.537 1.00 8.50 159 ILE B O 1
ATOM 3379 N N . SER B 1 160 ? -48.664 2.169 13.634 1.00 8.60 160 SER B N 1
ATOM 3380 C CA . SER B 1 160 ? -47.442 1.433 13.591 1.00 9.41 160 SER B CA 1
ATOM 3381 C C . SER B 1 160 ? -47.535 -0.028 13.095 1.00 9.06 160 SER B C 1
ATOM 3382 O O . SER B 1 160 ? -47.365 -0.900 13.830 1.00 9.24 160 SER B O 1
ATOM 3385 N N . PRO B 1 161 ? -47.819 -0.231 11.815 1.00 9.83 161 PRO B N 1
ATOM 3386 C CA . PRO B 1 161 ? -47.995 -1.555 11.238 1.00 9.43 161 PRO B CA 1
ATOM 3387 C C . PRO B 1 161 ? -46.703 -2.353 10.994 1.00 9.60 161 PRO B C 1
ATOM 3388 O O . PRO B 1 161 ? -45.641 -1.868 11.157 1.00 9.14 161 PRO B O 1
ATOM 3392 N N . PHE B 1 162 ? -46.873 -3.603 10.614 1.00 10.05 162 PHE B N 1
ATOM 3393 C CA . PHE B 1 162 ? -45.802 -4.503 10.231 1.00 11.03 162 PHE B CA 1
ATOM 3394 C C . PHE B 1 162 ? -46.415 -5.602 9.313 1.00 11.22 162 PHE B C 1
ATOM 3395 O O . PHE B 1 162 ? -47.586 -5.700 9.255 1.00 10.40 162 PHE B O 1
ATOM 3403 N N . PRO B 1 163 ? -45.626 -6.398 8.616 1.00 12.03 163 PRO B N 1
ATOM 3404 C CA . PRO B 1 163 ? -46.183 -7.159 7.500 1.00 11.78 163 PRO B CA 1
ATOM 3405 C C . PRO B 1 163 ? -47.366 -8.043 7.899 1.00 13.38 163 PRO B C 1
ATOM 3406 O O . PRO B 1 163 ? -48.389 -7.997 7.302 1.00 12.26 163 PRO B O 1
ATOM 3410 N N . SER B 1 164 ? -47.239 -8.716 9.020 1.00 13.35 164 SER B N 1
ATOM 3411 C CA . SER B 1 164 ? -48.247 -9.667 9.437 1.00 13.31 164 SER B CA 1
ATOM 3412 C C . SER B 1 164 ? -49.633 -9.079 9.827 1.00 12.67 164 SER B C 1
ATOM 3413 O O . SER B 1 164 ? -50.553 -9.754 9.987 1.00 12.40 164 SER B O 1
ATOM 3416 N N . VAL B 1 165 ? -49.676 -7.780 9.959 1.00 11.02 165 VAL B N 1
ATOM 3417 C CA . VAL B 1 165 ? -50.812 -7.028 10.384 1.00 10.76 165 VAL B CA 1
ATOM 3418 C C . VAL B 1 165 ? -51.292 -5.981 9.330 1.00 10.53 165 VAL B C 1
ATOM 3419 O O . VAL B 1 165 ? -52.212 -5.250 9.511 1.00 10.26 165 VAL B O 1
ATOM 3423 N N . ASP B 1 166 ? -50.632 -6.008 8.207 1.00 9.71 166 ASP B N 1
ATOM 3424 C CA . ASP B 1 166 ? -50.825 -5.051 7.193 1.00 9.79 166 ASP B CA 1
ATOM 3425 C C . ASP B 1 166 ? -52.271 -5.066 6.688 1.00 8.99 166 ASP B C 1
ATOM 3426 O O . ASP B 1 166 ? -52.765 -4.080 6.320 1.00 7.34 166 ASP B O 1
ATOM 3431 N N . GLU B 1 167 ? -52.926 -6.204 6.724 1.00 9.26 167 GLU B N 1
ATOM 3432 C CA . GLU B 1 167 ? -54.308 -6.281 6.266 1.00 11.10 167 GLU B CA 1
ATOM 3433 C C . GLU B 1 167 ? -55.248 -5.338 7.048 1.00 10.94 167 GLU B C 1
ATOM 3434 O O . GLU B 1 167 ? -56.020 -4.644 6.451 1.00 11.51 167 GLU B O 1
ATOM 3440 N N . TYR B 1 168 ? -55.128 -5.350 8.360 1.00 10.58 168 TYR B N 1
ATOM 3441 C CA . TYR B 1 168 ? -55.873 -4.478 9.235 1.00 11.55 168 TYR B CA 1
ATOM 3442 C C . TYR B 1 168 ? -55.562 -2.979 9.133 1.00 10.43 168 TYR B C 1
ATOM 3443 O O . TYR B 1 168 ? -56.453 -2.214 8.975 1.00 9.85 168 TYR B O 1
ATOM 3452 N N . TYR B 1 169 ? -54.271 -2.653 9.128 1.00 9.95 169 TYR B N 1
ATOM 3453 C CA . TYR B 1 169 ? -53.805 -1.309 8.925 1.00 10.59 169 TYR B CA 1
ATOM 3454 C C . TYR B 1 169 ? -54.118 -0.653 7.531 1.00 11.28 169 TYR B C 1
ATOM 3455 O O . TYR B 1 169 ? -54.391 0.494 7.449 1.00 11.13 169 TYR B O 1
ATOM 3464 N N . LEU B 1 170 ? -54.063 -1.432 6.471 1.00 10.41 170 LEU B N 1
ATOM 3465 C CA . LEU B 1 170 ? -54.450 -0.999 5.127 1.00 10.56 170 LEU B CA 1
ATOM 3466 C C . LEU B 1 170 ? -55.929 -0.618 4.992 1.00 10.24 170 LEU B C 1
ATOM 3467 O O . LEU B 1 170 ? -56.268 0.299 4.327 1.00 12.20 170 LEU B O 1
ATOM 3472 N N . ALA B 1 171 ? -56.763 -1.374 5.656 1.00 11.17 171 ALA B N 1
ATOM 3473 C CA . ALA B 1 171 ? -58.161 -1.111 5.742 1.00 10.88 171 ALA B CA 1
ATOM 3474 C C . ALA B 1 171 ? -58.420 0.227 6.421 1.00 11.82 171 ALA B C 1
ATOM 3475 O O . ALA B 1 171 ? -59.106 1.023 5.907 1.00 11.45 171 ALA B O 1
ATOM 3477 N N . LEU B 1 172 ? -57.753 0.444 7.559 1.00 11.33 172 LEU B N 1
ATOM 3478 C CA . LEU B 1 172 ? -57.804 1.692 8.277 1.00 10.50 172 LEU B CA 1
ATOM 3479 C C . LEU B 1 172 ? -57.285 2.876 7.451 1.00 12.08 172 LEU B C 1
ATOM 3480 O O . LEU B 1 172 ? -57.942 3.855 7.354 1.00 11.01 172 LEU B O 1
ATOM 3485 N N . PHE B 1 173 ? -56.117 2.715 6.856 1.00 12.01 173 PHE B N 1
ATOM 3486 C CA . PHE B 1 173 ? -55.488 3.764 6.068 1.00 12.62 173 PHE B CA 1
ATOM 3487 C C . PHE B 1 173 ? -56.315 4.132 4.851 1.00 13.53 173 PHE B C 1
ATOM 3488 O O . PHE B 1 173 ? -56.557 5.264 4.635 1.00 14.73 173 PHE B O 1
ATOM 3496 N N . ASN B 1 174 ? -56.774 3.138 4.122 1.00 14.74 174 ASN B N 1
ATOM 3497 C CA . ASN B 1 174 ? -57.536 3.344 2.924 1.00 16.75 174 ASN B CA 1
ATOM 3498 C C . ASN B 1 174 ? -58.859 4.037 3.224 1.00 18.27 174 ASN B C 1
ATOM 3499 O O . ASN B 1 174 ? -59.235 4.877 2.544 1.00 19.30 174 ASN B O 1
ATOM 3504 N N . GLU B 1 175 ? -59.525 3.652 4.282 1.00 18.99 175 GLU B N 1
ATOM 3505 C CA . GLU B 1 175 ? -60.695 4.307 4.810 1.00 19.09 175 GLU B CA 1
ATOM 3506 C C . GLU B 1 175 ? -60.557 5.722 5.438 1.00 19.36 175 GLU B C 1
ATOM 3507 O O . GLU B 1 175 ? -61.464 6.479 5.381 1.00 20.07 175 GLU B O 1
ATOM 3513 N N . TYR B 1 176 ? -59.440 5.997 6.084 1.00 18.19 176 TYR B N 1
ATOM 3514 C CA . TYR B 1 176 ? -59.247 7.185 6.881 1.00 17.83 176 TYR B CA 1
ATOM 3515 C C . TYR B 1 176 ? -57.924 7.920 6.664 1.00 17.14 176 TYR B C 1
ATOM 3516 O O . TYR B 1 176 ? -57.414 8.528 7.536 1.00 15.05 176 TYR B O 1
ATOM 3525 N N . LYS B 1 177 ? -57.461 7.923 5.443 1.00 18.60 177 LYS B N 1
ATOM 3526 C CA . LYS B 1 177 ? -56.158 8.386 5.066 1.00 20.35 177 LYS B CA 1
ATOM 3527 C C . LYS B 1 177 ? -55.924 9.819 5.474 1.00 20.63 177 LYS B C 1
ATOM 3528 O O . LYS B 1 177 ? -54.879 10.128 5.917 1.00 21.01 177 LYS B O 1
ATOM 3534 N N . ASN B 1 178 ? -56.912 10.671 5.352 1.00 20.01 178 ASN B N 1
ATOM 3535 C CA . ASN B 1 178 ? -56.712 12.053 5.740 1.00 21.07 178 ASN B CA 1
ATOM 3536 C C . ASN B 1 178 ? -56.694 12.352 7.266 1.00 20.65 178 ASN B C 1
ATOM 3537 O O . ASN B 1 178 ? -56.404 13.412 7.693 1.00 20.02 178 ASN B O 1
ATOM 3542 N N . ALA B 1 179 ? -57.044 11.362 8.036 1.00 20.01 179 ALA B N 1
ATOM 3543 C CA . ALA B 1 179 ? -56.921 11.467 9.465 1.00 19.48 179 ALA B CA 1
ATOM 3544 C C . ALA B 1 179 ? -55.584 11.030 10.108 1.00 19.07 179 ALA B C 1
ATOM 3545 O O . ALA B 1 179 ? -55.365 11.308 11.205 1.00 18.20 179 ALA B O 1
ATOM 3547 N N . ILE B 1 180 ? -54.735 10.356 9.362 1.00 18.91 180 ILE B N 1
ATOM 3548 C CA . ILE B 1 180 ? -53.467 9.829 9.822 1.00 16.42 180 ILE B CA 1
ATOM 3549 C C . ILE B 1 180 ? -52.256 10.633 9.300 1.00 16.99 180 ILE B C 1
ATOM 3550 O O . ILE B 1 180 ? -52.051 10.750 8.141 1.00 16.20 180 ILE B O 1
ATOM 3555 N N . ASN B 1 181 ? -51.509 11.219 10.201 1.00 15.40 181 ASN B N 1
ATOM 3556 C CA . ASN B 1 181 ? -50.335 12.000 9.890 1.00 15.44 181 ASN B CA 1
ATOM 3557 C C . ASN B 1 181 ? -49.069 11.331 9.322 1.00 15.03 181 ASN B C 1
ATOM 3558 O O . ASN B 1 181 ? -48.546 11.809 8.396 1.00 14.89 181 ASN B O 1
ATOM 3563 N N . HIS B 1 182 ? -48.637 10.247 9.939 1.00 13.56 182 HIS B N 1
ATOM 3564 C CA . HIS B 1 182 ? -47.496 9.452 9.546 1.00 12.05 182 HIS B CA 1
ATOM 3565 C C . HIS B 1 182 ? -47.592 8.000 10.027 1.00 11.89 182 HIS B C 1
ATOM 3566 O O . HIS B 1 182 ? -48.382 7.673 10.853 1.00 10.06 182 HIS B O 1
ATOM 3573 N N . ILE B 1 183 ? -46.759 7.169 9.423 1.00 10.75 183 ILE B N 1
ATOM 3574 C CA . ILE B 1 183 ? -46.719 5.745 9.630 1.00 10.66 183 ILE B CA 1
ATOM 3575 C C . ILE B 1 183 ? -45.369 5.303 10.233 1.00 10.36 183 ILE B C 1
ATOM 3576 O O . ILE B 1 183 ? -44.359 5.320 9.576 1.00 10.15 183 ILE B O 1
ATOM 3581 N N . ASN B 1 184 ? -45.388 4.933 11.493 1.00 9.81 184 ASN B N 1
ATOM 3582 C CA . ASN B 1 184 ? -44.197 4.435 12.136 1.00 9.70 184 ASN B CA 1
ATOM 3583 C C . ASN B 1 184 ? -43.994 2.896 11.883 1.00 8.23 184 ASN B C 1
ATOM 3584 O O . ASN B 1 184 ? -44.197 2.117 12.731 1.00 9.53 184 ASN B O 1
ATOM 3589 N N . TYR B 1 185 ? -43.627 2.548 10.667 1.00 6.52 185 TYR B N 1
ATOM 3590 C CA . TYR B 1 185 ? -43.528 1.164 10.254 1.00 8.06 185 TYR B CA 1
ATOM 3591 C C . TYR B 1 185 ? -42.476 0.475 11.069 1.00 7.89 185 TYR B C 1
ATOM 3592 O O . TYR B 1 185 ? -41.412 0.979 11.186 1.00 8.05 185 TYR B O 1
ATOM 3601 N N . GLN B 1 186 ? -42.843 -0.677 11.596 1.00 7.69 186 GLN B N 1
ATOM 3602 C CA . GLN B 1 186 ? -41.954 -1.470 12.444 1.00 8.09 186 GLN B CA 1
ATOM 3603 C C . GLN B 1 186 ? -40.987 -2.453 11.664 1.00 8.68 186 GLN B C 1
ATOM 3604 O O . GLN B 1 186 ? -41.185 -3.626 11.640 1.00 8.98 186 GLN B O 1
ATOM 3610 N N . PHE B 1 187 ? -39.919 -1.908 11.113 1.00 8.65 187 PHE B N 1
ATOM 3611 C CA . PHE B 1 187 ? -38.892 -2.596 10.300 1.00 11.75 187 PHE B CA 1
ATOM 3612 C C . PHE B 1 187 ? -38.083 -3.711 11.077 1.00 12.91 187 PHE B C 1
ATOM 3613 O O . PHE B 1 187 ? -37.521 -4.610 10.510 1.00 12.83 187 PHE B O 1
ATOM 3621 N N . LYS B 1 188 ? -38.123 -3.619 12.388 1.00 13.59 188 LYS B N 1
ATOM 3622 C CA . LYS B 1 188 ? -37.542 -4.618 13.251 1.00 14.67 188 LYS B CA 1
ATOM 3623 C C . LYS B 1 188 ? -38.314 -5.936 13.228 1.00 15.58 188 LYS B C 1
ATOM 3624 O O . LYS B 1 188 ? -37.845 -6.905 13.676 1.00 14.57 188 LYS B O 1
ATOM 3630 N N . ALA B 1 189 ? -39.489 -5.939 12.659 1.00 16.09 189 ALA B N 1
ATOM 3631 C CA . ALA B 1 189 ? -40.260 -7.142 12.463 1.00 16.05 189 ALA B CA 1
ATOM 3632 C C . ALA B 1 189 ? -39.577 -8.150 11.494 1.00 16.66 189 ALA B C 1
ATOM 3633 O O . ALA B 1 189 ? -39.755 -9.297 11.587 1.00 16.21 189 ALA B O 1
ATOM 3635 N N . TYR B 1 190 ? -38.793 -7.634 10.580 1.00 16.44 190 TYR B N 1
ATOM 3636 C CA . TYR B 1 190 ? -37.980 -8.419 9.682 1.00 18.03 190 TYR B CA 1
ATOM 3637 C C . TYR B 1 190 ? -36.820 -9.146 10.421 1.00 19.90 190 TYR B C 1
ATOM 3638 O O . TYR B 1 190 ? -36.424 -8.774 11.486 1.00 20.28 190 TYR B O 1
ATOM 3647 N N . ASP B 1 191 ? -36.328 -10.195 9.799 1.00 22.57 191 ASP B N 1
ATOM 3648 C CA . ASP B 1 191 ? -35.196 -10.999 10.233 1.00 24.98 191 ASP B CA 1
ATOM 3649 C C . ASP B 1 191 ? -33.957 -10.163 10.242 1.00 25.07 191 ASP B C 1
ATOM 3650 O O . ASP B 1 191 ? -33.800 -9.319 9.451 1.00 25.34 191 ASP B O 1
ATOM 3655 N N . SER B 1 192 ? -33.094 -10.469 11.178 1.00 25.98 192 SER B N 1
ATOM 3656 C CA . SER B 1 192 ? -31.867 -9.744 11.492 1.00 27.76 192 SER B CA 1
ATOM 3657 C C . SER B 1 192 ? -30.775 -9.878 10.478 0.00 30.83 192 SER B C 1
ATOM 3658 O O . SER B 1 192 ? -29.852 -9.082 10.470 0.00 31.68 192 SER B O 1
ATOM 3661 N N . SER B 1 193 ? -30.909 -10.868 9.612 1.00 31.49 193 SER B N 1
ATOM 3662 C CA . SER B 1 193 ? -30.029 -11.033 8.489 0.50 31.71 193 SER B CA 1
ATOM 3663 C C . SER B 1 193 ? -30.333 -10.005 7.402 1.00 31.47 193 SER B C 1
ATOM 3664 O O . SER B 1 193 ? -29.688 -10.008 6.405 1.00 32.57 193 SER B O 1
ATOM 3667 N N . THR B 1 194 ? -31.317 -9.144 7.599 1.00 29.81 194 THR B N 1
ATOM 3668 C CA . THR B 1 194 ? -31.677 -8.228 6.548 1.00 28.49 194 THR B CA 1
ATOM 3669 C C . THR B 1 194 ? -30.453 -7.384 6.256 1.00 27.84 194 THR B C 1
ATOM 3670 O O . THR B 1 194 ? -29.936 -6.745 7.117 1.00 28.29 194 THR B O 1
ATOM 3674 N N . SER B 1 195 ? -30.032 -7.427 5.010 1.00 25.96 195 SER B N 1
ATOM 3675 C CA . SER B 1 195 ? -29.000 -6.590 4.411 1.00 23.82 195 SER B CA 1
ATOM 3676 C C . SER B 1 195 ? -29.520 -5.190 4.072 1.00 22.18 195 SER B C 1
ATOM 3677 O O . SER B 1 195 ? -30.691 -4.948 4.133 1.00 20.93 195 SER B O 1
ATOM 3680 N N . VAL B 1 196 ? -28.608 -4.305 3.684 1.00 20.92 196 VAL B N 1
ATOM 3681 C CA . VAL B 1 196 ? -28.945 -2.960 3.272 1.00 19.34 196 VAL B CA 1
ATOM 3682 C C . VAL B 1 196 ? -29.883 -2.963 2.061 1.00 20.43 196 VAL B C 1
ATOM 3683 O O . VAL B 1 196 ? -30.905 -2.335 2.093 1.00 18.67 196 VAL B O 1
ATOM 3687 N N . ASP B 1 197 ? -29.551 -3.736 1.037 1.00 20.87 197 ASP B N 1
ATOM 3688 C CA . ASP B 1 197 ? -30.379 -3.825 -0.147 1.00 21.52 197 ASP B CA 1
ATOM 3689 C C . ASP B 1 197 ? -31.767 -4.405 0.174 1.00 20.55 197 ASP B C 1
ATOM 3690 O O . ASP B 1 197 ? -32.727 -3.923 -0.334 1.00 20.73 197 ASP B O 1
ATOM 3695 N N . LYS B 1 198 ? -31.851 -5.420 1.004 1.00 18.66 198 LYS B N 1
ATOM 3696 C CA . LYS B 1 198 ? -33.135 -5.958 1.354 1.00 18.18 198 LYS B CA 1
ATOM 3697 C C . LYS B 1 198 ? -34.006 -4.941 2.123 1.00 16.93 198 LYS B C 1
ATOM 3698 O O . LYS B 1 198 ? -35.148 -4.862 1.875 1.00 15.46 198 LYS B O 1
ATOM 3704 N N . PHE B 1 199 ? -33.402 -4.197 3.054 1.00 14.94 199 PHE B N 1
ATOM 3705 C CA . PHE B 1 199 ? -34.108 -3.221 3.836 1.00 14.54 199 PHE B CA 1
ATOM 3706 C C . PHE B 1 199 ? -34.726 -2.153 2.928 1.00 13.73 199 PHE B C 1
ATOM 3707 O O . PHE B 1 199 ? -35.863 -1.840 3.057 1.00 12.56 199 PHE B O 1
ATOM 3715 N N . LEU B 1 200 ? -33.939 -1.697 1.977 1.00 13.34 200 LEU B N 1
ATOM 3716 C CA . LEU B 1 200 ? -34.354 -0.696 1.016 1.00 13.39 200 LEU B CA 1
ATOM 3717 C C . LEU B 1 200 ? -35.556 -1.156 0.169 1.00 12.84 200 LEU B C 1
ATOM 3718 O O . LEU B 1 200 ? -36.443 -0.426 0.004 1.00 12.75 200 LEU B O 1
ATOM 3723 N N . GLY B 1 201 ? -35.549 -2.406 -0.222 1.00 13.33 201 GLY B N 1
ATOM 3724 C CA . GLY B 1 201 ? -36.644 -3.032 -0.913 1.00 14.49 201 GLY B CA 1
ATOM 3725 C C . GLY B 1 201 ? -37.897 -3.082 -0.062 1.00 15.14 201 GLY B C 1
ATOM 3726 O O . GLY B 1 201 ? -38.923 -2.789 -0.515 1.00 14.44 201 GLY B O 1
ATOM 3727 N N . TYR B 1 202 ? -37.725 -3.410 1.208 1.00 14.97 202 TYR B N 1
ATOM 3728 C CA . TYR B 1 202 ? -38.784 -3.430 2.191 1.00 14.72 202 TYR B CA 1
ATOM 3729 C C . TYR B 1 202 ? -39.400 -2.031 2.384 1.00 14.57 202 TYR B C 1
ATOM 3730 O O . TYR B 1 202 ? -40.580 -1.919 2.374 1.00 13.82 202 TYR B O 1
ATOM 3739 N N . TYR B 1 203 ? -38.570 -0.990 2.461 1.00 15.14 203 TYR B N 1
ATOM 3740 C CA . TYR B 1 203 ? -39.058 0.375 2.611 1.00 14.90 203 TYR B CA 1
ATOM 3741 C C . TYR B 1 203 ? -39.906 0.775 1.400 1.00 15.83 203 TYR B C 1
ATOM 3742 O O . TYR B 1 203 ? -40.942 1.336 1.541 1.00 14.55 203 TYR B O 1
ATOM 3751 N N . ASN B 1 204 ? -39.390 0.487 0.228 1.00 16.75 204 ASN B N 1
ATOM 3752 C CA . ASN B 1 204 ? -40.080 0.777 -0.995 1.00 16.64 204 ASN B CA 1
ATOM 3753 C C . ASN B 1 204 ? -41.412 0.010 -1.059 1.00 15.95 204 ASN B C 1
ATOM 3754 O O . ASN B 1 204 ? -42.352 0.591 -1.454 1.00 17.43 204 ASN B O 1
ATOM 3759 N N . ASN B 1 205 ? -41.467 -1.224 -0.573 1.00 14.75 205 ASN B N 1
ATOM 3760 C CA . ASN B 1 205 ? -42.740 -1.955 -0.475 1.00 15.44 205 ASN B CA 1
ATOM 3761 C C . ASN B 1 205 ? -43.765 -1.254 0.449 1.00 14.76 205 ASN B C 1
ATOM 3762 O O . ASN B 1 205 ? -44.846 -1.023 0.051 1.00 13.09 205 ASN B O 1
ATOM 3767 N N . ALA B 1 206 ? -43.344 -0.853 1.639 1.00 13.64 206 ALA B N 1
ATOM 3768 C CA . ALA B 1 206 ? -44.216 -0.165 2.576 1.00 13.05 206 ALA B CA 1
ATOM 3769 C C . ALA B 1 206 ? -44.784 1.165 2.052 1.00 13.00 206 ALA B C 1
ATOM 3770 O O . ALA B 1 206 ? -45.926 1.403 2.154 1.00 11.93 206 ALA B O 1
ATOM 3772 N N . ALA B 1 207 ? -43.936 1.960 1.438 1.00 13.60 207 ALA B N 1
ATOM 3773 C CA . ALA B 1 207 ? -44.330 3.200 0.863 1.00 14.85 207 ALA B CA 1
ATOM 3774 C C . ALA B 1 207 ? -45.363 2.973 -0.238 1.00 15.76 207 ALA B C 1
ATOM 3775 O O . ALA B 1 207 ? -46.214 3.740 -0.409 1.00 16.63 207 ALA B O 1
ATOM 3777 N N . SER B 1 208 ? -45.154 1.942 -1.019 1.00 16.49 208 SER B N 1
ATOM 3778 C CA . SER B 1 208 ? -46.081 1.551 -2.042 1.00 18.67 208 SER B CA 1
ATOM 3779 C C . SER B 1 208 ? -47.444 1.030 -1.542 1.00 18.15 208 SER B C 1
ATOM 3780 O O . SER B 1 208 ? -48.445 1.369 -2.088 1.00 18.19 208 SER B O 1
ATOM 3783 N N . LYS B 1 209 ? -47.427 0.247 -0.477 1.00 16.95 209 LYS B N 1
ATOM 3784 C CA . LYS B 1 209 ? -48.634 -0.210 0.197 1.00 18.17 209 LYS B CA 1
ATOM 3785 C C . LYS B 1 209 ? -49.433 0.964 0.737 1.00 17.07 209 LYS B C 1
ATOM 3786 O O . LYS B 1 209 ? -50.589 1.026 0.572 1.00 17.46 209 LYS B O 1
ATOM 3792 N N . TYR B 1 210 ? -48.757 1.861 1.424 1.00 16.32 210 TYR B N 1
ATOM 3793 C CA . TYR B 1 210 ? -49.388 2.992 2.016 1.00 17.60 210 TYR B CA 1
ATOM 3794 C C . TYR B 1 210 ? -49.213 4.262 1.159 1.00 18.09 210 TYR B C 1
ATOM 3795 O O . TYR B 1 210 ? -48.725 5.236 1.594 1.00 18.15 210 TYR B O 1
ATOM 3804 N N . LYS B 1 211 ? -49.641 4.186 -0.074 1.00 19.84 211 LYS B N 1
ATOM 3805 C CA . LYS B 1 211 ? -49.384 5.216 -1.055 1.00 21.43 211 LYS B CA 1
ATOM 3806 C C . LYS B 1 211 ? -49.927 6.569 -0.614 1.00 20.65 211 LYS B C 1
ATOM 3807 O O . LYS B 1 211 ? -51.051 6.710 -0.282 1.00 20.51 211 LYS B O 1
ATOM 3813 N N . GLY B 1 212 ? -49.055 7.541 -0.599 1.00 19.95 212 GLY B N 1
ATOM 3814 C CA . GLY B 1 212 ? -49.355 8.865 -0.164 1.00 20.02 212 GLY B CA 1
ATOM 3815 C C . GLY B 1 212 ? -49.366 9.080 1.329 1.00 20.48 212 GLY B C 1
ATOM 3816 O O . GLY B 1 212 ? -49.745 10.097 1.752 1.00 19.67 212 GLY B O 1
ATOM 3817 N N . GLY B 1 213 ? -48.931 8.077 2.075 1.00 20.34 213 GLY B N 1
ATOM 3818 C CA . GLY B 1 213 ? -48.775 8.108 3.503 1.00 18.89 213 GLY B CA 1
ATOM 3819 C C . GLY B 1 213 ? -47.296 8.320 3.777 1.00 18.39 213 GLY B C 1
ATOM 3820 O O . GLY B 1 213 ? -46.528 7.802 3.072 1.00 18.11 213 GLY B O 1
ATOM 3821 N N . ASN B 1 214 ? -46.935 9.086 4.800 1.00 16.60 214 ASN B N 1
ATOM 3822 C CA . ASN B 1 214 ? -45.562 9.319 5.147 1.00 15.50 214 ASN B CA 1
ATOM 3823 C C . ASN B 1 214 ? -44.977 8.183 6.069 1.00 14.78 214 ASN B C 1
ATOM 3824 O O . ASN B 1 214 ? -45.222 8.135 7.263 1.00 14.18 214 ASN B O 1
ATOM 3829 N N . VAL B 1 215 ? -44.192 7.303 5.469 1.00 13.33 215 VAL B N 1
ATOM 3830 C CA . VAL B 1 215 ? -43.616 6.159 6.165 1.00 11.70 215 VAL B CA 1
ATOM 3831 C C . VAL B 1 215 ? -42.206 6.467 6.689 1.00 12.09 215 VAL B C 1
ATOM 3832 O O . VAL B 1 215 ? -41.302 6.625 5.934 1.00 12.70 215 VAL B O 1
ATOM 3836 N N . LEU B 1 216 ? -42.088 6.548 8.008 1.00 10.91 216 LEU B N 1
ATOM 3837 C CA . LEU B 1 216 ? -40.835 6.615 8.751 1.00 9.42 216 LEU B CA 1
ATOM 3838 C C . LEU B 1 216 ? -40.099 5.281 8.842 1.00 9.85 216 LEU B C 1
ATOM 3839 O O . LEU B 1 216 ? -40.707 4.281 8.902 1.00 11.01 216 LEU B O 1
ATOM 3844 N N . ILE B 1 217 ? -38.794 5.314 8.798 1.00 8.30 217 ILE B N 1
ATOM 3845 C CA . ILE B 1 217 ? -37.933 4.178 9.105 1.00 8.39 217 ILE B CA 1
ATOM 3846 C C . ILE B 1 217 ? -37.715 4.067 10.607 1.00 8.74 217 ILE B C 1
ATOM 3847 O O . ILE B 1 217 ? -37.989 5.003 11.270 1.00 8.30 217 ILE B O 1
ATOM 3852 N N . SER B 1 218 ? -37.233 2.925 11.077 1.00 8.59 218 SER B N 1
ATOM 3853 C CA . SER B 1 218 ? -37.166 2.556 12.504 1.00 9.11 218 SER B CA 1
ATOM 3854 C C . SER B 1 218 ? -36.085 1.480 12.893 1.00 9.39 218 SER B C 1
ATOM 3855 O O . SER B 1 218 ? -35.657 0.746 12.055 1.00 9.36 218 SER B O 1
ATOM 3858 N N . PHE B 1 219 ? -35.711 1.433 14.166 1.00 9.25 219 PHE B N 1
ATOM 3859 C CA . PHE B 1 219 ? -34.900 0.393 14.730 1.00 8.86 219 PHE B CA 1
ATOM 3860 C C . PHE B 1 219 ? -35.226 0.118 16.194 1.00 10.13 219 PHE B C 1
ATOM 3861 O O . PHE B 1 219 ? -35.829 0.921 16.817 1.00 7.47 219 PHE B O 1
ATOM 3869 N N . SER B 1 220 ? -34.797 -1.042 16.670 1.00 8.54 220 SER B N 1
ATOM 3870 C CA . SER B 1 220 ? -34.969 -1.455 18.027 1.00 9.59 220 SER B CA 1
ATOM 3871 C C . SER B 1 220 ? -33.647 -1.466 18.750 1.00 10.31 220 SER B C 1
ATOM 3872 O O . SER B 1 220 ? -32.653 -1.922 18.220 1.00 12.35 220 SER B O 1
ATOM 3875 N N . THR B 1 221 ? -33.678 -1.030 19.977 1.00 10.55 221 THR B N 1
ATOM 3876 C CA . THR B 1 221 ? -32.544 -1.079 20.856 1.00 10.35 221 THR B CA 1
ATOM 3877 C C . THR B 1 221 ? -32.628 -2.232 21.896 1.00 11.51 221 THR B C 1
ATOM 3878 O O . THR B 1 221 ? -31.968 -2.224 22.852 1.00 10.59 221 THR B O 1
ATOM 3882 N N . GLY B 1 222 ? -33.511 -3.178 21.636 1.00 12.42 222 GLY B N 1
ATOM 3883 C CA . GLY B 1 222 ? -33.679 -4.330 22.465 1.00 13.31 222 GLY B CA 1
ATOM 3884 C C . GLY B 1 222 ? -32.571 -5.367 22.310 1.00 15.36 222 GLY B C 1
ATOM 3885 O O . GLY B 1 222 ? -31.729 -5.269 21.495 1.00 14.86 222 GLY B O 1
ATOM 3886 N N . PRO B 1 223 ? -32.584 -6.373 23.151 1.00 17.27 223 PRO B N 1
ATOM 3887 C CA . PRO B 1 223 ? -31.600 -7.446 23.047 1.00 19.13 223 PRO B CA 1
ATOM 3888 C C . PRO B 1 223 ? -31.877 -8.375 21.819 1.00 20.31 223 PRO B C 1
ATOM 3889 O O . PRO B 1 223 ? -33.004 -8.721 21.564 1.00 20.60 223 PRO B O 1
ATOM 3893 N N . HIS B 1 224 ? -30.859 -8.652 21.028 1.00 20.15 224 HIS B N 1
ATOM 3894 C CA . HIS B 1 224 ? -30.983 -9.460 19.797 0.00 23.54 224 HIS B CA 1
ATOM 3895 C C . HIS B 1 224 ? -32.079 -9.075 18.787 1.00 37.37 224 HIS B C 1
ATOM 3896 O O . HIS B 1 224 ? -32.825 -9.890 18.400 1.00 36.28 224 HIS B O 1
ATOM 3903 N N . PRO B 1 225 ? -32.129 -7.815 18.361 0.00 23.73 225 PRO B N 1
ATOM 3904 C CA . PRO B 1 225 ? -33.210 -7.333 17.474 0.00 24.39 225 PRO B CA 1
ATOM 3905 C C . PRO B 1 225 ? -33.276 -7.861 16.024 1.00 21.23 225 PRO B C 1
ATOM 3906 O O . PRO B 1 225 ? -32.269 -8.098 15.454 0.00 24.08 225 PRO B O 1
ATOM 3910 N N . GLY B 1 226 ? -34.465 -7.873 15.466 1.00 21.87 226 GLY B N 1
ATOM 3911 C CA . GLY B 1 226 ? -34.746 -8.013 14.077 1.00 19.70 226 GLY B CA 1
ATOM 3912 C C . GLY B 1 226 ? -34.327 -6.786 13.326 1.00 20.33 226 GLY B C 1
ATOM 3913 O O . GLY B 1 226 ? -33.777 -5.908 13.892 1.00 20.44 226 GLY B O 1
ATOM 3914 N N . GLY B 1 227 ? -34.532 -6.796 12.034 1.00 19.39 227 GLY B N 1
ATOM 3915 C CA . GLY B 1 227 ? -34.191 -5.712 11.164 1.00 19.95 227 GLY B CA 1
ATOM 3916 C C . GLY B 1 227 ? -32.749 -5.515 10.797 1.00 19.80 227 GLY B C 1
ATOM 3917 O O . GLY B 1 227 ? -31.915 -6.290 11.062 1.00 21.46 227 GLY B O 1
ATOM 3918 N N . LEU B 1 228 ? -32.499 -4.415 10.160 1.00 19.99 228 LEU B N 1
ATOM 3919 C CA . LEU B 1 228 ? -31.193 -4.024 9.791 1.00 19.68 228 LEU B CA 1
ATOM 3920 C C . LEU B 1 228 ? -30.622 -3.312 11.031 1.00 20.14 228 LEU B C 1
ATOM 3921 O O . LEU B 1 228 ? -31.056 -2.304 11.402 1.00 18.90 228 LEU B O 1
ATOM 3926 N N . PRO B 1 229 ? -29.675 -3.903 11.703 1.00 20.61 229 PRO B N 1
ATOM 3927 C CA . PRO B 1 229 ? -29.285 -3.342 12.992 1.00 21.10 229 PRO B CA 1
ATOM 3928 C C . PRO B 1 229 ? -28.590 -2.003 12.885 1.00 20.49 229 PRO B C 1
ATOM 3929 O O . PRO B 1 229 ? -27.900 -1.757 11.953 1.00 17.00 229 PRO B O 1
ATOM 3933 N N . VAL B 1 230 ? -28.749 -1.213 13.930 1.00 21.62 230 VAL B N 1
ATOM 3934 C CA . VAL B 1 230 ? -28.297 0.150 14.013 1.00 23.80 230 VAL B CA 1
ATOM 3935 C C . VAL B 1 230 ? -26.836 0.254 13.862 1.00 23.85 230 VAL B C 1
ATOM 3936 O O . VAL B 1 230 ? -26.353 1.248 13.506 1.00 24.68 230 VAL B O 1
ATOM 3940 N N . ASP B 1 231 ? -26.159 -0.795 14.252 1.00 25.04 231 ASP B N 1
ATOM 3941 C CA . ASP B 1 231 ? -24.740 -0.843 14.225 1.00 26.84 231 ASP B CA 1
ATOM 3942 C C . ASP B 1 231 ? -24.181 -1.675 13.122 1.00 26.78 231 ASP B C 1
ATOM 3943 O O . ASP B 1 231 ? -23.012 -1.931 13.108 1.00 27.45 231 ASP B O 1
ATOM 3948 N N . LYS B 1 232 ? -25.033 -2.109 12.210 1.00 25.38 232 LYS B N 1
ATOM 3949 C CA . LYS B 1 232 ? -24.632 -2.924 11.088 1.00 23.72 232 LYS B CA 1
ATOM 3950 C C . LYS B 1 232 ? -25.191 -2.481 9.698 1.00 22.86 232 LYS B C 1
ATOM 3951 O O . LYS B 1 232 ? -25.520 -3.278 8.903 1.00 23.66 232 LYS B O 1
ATOM 3957 N N . GLY B 1 233 ? -25.208 -1.200 9.435 1.00 20.78 233 GLY B N 1
ATOM 3958 C CA . GLY B 1 233 ? -25.660 -0.678 8.173 1.00 19.10 233 GLY B CA 1
ATOM 3959 C C . GLY B 1 233 ? -26.975 0.059 8.037 1.00 16.89 233 GLY B C 1
ATOM 3960 O O . GLY B 1 233 ? -27.274 0.541 6.969 1.00 16.47 233 GLY B O 1
ATOM 3961 N N . PHE B 1 234 ? -27.689 0.241 9.133 1.00 15.32 234 PHE B N 1
ATOM 3962 C CA . PHE B 1 234 ? -28.902 1.024 9.100 1.00 13.55 234 PHE B CA 1
ATOM 3963 C C . PHE B 1 234 ? -28.657 2.452 8.542 1.00 13.91 234 PHE B C 1
ATOM 3964 O O . PHE B 1 234 ? -29.400 2.857 7.757 1.00 12.98 234 PHE B O 1
ATOM 3972 N N . PHE B 1 235 ? -27.619 3.144 8.971 1.00 13.56 235 PHE B N 1
ATOM 3973 C CA . PHE B 1 235 ? -27.282 4.467 8.493 1.00 15.02 235 PHE B CA 1
ATOM 3974 C C . PHE B 1 235 ? -26.864 4.530 6.987 1.00 15.83 235 PHE B C 1
ATOM 3975 O O . PHE B 1 235 ? -27.031 5.516 6.378 1.00 15.75 235 PHE B O 1
ATOM 3983 N N . ASP B 1 236 ? -26.341 3.437 6.455 1.00 16.03 236 ASP B N 1
ATOM 3984 C CA . ASP B 1 236 ? -26.083 3.290 5.061 1.00 17.01 236 ASP B CA 1
ATOM 3985 C C . ASP B 1 236 ? -27.386 3.302 4.256 1.00 16.04 236 ASP B C 1
ATOM 3986 O O . ASP B 1 236 ? -27.487 4.025 3.348 1.00 16.00 236 ASP B O 1
ATOM 3991 N N . ALA B 1 237 ? -28.381 2.543 4.681 1.00 13.79 237 ALA B N 1
ATOM 3992 C CA . ALA B 1 237 ? -29.704 2.580 4.121 1.00 12.66 237 ALA B CA 1
ATOM 3993 C C . ALA B 1 237 ? -30.372 3.955 4.300 1.00 11.99 237 ALA B C 1
ATOM 3994 O O . ALA B 1 237 ? -30.913 4.485 3.396 1.00 11.76 237 ALA B O 1
ATOM 3996 N N . ALA B 1 238 ? -30.262 4.539 5.474 1.00 11.22 238 ALA B N 1
ATOM 3997 C CA . ALA B 1 238 ? -30.832 5.846 5.747 1.00 11.57 238 ALA B CA 1
ATOM 3998 C C . ALA B 1 238 ? -30.257 7.004 4.883 1.00 11.24 238 ALA B C 1
ATOM 3999 O O . ALA B 1 238 ? -30.963 7.864 4.493 1.00 10.50 238 ALA B O 1
ATOM 4001 N N . THR B 1 239 ? -28.962 6.939 4.634 1.00 11.11 239 THR B N 1
ATOM 4002 C CA . THR B 1 239 ? -28.261 7.860 3.794 1.00 12.24 239 THR B CA 1
ATOM 4003 C C . THR B 1 239 ? -28.779 7.775 2.381 1.00 12.89 239 THR B C 1
ATOM 4004 O O . THR B 1 239 ? -29.048 8.766 1.839 1.00 15.84 239 THR B O 1
ATOM 4008 N N . SER B 1 240 ? -28.991 6.599 1.827 1.00 13.12 240 SER B N 1
ATOM 4009 C CA . SER B 1 240 ? -29.585 6.489 0.499 1.00 14.07 240 SER B CA 1
ATOM 4010 C C . SER B 1 240 ? -31.008 7.076 0.407 1.00 13.80 240 SER B C 1
ATOM 4011 O O . SER B 1 240 ? -31.297 7.787 -0.489 1.00 14.12 240 SER B O 1
ATOM 4014 N N . LEU B 1 241 ? -31.836 6.771 1.399 1.00 13.06 241 LEU B N 1
ATOM 4015 C CA . LEU B 1 241 ? -33.154 7.345 1.478 1.00 11.84 241 LEU B CA 1
ATOM 4016 C C . LEU B 1 241 ? -33.104 8.881 1.612 1.00 11.85 241 LEU B C 1
ATOM 4017 O O . LEU B 1 241 ? -33.799 9.524 0.933 1.00 11.34 241 LEU B O 1
ATOM 4022 N N . LYS B 1 242 ? -32.219 9.415 2.436 1.00 12.54 242 LYS B N 1
ATOM 4023 C CA . LYS B 1 242 ? -32.093 10.848 2.587 1.00 13.75 242 LYS B CA 1
ATOM 4024 C C . LYS B 1 242 ? -31.745 11.550 1.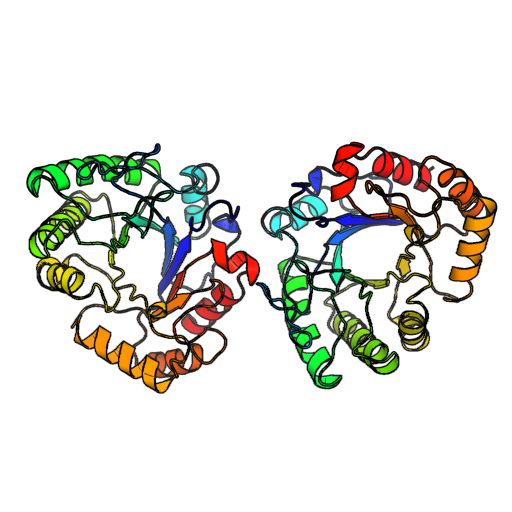254 1.00 13.86 242 LYS B C 1
ATOM 4025 O O . LYS B 1 242 ? -32.351 12.478 0.952 1.00 13.10 242 LYS B O 1
ATOM 4031 N N . ASN B 1 243 ? -30.790 11.008 0.500 1.00 15.02 243 ASN B N 1
ATOM 4032 C CA . ASN B 1 243 ? -30.344 11.527 -0.819 1.00 16.35 243 ASN B CA 1
ATOM 4033 C C . ASN B 1 243 ? -31.479 11.516 -1.849 1.00 16.43 243 ASN B C 1
ATOM 4034 O O . ASN B 1 243 ? -31.526 12.293 -2.710 1.00 16.61 243 ASN B O 1
ATOM 4039 N N . LYS B 1 244 ? -32.383 10.593 -1.674 1.00 16.99 244 LYS B N 1
ATOM 4040 C CA . LYS B 1 244 ? -33.480 10.423 -2.565 1.00 18.59 244 LYS B CA 1
ATOM 4041 C C . LYS B 1 244 ? -34.653 11.279 -2.171 1.00 18.76 244 LYS B C 1
ATOM 4042 O O . LYS B 1 244 ? -35.638 11.236 -2.788 1.00 19.96 244 LYS B O 1
ATOM 4048 N N . GLY B 1 245 ? -34.529 12.028 -1.107 1.00 18.45 245 GLY B N 1
ATOM 4049 C CA . GLY B 1 245 ? -35.643 12.729 -0.549 1.00 18.83 245 GLY B CA 1
ATOM 4050 C C . GLY B 1 245 ? -36.788 11.857 -0.031 1.00 19.40 245 GLY B C 1
ATOM 4051 O O . GLY B 1 245 ? -37.873 12.303 0.033 1.00 20.18 245 GLY B O 1
ATOM 4052 N N . LYS B 1 246 ? -36.497 10.634 0.358 1.00 18.19 246 LYS B N 1
ATOM 4053 C CA . LYS B 1 246 ? -37.436 9.677 0.920 1.00 18.07 246 LYS B CA 1
ATOM 4054 C C . LYS B 1 246 ? -37.436 9.500 2.475 1.00 17.82 246 LYS B C 1
ATOM 4055 O O . LYS B 1 246 ? -38.025 8.599 2.960 1.00 17.03 246 LYS B O 1
ATOM 4061 N N . LEU B 1 247 ? -36.693 10.319 3.195 1.00 16.97 247 LEU B N 1
ATOM 4062 C CA . LEU B 1 247 ? -36.590 10.196 4.658 1.00 16.11 247 LEU B CA 1
ATOM 4063 C C . LEU B 1 247 ? -37.564 11.104 5.435 1.00 15.97 247 LEU B C 1
ATOM 4064 O O . LEU B 1 247 ? -37.284 12.226 5.692 1.00 15.95 247 LEU B O 1
ATOM 4069 N N . HIS B 1 248 ? -38.704 10.564 5.780 1.00 14.95 248 HIS B N 1
ATOM 4070 C CA . HIS B 1 248 ? -39.689 11.239 6.599 1.00 15.65 248 HIS B CA 1
ATOM 4071 C C . HIS B 1 248 ? -39.279 11.486 8.031 1.00 15.21 248 HIS B C 1
ATOM 4072 O O . HIS B 1 248 ? -39.690 12.419 8.617 1.00 15.34 248 HIS B O 1
ATOM 4079 N N . GLY B 1 249 ? -38.496 10.568 8.562 1.00 13.75 249 GLY B N 1
ATOM 4080 C CA . GLY B 1 249 ? -38.055 10.554 9.946 1.00 12.42 249 GLY B CA 1
ATOM 4081 C C . GLY B 1 249 ? -37.624 9.193 10.479 1.00 11.67 249 GLY B C 1
ATOM 4082 O O . GLY B 1 249 ? -37.639 8.221 9.780 1.00 10.65 249 GLY B O 1
ATOM 4083 N N . ILE B 1 250 ? -37.240 9.155 11.736 1.00 10.36 250 ILE B N 1
ATOM 4084 C CA . ILE B 1 250 ? -36.804 7.929 12.349 1.00 8.64 250 ILE B CA 1
ATOM 4085 C C . ILE B 1 250 ? -37.572 7.687 13.645 1.00 8.62 250 ILE B C 1
ATOM 4086 O O . ILE B 1 250 ? -37.723 8.576 14.406 1.00 8.28 250 ILE B O 1
ATOM 4091 N N . ALA B 1 251 ? -38.034 6.482 13.863 1.00 8.08 251 ALA B N 1
ATOM 4092 C CA . ALA B 1 251 ? -38.617 6.016 15.122 1.00 8.13 251 ALA B CA 1
ATOM 4093 C C . ALA B 1 251 ? -37.768 4.970 15.885 1.00 8.32 251 ALA B C 1
ATOM 4094 O O . ALA B 1 251 ? -37.208 4.083 15.314 1.00 7.59 251 ALA B O 1
ATOM 4096 N N . VAL B 1 252 ? -37.777 5.087 17.187 1.00 7.78 252 VAL B N 1
ATOM 4097 C CA . VAL B 1 252 ? -37.027 4.201 18.052 1.00 8.35 252 VAL B CA 1
ATOM 4098 C C . VAL B 1 252 ? -37.822 3.474 19.200 1.00 8.90 252 VAL B C 1
ATOM 4099 O O . VAL B 1 252 ? -38.544 4.081 19.924 1.00 6.46 252 VAL B O 1
ATOM 4103 N N . TRP B 1 253 ? -37.605 2.165 19.330 1.00 9.13 253 TRP B N 1
ATOM 4104 C CA . TRP B 1 253 ? -38.196 1.323 20.338 1.00 9.57 253 TRP B CA 1
ATOM 4105 C C . TRP B 1 253 ? -37.024 0.723 21.139 1.00 8.83 253 TRP B C 1
ATOM 4106 O O . TRP B 1 253 ? -36.311 -0.055 20.610 1.00 10.03 253 TRP B O 1
ATOM 4117 N N . THR B 1 254 ? -36.805 1.087 22.390 1.00 8.68 254 THR B N 1
ATOM 4118 C CA . THR B 1 254 ? -37.490 2.096 23.193 1.00 8.56 254 THR B CA 1
ATOM 4119 C C . THR B 1 254 ? -36.440 2.802 24.091 1.00 8.95 254 THR B C 1
ATOM 4120 O O . THR B 1 254 ? -35.362 2.324 24.221 1.00 9.03 254 THR B O 1
ATOM 4124 N N . ALA B 1 255 ? -36.801 3.916 24.704 1.00 9.91 255 ALA B N 1
ATOM 4125 C CA . ALA B 1 255 ? -35.897 4.593 25.632 1.00 9.82 255 ALA B CA 1
ATOM 4126 C C . ALA B 1 255 ? -35.512 3.610 26.785 1.00 10.13 255 ALA B C 1
ATOM 4127 O O . ALA B 1 255 ? -34.411 3.541 27.181 1.00 11.59 255 ALA B O 1
ATOM 4129 N N . ASP B 1 256 ? -36.446 2.815 27.233 1.00 10.56 256 ASP B N 1
ATOM 4130 C CA . ASP B 1 256 ? -36.200 1.867 28.299 1.00 11.00 256 ASP B CA 1
ATOM 4131 C C . ASP B 1 256 ? -35.098 0.791 27.959 1.00 12.05 256 ASP B C 1
ATOM 4132 O O . ASP B 1 256 ? -34.223 0.642 28.722 1.00 12.98 256 ASP B O 1
ATOM 4137 N N . THR B 1 257 ? -35.127 0.156 26.804 1.00 11.37 257 THR B N 1
ATOM 4138 C CA . THR B 1 257 ? -34.061 -0.690 26.296 1.00 10.39 257 THR B CA 1
ATOM 4139 C C . THR B 1 257 ? -32.737 0.017 26.001 1.00 10.40 257 THR B C 1
ATOM 4140 O O . THR B 1 257 ? -31.711 -0.551 26.204 1.00 9.19 257 THR B O 1
ATOM 4144 N N . SER B 1 258 ? -32.838 1.266 25.570 1.00 10.12 258 SER B N 1
ATOM 4145 C CA . SER B 1 258 ? -31.726 2.138 25.262 1.00 10.66 258 SER B CA 1
ATOM 4146 C C . SER B 1 258 ? -30.796 2.517 26.458 1.00 11.17 258 SER B C 1
ATOM 4147 O O . SER B 1 258 ? -29.686 2.774 26.235 1.00 10.39 258 SER B O 1
ATOM 4150 N N . LYS B 1 259 ? -31.266 2.403 27.703 1.00 11.18 259 LYS B N 1
ATOM 4151 C CA . LYS B 1 259 ? -30.445 2.649 28.873 1.00 11.53 259 LYS B CA 1
ATOM 4152 C C . LYS B 1 259 ? -29.170 1.764 28.824 1.00 11.59 259 LYS B C 1
ATOM 4153 O O . LYS B 1 259 ? -28.145 2.199 29.142 1.00 10.34 259 LYS B O 1
ATOM 4159 N N . SER B 1 260 ? -29.290 0.536 28.356 1.00 11.51 260 SER B N 1
ATOM 4160 C CA . SER B 1 260 ? -28.172 -0.417 28.240 1.00 12.12 260 SER B CA 1
ATOM 4161 C C . SER B 1 260 ? -27.043 -0.004 27.273 1.00 10.96 260 SER B C 1
ATOM 4162 O O . SER B 1 260 ? -25.981 -0.455 27.352 1.00 9.74 260 SER B O 1
ATOM 4165 N N . SER B 1 261 ? -27.418 0.754 26.261 1.00 10.21 261 SER B N 1
ATOM 4166 C CA . SER B 1 261 ? -26.539 1.280 25.248 1.00 9.58 261 SER B CA 1
ATOM 4167 C C . SER B 1 261 ? -26.199 2.738 25.504 1.00 10.73 261 SER B C 1
ATOM 4168 O O . SER B 1 261 ? -25.671 3.365 24.672 1.00 10.23 261 SER B O 1
ATOM 4171 N N . ASP B 1 262 ? -26.616 3.239 26.661 1.00 8.96 262 ASP B N 1
ATOM 4172 C CA . ASP B 1 262 ? -26.323 4.568 27.148 1.00 10.56 262 ASP B CA 1
ATOM 4173 C C . ASP B 1 262 ? -26.925 5.718 26.278 1.00 10.73 262 ASP B C 1
ATOM 4174 O O . ASP B 1 262 ? -26.470 6.775 26.283 1.00 9.11 262 ASP B O 1
ATOM 4179 N N . PHE B 1 263 ? -27.970 5.401 25.530 1.00 10.15 263 PHE B N 1
ATOM 4180 C CA . PHE B 1 263 ? -28.659 6.315 24.646 1.00 9.94 263 PHE B CA 1
ATOM 4181 C C . PHE B 1 263 ? -27.794 6.794 23.476 1.00 10.11 263 PHE B C 1
ATOM 4182 O O . PHE B 1 263 ? -28.062 7.776 22.908 1.00 9.78 263 PHE B O 1
ATOM 4190 N N . ARG B 1 264 ? -26.755 6.066 23.144 1.00 10.13 264 ARG B N 1
ATOM 4191 C CA . ARG B 1 264 ? -25.875 6.465 22.089 1.00 9.94 264 ARG B CA 1
ATOM 4192 C C . ARG B 1 264 ? -26.628 6.531 20.736 1.00 9.28 264 ARG B C 1
ATOM 4193 O O . ARG B 1 264 ? -26.430 7.398 19.965 1.00 8.92 264 ARG B O 1
ATOM 4201 N N . TYR B 1 265 ? -27.499 5.571 20.532 1.00 7.12 265 TYR B N 1
ATOM 4202 C CA . TYR B 1 265 ? -28.256 5.440 19.342 1.00 8.56 265 TYR B CA 1
ATOM 4203 C C . TYR B 1 265 ? -29.252 6.615 19.110 1.00 8.98 265 TYR B C 1
ATOM 4204 O O . TYR B 1 265 ? -29.338 7.128 18.049 1.00 8.79 265 TYR B O 1
ATOM 4213 N N . GLU B 1 266 ? -29.878 7.075 20.163 1.00 8.31 266 GLU B N 1
ATOM 4214 C CA . GLU B 1 266 ? -30.727 8.227 20.143 1.00 9.59 266 GLU B CA 1
ATOM 4215 C C . GLU B 1 266 ? -29.910 9.466 19.668 1.00 9.47 266 GLU B C 1
ATOM 4216 O O . GLU B 1 266 ? -30.345 10.198 18.848 1.00 8.98 266 GLU B O 1
ATOM 4222 N N . GLU B 1 267 ? -28.708 9.614 20.215 1.00 9.45 267 GLU B N 1
ATOM 4223 C CA . GLU B 1 267 ? -27.814 10.699 19.832 1.00 10.17 267 GLU B CA 1
ATOM 4224 C C . GLU B 1 267 ? -27.429 10.612 18.358 1.00 10.11 267 GLU B C 1
ATOM 4225 O O . GLU B 1 267 ? -27.449 11.616 17.646 1.00 9.91 267 GLU B O 1
ATOM 4231 N N . GLU B 1 268 ? -27.076 9.413 17.901 1.00 9.73 268 GLU B N 1
ATOM 4232 C CA . GLU B 1 268 ? -26.680 9.230 16.519 1.00 11.70 268 GLU B CA 1
ATOM 4233 C C . GLU B 1 268 ? -27.809 9.473 15.493 1.00 11.01 268 GLU B C 1
ATOM 4234 O O . GLU B 1 268 ? -27.617 10.096 14.517 1.00 11.64 268 GLU B O 1
ATOM 4240 N N . ALA B 1 269 ? -28.978 8.968 15.787 1.00 9.96 269 ALA B N 1
ATOM 4241 C CA . ALA B 1 269 ? -30.102 9.092 14.887 1.00 9.13 269 ALA B CA 1
ATOM 4242 C C . ALA B 1 269 ? -30.519 10.548 14.672 1.00 9.98 269 ALA B C 1
ATOM 4243 O O . ALA B 1 269 ? -30.689 10.953 13.603 1.00 9.44 269 ALA B O 1
ATOM 4245 N N . GLN B 1 270 ? -30.590 11.309 15.749 1.00 8.35 270 GLN B N 1
ATOM 4246 C CA . GLN B 1 270 ? -30.902 12.707 15.691 1.00 10.16 270 GLN B CA 1
ATOM 4247 C C . GLN B 1 270 ? -29.850 13.571 14.939 1.00 11.15 270 GLN B C 1
ATOM 4248 O O . GLN B 1 270 ? -30.201 14.356 14.150 1.00 12.79 270 GLN B O 1
ATOM 4254 N N . ALA B 1 271 ? -28.589 13.331 15.201 1.00 11.48 271 ALA B N 1
ATOM 4255 C CA . ALA B 1 271 ? -27.480 13.998 14.544 1.00 13.24 271 ALA B CA 1
ATOM 4256 C C . ALA B 1 271 ? -27.483 13.710 13.023 1.00 13.73 271 ALA B C 1
ATOM 4257 O O . ALA B 1 271 ? -27.324 14.589 12.229 1.00 13.75 271 ALA B O 1
ATOM 4259 N N . PHE B 1 272 ? -27.788 12.489 12.651 1.00 12.30 272 PHE B N 1
ATOM 4260 C CA . PHE B 1 272 ? -27.942 12.112 11.246 1.00 13.21 272 PHE B CA 1
ATOM 4261 C C . PHE B 1 272 ? -29.070 12.914 10.572 1.00 13.22 272 PHE B C 1
ATOM 4262 O O . PHE B 1 272 ? -28.891 13.377 9.522 1.00 12.60 272 PHE B O 1
ATOM 4270 N N . LEU B 1 273 ? -30.205 13.028 11.233 1.00 12.40 273 LEU B N 1
ATOM 4271 C CA . LEU B 1 273 ? -31.357 13.697 10.720 1.00 13.52 273 LEU B CA 1
ATOM 4272 C C . LEU B 1 273 ? -31.077 15.165 10.417 1.00 14.45 273 LEU B C 1
ATOM 4273 O O . LEU B 1 273 ? -31.472 15.669 9.460 1.00 13.32 273 LEU B O 1
ATOM 4278 N N . VAL B 1 274 ? -30.296 15.777 11.240 1.00 15.42 274 VAL B N 1
ATOM 4279 C CA . VAL B 1 274 ? -30.101 17.172 11.288 1.00 17.46 274 VAL B CA 1
ATOM 4280 C C . VAL B 1 274 ? -28.878 17.579 10.406 1.00 19.63 274 VAL B C 1
ATOM 4281 O O . VAL B 1 274 ? -28.698 18.704 10.061 1.00 19.93 274 VAL B O 1
ATOM 4285 N N . SER B 1 275 ? -28.088 16.609 10.023 1.00 20.11 275 SER B N 1
ATOM 4286 C CA . SER B 1 275 ? -26.961 16.860 9.186 1.00 22.25 275 SER B CA 1
ATOM 4287 C C . SER B 1 275 ? -27.447 17.192 7.782 1.00 23.50 275 SER B C 1
ATOM 4288 O O . SER B 1 275 ? -26.814 17.931 7.168 1.00 25.64 275 SER B O 1
#

Organism: Crocus vernus (NCBI:txid87752)

Secondary structure (DSSP, 8-state):
-EEEEEES-STT----GGGS---TT-SEEEEEEEEEESB-SSSSP-B-TT--EE-S-TTTS-HHHHHHHHHH-TTEEEEEEEE-SEETTEE-----S-HHHHHHHHHHHHHHHHHHTT--EEEEE----TTS-HHHHHHHHHHHHHHHHHTTS-SEEEE---GGGHHHHHHHHHHSGGG--EEE--GGGS-TT--HHHHHHHHHHHHHHTTTS-EEEEEE-SSS--SS-IIIIIHHHHHHHHHTT----EEEE-HHHHGGGTTHHHHHHHHHHH-/-EEEEEES-STT----GGGS---TT-SEEEEEEEEEESB-SSSSP-B-SS--EE-S-TTTS-HHHHHHHHHH-TTEEEEEEEE-SEETTEE-----S-HHHHHHHHHHHHHHHHHHHT--EEEEE----TT--HHHHHHHHHHHHHHHHHTTS-SEEEE---GGGHHHHHHHHHHHGGG--EEE--GGGS-TT--HHHHHHHHHHHHHHTTTS-EEEEEE-SSS--SS-TTTTHHHHHHHHHHTT----EEEE-HHHHGGGTTHHHHHHHHHHH-

Nearest PDB structures (foldseek):
  3sim-assembly2_B  TM=1.002E+00  e=1.396E-51  Crocus vernus
  4rl3-assembly2_B  TM=9.685E-01  e=1.178E-33  Pteris ryukyuensis
  7xmh-assembly1_A  TM=9.245E-01  e=4.690E-30  Oryza sativa
  1nar-assembly1_A  TM=8.674E-01  e=3.570E-17  Vicia narbonensis
  3fk4-assembly1_B  TM=4.251E-01  e=5.196E-01  Bacillus cereus ATCC 14579

CATH classification: 3.20.20.80

Radius of gyration: 27.55 Å; Cα contacts (8 Å, |Δi|>4): 1115; chains: 2; bounding box: 79×39×67 Å

InterPro domains:
  IPR000677 Chitinase-like [PR00551] (21-40)
  IPR000677 Chitinase-like [PR00551] (66-84)
  IPR000677 Chitinase-like [PR00551] (178-201)
  IPR000677 Chitinase-like [PR00551] (236-255)
  IPR001223 Glycoside hydrolase family 18, catalytic domain [PF00704] (64-192)
  IPR001223 Glycoside hydrolase family 18, catalytic domain [PS51910] (1-275)
  IPR001579 Glycosyl hydrolase family 18, active site [PS01095] (119-127)
  IPR017853 Glycoside hydrolase superfamily [SSF51445] (12-268)

B-factor: mean 15.67, std 6.63, range [3.85, 64.14]

Foldseek 3Di:
DEEEAEDQPPDDLLDAPVLADDDQLDQAYEYEYPAWEQWDPDPPIDGNLQQTDHDGDCVRQHLVSQVVVCVVHVRYFYEHEYFDQDDPNHGTEDDHPALVSSLVNNLVNVLVVLVRSVHAEYEYDHDHHPHHDLQSLLSNVLSNLVVCVVVVSHDAYEYEDEDVCLSNVLSNCVVRVVSHAAYAYDQQAADLPQDLVNSLVVLVVVCVSNPPHQYADEDELAPDHGHQDLPNCPLVSQVVCVVVVRHPYYYYHHVSSCVVVSNPSVVVRVVSVSD/DEEEAEDQPPHDLLDAPVLADDDLLDQAYEYEYPAWEQWDPDPPTDGNLAQIDDDGDCVRLHLVSQVVVCVVRVRYFYEHEYADQDDPPHGHEDDHPQLVSSLVNNLVNVLVVLVRSVHAEYEYDHDHHPHHDLLSLLSNVQSNLVVCVVVVSHDAYEYEDEDVCLSNVLSNCVSRVVSHAAYAYDQQVAAQPQDLVNSLVVLVVVCVSNPPHQYAAEDELADPTGHDHLPHCPVVSVVVCVVVVNHPAYYYHHVSSCVVVSNVSVVVRVVSVSD

Solvent-accessible surface area: 22251 Å² total; per-residue (Å²): 74,17,0,0,0,1,0,9,79,62,84,196,33,39,5,97,4,88,65,6,44,24,32,103,140,2,93,115,0,10,0,2,0,2,23,0,1,4,10,48,38,46,70,88,23,76,41,29,32,0,112,12,34,12,44,9,52,11,18,48,5,2,34,92,57,0,54,59,11,46,95,79,52,112,26,0,112,0,1,0,0,0,0,0,48,43,6,63,115,52,63,0,22,1,55,28,91,54,28,94,42,0,10,66,32,0,26,99,20,0,28,51,4,2,119,53,0,62,12,27,0,0,0,0,5,1,35,59,13,151,92,32,74,86,76,32,0,0,70,0,0,0,92,0,0,60,28,0,58,155,88,63,22,11,90,23,0,4,0,1,0,28,52,95,7,15,99,52,0,43,16,0,8,108,86,48,127,131,5,17,63,17,0,0,0,17,4,36,56,34,103,69,94,10,49,50,115,122,4,32,34,59,5,59,80,0,35,63,70,0,152,73,17,67,2,1,1,3,6,40,22,26,113,145,115,28,1,14,49,12,79,157,15,0,32,92,0,0,58,39,1,66,125,104,70,69,36,75,0,0,0,0,24,12,0,15,25,0,114,106,32,115,25,158,37,0,115,80,0,2,51,32,12,57,117,70,18,0,0,0,0,0,8,88,57,90,194,20,24,3,60,4,69,30,6,33,26,32,102,136,1,88,80,0,4,0,2,0,2,28,0,2,3,11,48,71,81,87,106,24,79,42,27,32,0,101,6,51,42,46,12,68,46,94,51,4,1,33,118,73,0,49,55,12,54,97,75,59,129,25,6,69,0,0,0,0,0,1,1,46,51,10,62,117,46,75,0,21,1,52,28,92,51,30,94,42,0,11,68,36,0,25,85,4,0,31,146,15,4,118,152,11,65,12,27,0,0,0,0,4,1,37,59,14,148,87,34,71,84,71,32,0,0,73,0,0,0,90,0,0,56,32,0,56,151,86,65,25,10,76,13,0,3,0,0,0,27,54,97,5,9,99,49,0,40,14,0,8,104,86,45,117,138,9,18,67,18,1,0,0,13,2,41,57,36,109,66,96,10,52,51,114,117,3,34,33,61,4,61,81,0,33,65,76,0,151,78,17,75,1,1,2,4,5,18,19,16,93,152,41,24,4,7,22,15,98,150,19,0,43,94,0,0,59,41,0,72,122,109,68,67,37,73,0,0,0,0,21,12,0,14,30,0,44,57,23,6,2,87,23,0,55,65,0,1,53,34,10,57,109